Protein AF-A0AAV3XP53-F1 (afdb_monomer)

Secondary structure (DSSP, 8-state):
-HHHHHHHHHHHHHHHT------TTS----GGGGS-------TTPEES----HHHHHHHHHH-SSHHHHHHHHHHHHHHHGGGGHHHHHHHHHH-SSHHHHHHHHHHHHHHHGGGGHHHHHHGGG-SSHHHHHHHHHHHHHHH----SPPP---EEE-TTSSSSEEEEEEEEEEEEEEETTTEEEEEEE-HHHHHHHH-EEEEEE-GGGTTTEEEEEEEETT-STT---EEEEEEEEEEEEEEETTEEEEEEEEEEEEEE-TTSSTT-TTS--EEEEEEEEEEEEEEEEEEGGGS-EEEPSS-S-TT--GGGPPPPPSEEEEEEEEEEEEEEEE-HHHHHHTTT---TTSEEEE-TTSTTGGGT--EEEEEEEEEE---SSSSSSEESS-S--SB-TTS-BBTTSSSS-B--TTTT-

InterPro domains:
  IPR011989 Armadillo-like helical [G3DSA:1.25.10.10] (61-174)
  IPR016024 Armadillo-type fold [SSF48371] (69-141)

Sequence (417 aa):
MFLQTKNQEAAEKVFATAYTDLDPEVTSMDPAERLEFSRPSRAGIQRFDTRNDDDLREVIFDHVLSMERERAVWEYADRNKIEALSLLREVAKKDSDPSIRWSTLWAIQKFTGLHGKDTIAESLSDEHPEVRDWAKLLLREISGVLEGEADTREAKFDQTNPFDQTLPLLIAGYARVLVPGLGFVQATLSPQWFESIMGRVMACTVEKTFNTDLVIEKKIAKYYLSEKEHYEIYKFGGLTQELDKHIAHHQYQCMSRHTFFPSGKVGDISVEPIDDLDVILNRVAETEAISTSTIQVNLATKAAYPEASPSSQRTQPSKIVRSVRGKYMGFGYANLKQIISNEMKIGPGEVQLSSPHHPVVGALTNTFLFGTFKGKLSDLDDDGYLDINTEPCHGTVNGELDYGLTLKPNPNPFESL

pLDDT: mean 89.3, std 12.7, range [38.84, 98.75]

Nearest PDB structures (foldseek):
  3ltm-assembly1_B  TM=6.916E-01  e=4.027E-02  synthetic construct
  7q1e-assembly1_D  TM=7.435E-01  e=4.193E-01  synthetic construct
  6hcp-assembly1_C  TM=2.058E-01  e=4.616E+00  Acinetobacter baumannii

Foldseek 3Di:
DVLLCVLLVVVVVQVVQQDPPPVVPARQLFPQVVDDDRGGDPPQAAALDPDDLVSLLCQLPPPPDPQSNLQSLLVNLVVQQQNSLVVLLCSLQDPPDPVSNLLSLNSCSGRNQLSCLVSLVVQCPPPDPVSVVSSLVSNCSRVVDPPDDDPAFAAEDFQLFQFLFKWWKQWWFWKWFQDPPSGTYIRTGGRVNCCFAFNTKIWGHHLVCNFFKIKIKGKHALQDPVRDIDIAIWIWGDGWDDPDPFKIKDKIKTFDFAKDDPVLFPLPVPDPIDRGFTWIKTKIKMFGKDFCVSYNYDYDPDHPQPQRDPVSGDDNDRMATAKMKMKMKFWWAADPVVCVVVVNDRGYRSIGTGDLPDPPRVSRTGIIDIGMMMIGQDDPPSPRHTYGHPDHDQAASVRAGNVPSNNDHDDDPSNVD

Solvent-accessible surface area (backbone atoms only — not comparable to full-atom values): 22074 Å² total; per-residue (Å²): 108,80,64,41,55,52,45,46,50,49,53,52,43,43,62,76,53,28,48,86,78,70,62,81,89,66,60,50,39,37,73,31,77,72,57,92,67,83,37,60,63,73,81,91,56,40,63,60,72,78,71,52,74,68,58,33,51,49,33,47,76,70,46,88,51,64,47,58,16,39,29,29,46,44,43,47,29,69,74,38,29,59,79,26,46,71,58,47,50,49,44,45,72,62,51,88,50,59,66,50,17,38,53,36,46,50,48,33,31,43,42,32,13,78,79,31,49,66,56,30,56,57,32,56,70,46,92,49,67,68,35,19,52,47,19,47,54,52,42,27,58,62,66,72,46,92,71,75,80,74,88,78,56,40,29,32,39,26,37,40,34,92,36,60,28,39,39,55,43,47,39,35,35,36,40,38,32,62,41,91,97,75,43,44,32,34,38,61,34,22,44,59,44,35,29,54,25,65,20,44,38,30,43,36,32,38,72,94,39,54,59,43,41,38,32,34,43,32,38,29,75,54,60,43,99,84,53,42,69,43,77,47,49,37,35,28,39,49,49,52,47,78,78,48,103,39,31,35,40,35,48,34,40,28,73,32,74,39,74,40,34,78,63,24,30,66,90,40,68,92,31,80,63,42,72,79,42,57,33,50,38,44,36,41,35,42,34,38,39,44,52,43,89,80,43,60,72,42,74,47,93,62,64,61,19,81,78,52,51,83,89,60,51,50,75,84,55,68,56,47,68,46,32,37,34,16,29,41,38,36,37,16,29,56,41,62,68,59,29,56,75,49,74,69,51,78,52,64,34,36,52,38,78,29,28,66,83,41,93,67,57,12,59,60,36,37,27,43,37,38,38,38,36,40,33,51,65,39,51,84,82,76,79,73,38,30,39,38,17,62,64,75,67,53,42,36,99,84,26,38,43,9,71,79,44,67,86,48,77,37,75,67,85,72,80,83,114

Radius of gyration: 21.1 Å; Cα contacts (8 Å, |Δi|>4): 910; chains: 1; bounding box: 55×42×60 Å

Mean predicted aligned error: 5.64 Å

Structure (mmCIF, N/CA/C/O backbone):
data_AF-A0AAV3XP53-F1
#
_entry.id   AF-A0AAV3XP53-F1
#
loop_
_atom_site.group_PDB
_atom_site.id
_atom_site.type_symbol
_atom_site.label_atom_id
_atom_site.label_alt_id
_atom_site.label_comp_id
_atom_site.label_asym_id
_atom_site.label_entity_id
_atom_site.label_seq_id
_atom_site.pdbx_PDB_ins_code
_atom_site.Cartn_x
_atom_site.Cartn_y
_atom_site.Cartn_z
_atom_site.occupancy
_atom_site.B_iso_or_equiv
_atom_site.auth_seq_id
_atom_site.auth_comp_id
_atom_site.auth_asym_id
_atom_site.auth_atom_id
_atom_site.pdbx_PDB_model_num
ATOM 1 N N . MET A 1 1 ? 25.634 17.318 -18.428 1.00 45.00 1 MET A N 1
ATOM 2 C CA . MET A 1 1 ? 24.908 18.545 -18.816 1.00 45.00 1 MET A CA 1
ATOM 3 C C . MET A 1 1 ? 23.805 18.290 -19.854 1.00 45.00 1 MET A C 1
ATOM 5 O O . MET A 1 1 ? 22.659 18.412 -19.475 1.00 45.00 1 MET A O 1
ATOM 9 N N . PHE A 1 2 ? 24.059 17.829 -21.092 1.00 38.84 2 PHE A N 1
ATOM 10 C CA . PHE A 1 2 ? 22.974 17.612 -22.088 1.00 38.84 2 PHE A CA 1
ATOM 11 C C . PHE A 1 2 ? 21.920 16.532 -21.739 1.00 38.84 2 PHE A C 1
ATOM 13 O O . PHE A 1 2 ? 20.768 16.655 -22.140 1.00 38.84 2 PHE A O 1
ATOM 20 N N . LEU A 1 3 ? 22.290 15.469 -21.012 1.00 45.69 3 LEU A N 1
ATOM 21 C CA . LEU A 1 3 ? 21.339 14.447 -20.535 1.00 45.69 3 LEU A CA 1
ATOM 22 C C . LEU A 1 3 ? 20.552 14.901 -19.291 1.00 45.69 3 LEU A C 1
ATOM 24 O O . LEU A 1 3 ? 19.419 14.474 -19.108 1.00 45.69 3 LEU A O 1
ATOM 28 N N . GLN A 1 4 ? 21.131 15.802 -18.482 1.00 48.25 4 GLN A N 1
ATOM 29 C CA . GLN A 1 4 ? 20.489 16.373 -17.289 1.00 48.25 4 GLN A CA 1
ATOM 30 C C . GLN A 1 4 ? 19.266 17.204 -17.676 1.00 48.25 4 GLN A C 1
ATOM 32 O O . GLN A 1 4 ? 18.186 16.978 -17.144 1.00 48.25 4 GLN A O 1
ATOM 37 N N . THR A 1 5 ? 19.410 18.094 -18.662 1.00 55.59 5 THR A N 1
ATOM 38 C CA . THR A 1 5 ? 18.302 18.936 -19.125 1.00 55.59 5 THR A CA 1
ATOM 39 C C . THR A 1 5 ? 17.193 18.105 -19.762 1.00 55.59 5 THR A C 1
ATOM 41 O O . THR A 1 5 ? 16.029 18.358 -19.504 1.00 55.59 5 THR A O 1
ATOM 44 N N . LYS A 1 6 ? 17.528 17.046 -20.514 1.00 58.03 6 LYS A N 1
ATOM 45 C CA . LYS A 1 6 ? 16.524 16.215 -21.197 1.00 58.03 6 LYS A CA 1
ATOM 46 C C . LYS A 1 6 ? 15.663 15.372 -20.259 1.00 58.03 6 LYS A C 1
ATOM 48 O O . LYS A 1 6 ? 14.478 15.234 -20.533 1.00 58.03 6 LYS A O 1
ATOM 53 N N . ASN A 1 7 ? 16.226 14.798 -19.194 1.00 55.19 7 ASN A N 1
ATOM 54 C CA . ASN A 1 7 ? 15.437 14.006 -18.240 1.00 55.19 7 ASN A CA 1
ATOM 55 C C . ASN A 1 7 ? 14.530 14.906 -17.394 1.00 55.19 7 ASN A C 1
ATOM 57 O O . ASN A 1 7 ? 13.367 14.571 -17.187 1.00 55.19 7 ASN A O 1
ATOM 61 N N . GLN A 1 8 ? 15.034 16.074 -16.983 1.00 58.47 8 GLN A N 1
ATOM 62 C CA . GLN A 1 8 ? 14.243 17.068 -16.266 1.00 58.47 8 GLN A CA 1
ATOM 63 C C . GLN A 1 8 ? 13.135 17.654 -17.155 1.00 58.47 8 GLN A C 1
ATOM 65 O O . GLN A 1 8 ? 11.975 17.631 -16.763 1.00 58.47 8 GLN A O 1
ATOM 70 N N . GLU A 1 9 ? 13.448 18.064 -18.387 1.00 64.12 9 GLU A N 1
ATOM 71 C CA . GLU A 1 9 ? 12.455 18.523 -19.367 1.00 64.12 9 GLU A CA 1
ATOM 72 C C . GLU A 1 9 ? 11.450 17.420 -19.723 1.00 64.12 9 GLU A C 1
ATOM 74 O O . GLU A 1 9 ? 10.280 17.710 -19.944 1.00 64.12 9 GLU A O 1
ATOM 79 N N . ALA A 1 10 ? 11.865 16.150 -19.782 1.00 60.91 10 ALA A N 1
ATOM 80 C CA . ALA A 1 10 ? 10.954 15.033 -20.015 1.00 60.91 10 ALA A CA 1
ATOM 81 C C . ALA A 1 10 ? 10.009 14.819 -18.827 1.00 60.91 10 ALA A C 1
ATOM 83 O O . ALA A 1 10 ? 8.813 14.638 -19.047 1.00 60.91 10 ALA A O 1
ATOM 84 N N . ALA A 1 11 ? 10.511 14.885 -17.590 1.00 56.88 11 ALA A N 1
ATOM 85 C CA . ALA A 1 11 ? 9.684 14.831 -16.389 1.00 56.88 11 ALA A CA 1
ATOM 86 C C . ALA A 1 11 ? 8.712 16.023 -16.340 1.00 56.88 11 ALA A C 1
ATOM 88 O O . ALA A 1 11 ? 7.507 15.830 -16.222 1.00 56.88 11 ALA A O 1
ATOM 89 N N . GLU A 1 12 ? 9.194 17.246 -16.546 1.00 63.25 12 GLU A N 1
ATOM 90 C CA . GLU A 1 12 ? 8.361 18.454 -16.601 1.00 63.25 12 GLU A CA 1
ATOM 91 C C . GLU A 1 12 ? 7.334 18.392 -17.744 1.00 63.25 12 GLU A C 1
ATOM 93 O O . GLU A 1 12 ? 6.178 18.773 -17.564 1.00 63.25 12 GLU A O 1
ATOM 98 N N . LYS A 1 13 ? 7.693 17.826 -18.902 1.00 61.09 13 LYS A N 1
ATOM 99 C CA . LYS A 1 13 ? 6.776 17.621 -20.031 1.00 61.09 13 LYS A CA 1
ATOM 100 C C . LYS A 1 13 ? 5.706 16.576 -19.729 1.00 61.09 13 LYS A C 1
ATOM 102 O O . LYS A 1 13 ? 4.571 16.765 -20.157 1.00 61.09 13 LYS A O 1
ATOM 107 N N . VAL A 1 14 ? 6.020 15.514 -18.985 1.00 57.03 14 VAL A N 1
ATOM 108 C CA . VAL A 1 14 ? 5.031 14.538 -18.483 1.00 57.03 14 VAL A CA 1
ATOM 109 C C . VAL A 1 14 ? 3.996 15.229 -17.594 1.00 57.03 14 VAL A C 1
ATOM 111 O O . VAL A 1 14 ? 2.808 14.957 -17.742 1.00 57.03 14 VAL A O 1
ATOM 114 N N . PHE A 1 15 ? 4.419 16.169 -16.742 1.00 53.28 15 PHE A N 1
ATOM 115 C CA . PHE A 1 15 ? 3.502 16.993 -15.943 1.00 53.28 15 PHE A CA 1
ATOM 116 C C . PHE A 1 15 ? 2.707 17.984 -16.800 1.00 53.28 15 PHE A C 1
ATOM 118 O O . PHE A 1 15 ? 1.499 18.115 -16.621 1.00 53.28 15 PHE A O 1
ATOM 125 N N . ALA A 1 16 ? 3.350 18.642 -17.767 1.00 52.19 16 ALA A N 1
ATOM 126 C CA . ALA A 1 16 ? 2.702 19.624 -18.637 1.00 52.19 16 ALA A CA 1
ATOM 127 C C . ALA A 1 16 ? 1.714 19.002 -19.645 1.00 52.19 16 ALA A C 1
ATOM 129 O O . ALA A 1 16 ? 0.822 19.688 -20.134 1.00 52.19 16 ALA A O 1
ATOM 130 N N . THR A 1 17 ? 1.868 17.712 -19.962 1.00 48.03 17 THR A N 1
ATOM 131 C CA . THR A 1 17 ? 0.986 16.948 -20.870 1.00 48.03 17 THR A CA 1
ATOM 132 C C . THR A 1 17 ? 0.071 15.971 -20.132 1.00 48.03 17 THR A C 1
ATOM 134 O O . THR A 1 17 ? -0.547 15.103 -20.753 1.00 48.03 17 THR A O 1
ATOM 137 N N . ALA A 1 18 ? -0.033 16.101 -18.808 1.00 48.66 18 ALA A N 1
ATOM 138 C CA . ALA A 1 18 ? -0.959 15.330 -18.003 1.00 48.66 18 ALA A CA 1
ATOM 139 C C . ALA A 1 18 ? -2.400 15.801 -18.247 1.00 48.66 18 ALA A C 1
ATOM 141 O O . ALA A 1 18 ? -2.943 16.625 -17.515 1.00 48.66 18 ALA A O 1
ATOM 142 N N . TYR A 1 19 ? -3.007 15.295 -19.319 1.00 44.97 19 TYR A N 1
ATOM 143 C CA . TYR A 1 19 ? -4.426 15.466 -19.589 1.00 44.97 19 TYR A CA 1
ATOM 144 C C . TYR A 1 19 ? -5.245 14.596 -18.634 1.00 44.97 19 TYR A C 1
ATOM 146 O O . TYR A 1 19 ? -4.938 13.424 -18.402 1.00 44.97 19 TYR A O 1
ATOM 154 N N . THR A 1 20 ? -6.327 15.160 -18.104 1.00 46.28 20 THR A N 1
ATOM 155 C CA . THR A 1 20 ? -7.410 14.415 -17.454 1.00 46.28 20 THR A CA 1
ATOM 156 C C . THR A 1 20 ? -8.195 13.627 -18.504 1.00 46.28 20 THR A C 1
ATOM 158 O O . THR A 1 20 ? -9.360 13.915 -18.760 1.00 46.28 20 THR A O 1
ATOM 161 N N . ASP A 1 21 ? -7.559 12.642 -19.137 1.00 44.06 21 ASP A N 1
ATOM 162 C CA . ASP A 1 21 ? -8.257 11.619 -19.918 1.00 44.06 21 ASP A CA 1
ATOM 163 C C . ASP A 1 21 ? -8.892 10.638 -18.925 1.00 44.06 21 ASP A C 1
ATOM 165 O O . ASP A 1 21 ? -8.368 9.560 -18.627 1.00 44.06 21 ASP A O 1
ATOM 169 N N . LEU A 1 22 ? -10.009 11.055 -18.330 1.00 48.56 22 LEU A N 1
ATOM 170 C CA . LEU A 1 22 ? -10.974 10.102 -17.809 1.00 48.56 22 LEU A CA 1
ATOM 171 C C . LEU A 1 22 ? -11.632 9.481 -19.033 1.00 48.56 22 LEU A C 1
ATOM 173 O O . LEU A 1 22 ? -12.423 10.144 -19.693 1.00 48.56 22 LEU A O 1
ATOM 177 N N . ASP A 1 23 ? -11.263 8.243 -19.349 1.00 47.16 23 ASP A N 1
ATOM 178 C CA . ASP A 1 23 ? -11.998 7.435 -20.316 1.00 47.16 23 ASP A CA 1
ATOM 179 C C . ASP A 1 23 ? -13.456 7.324 -19.822 1.00 47.16 23 ASP A C 1
ATOM 181 O O . ASP A 1 23 ? -13.694 6.732 -18.762 1.00 47.16 23 ASP A O 1
ATOM 185 N N . PRO A 1 24 ? -14.423 7.981 -20.488 1.00 45.84 24 PRO A N 1
ATOM 186 C CA . PRO A 1 24 ? -15.772 8.135 -19.957 1.00 45.84 24 PRO A CA 1
ATOM 187 C C . PRO A 1 24 ? -16.589 6.837 -20.028 1.00 45.84 24 PRO A C 1
ATOM 189 O O . PRO A 1 24 ? -17.635 6.757 -19.383 1.00 45.84 24 PRO A O 1
ATOM 192 N N . GLU A 1 25 ? -16.133 5.824 -20.775 1.00 48.47 25 GLU A N 1
ATOM 193 C CA . GLU A 1 25 ? -16.913 4.604 -21.024 1.00 48.47 25 GLU A CA 1
ATOM 194 C C . GLU A 1 25 ? -16.831 3.572 -19.886 1.00 48.47 25 GLU A C 1
ATOM 196 O O . GLU A 1 25 ? -17.750 2.770 -19.728 1.00 48.47 25 GLU A O 1
ATOM 201 N N . VAL A 1 26 ? -15.813 3.639 -19.017 1.00 56.19 26 VAL A N 1
ATOM 202 C CA . VAL A 1 26 ? -15.702 2.790 -17.814 1.00 56.19 26 VAL A CA 1
ATOM 203 C C . VAL A 1 26 ? -15.230 3.639 -16.639 1.00 56.19 26 VAL A C 1
ATOM 205 O O . VAL A 1 26 ? -14.048 3.680 -16.290 1.00 56.19 26 VAL A O 1
ATOM 208 N N . THR A 1 27 ? -16.159 4.359 -16.011 1.00 70.38 27 THR A N 1
ATOM 209 C CA . THR A 1 27 ? -15.834 5.117 -14.800 1.00 70.38 27 THR A CA 1
ATOM 210 C C . THR A 1 27 ? -15.547 4.139 -13.665 1.00 70.38 27 THR A C 1
ATOM 212 O O . THR A 1 27 ? -16.428 3.447 -13.155 1.00 70.38 27 THR A O 1
ATOM 215 N N . SER A 1 28 ? -14.269 4.048 -13.295 1.00 80.69 28 SER A N 1
ATOM 216 C CA . SER A 1 28 ? -13.835 3.310 -12.115 1.00 80.69 28 SER A CA 1
ATOM 217 C C . SER A 1 28 ? -14.702 3.679 -10.910 1.00 80.69 28 SER A C 1
ATOM 219 O O . SER A 1 28 ? -14.938 4.862 -10.650 1.00 80.69 28 SER A O 1
ATOM 221 N N . MET A 1 29 ? -15.160 2.672 -10.164 1.00 87.62 29 MET A N 1
ATOM 222 C CA . MET A 1 29 ? -15.958 2.884 -8.953 1.00 87.62 29 MET A CA 1
ATOM 223 C C . MET A 1 29 ? -15.112 2.867 -7.681 1.00 87.62 29 MET A C 1
ATOM 225 O O . MET A 1 29 ? -15.660 2.888 -6.583 1.00 87.62 29 MET A O 1
ATOM 229 N N . ASP A 1 30 ? -13.786 2.853 -7.814 1.00 86.12 30 ASP A N 1
ATOM 230 C CA . ASP A 1 30 ? -12.884 3.073 -6.691 1.00 86.12 30 ASP A CA 1
ATOM 231 C C . ASP A 1 30 ? -12.965 4.551 -6.262 1.00 86.12 30 ASP A C 1
ATOM 233 O O . ASP A 1 30 ? -12.588 5.427 -7.047 1.00 86.12 30 ASP A O 1
ATOM 237 N N . PRO A 1 31 ? -13.429 4.876 -5.039 1.00 83.25 31 PRO A N 1
ATOM 238 C CA . PRO A 1 31 ? -13.546 6.264 -4.590 1.00 83.25 31 PRO A CA 1
ATOM 239 C C . PRO A 1 31 ? -12.218 7.013 -4.661 1.00 83.25 31 PRO A C 1
ATOM 241 O O . PRO A 1 31 ? -12.192 8.200 -4.990 1.00 83.25 31 PRO A O 1
ATOM 244 N N . ALA A 1 32 ? -11.109 6.298 -4.440 1.00 85.88 32 ALA A N 1
ATOM 245 C CA . ALA A 1 32 ? -9.785 6.876 -4.541 1.00 85.88 32 ALA A CA 1
ATOM 246 C C . ALA A 1 32 ? -9.551 7.474 -5.929 1.00 85.88 32 ALA A C 1
ATOM 248 O O . ALA A 1 32 ? -8.935 8.523 -6.008 1.00 85.88 32 ALA A O 1
ATOM 249 N N . GLU A 1 33 ? -10.088 6.891 -7.009 1.00 84.12 33 GLU A N 1
ATOM 250 C CA . GLU A 1 33 ? -9.902 7.354 -8.391 1.00 84.12 33 GLU A CA 1
ATOM 251 C C . GLU A 1 33 ? -10.516 8.734 -8.676 1.00 84.12 33 GLU A C 1
ATOM 253 O O . GLU A 1 33 ? -10.074 9.387 -9.629 1.00 84.12 33 GLU A O 1
ATOM 258 N N . ARG A 1 34 ? -11.448 9.201 -7.832 1.00 82.19 34 ARG A N 1
ATOM 259 C CA . ARG A 1 34 ? -12.127 10.506 -7.943 1.00 82.19 34 ARG A CA 1
ATOM 260 C C . ARG A 1 34 ? -11.321 11.670 -7.364 1.00 82.19 34 ARG A C 1
ATOM 262 O O . ARG A 1 34 ? -11.606 12.815 -7.686 1.00 82.19 34 ARG A O 1
ATOM 269 N N . LEU A 1 35 ? -10.312 11.385 -6.541 1.00 76.56 35 LEU A N 1
ATOM 270 C CA . LEU A 1 35 ? -9.445 12.411 -5.959 1.00 76.56 35 LEU A CA 1
ATOM 271 C C . LEU A 1 35 ? -8.580 13.050 -7.052 1.00 76.56 35 LEU A C 1
ATOM 273 O O . LEU A 1 35 ? -8.013 12.346 -7.888 1.00 76.56 35 LEU A O 1
ATOM 277 N N . GLU A 1 36 ? -8.466 14.371 -7.086 1.00 68.56 36 GLU A N 1
ATOM 278 C CA . GLU A 1 36 ? -7.776 15.045 -8.187 1.00 68.56 36 GLU A CA 1
ATOM 279 C C . GLU A 1 36 ? -6.253 14.880 -8.102 1.00 68.56 36 GLU A C 1
ATOM 281 O O . GLU A 1 36 ? -5.607 15.268 -7.135 1.00 68.56 36 GLU A O 1
ATOM 286 N N . PHE A 1 37 ? -5.679 14.305 -9.157 1.00 66.75 37 PHE A N 1
ATOM 287 C CA . PHE A 1 37 ? -4.253 14.340 -9.459 1.00 66.75 37 PHE A CA 1
ATOM 288 C C . PHE A 1 37 ? -4.100 14.287 -10.974 1.00 66.75 37 PHE A C 1
ATOM 290 O O . PHE A 1 37 ? -4.735 13.453 -11.630 1.00 66.75 37 PHE A O 1
ATOM 297 N N . SER A 1 38 ? -3.242 15.140 -11.528 1.00 66.38 38 SER A N 1
ATOM 298 C CA . SER A 1 38 ? -2.907 15.089 -12.948 1.00 66.38 38 SER A CA 1
ATOM 299 C C . SER A 1 38 ? -2.298 13.727 -13.285 1.00 66.38 38 SER A C 1
ATOM 301 O O . SER A 1 38 ? -1.386 13.253 -12.603 1.00 66.38 38 SER A O 1
ATOM 303 N N . ARG A 1 39 ? -2.816 13.077 -14.332 1.00 66.44 39 ARG A N 1
ATOM 304 C CA . ARG A 1 39 ? -2.293 11.801 -14.832 1.00 66.44 39 ARG A CA 1
ATOM 305 C C . ARG A 1 39 ? -1.608 12.033 -16.161 1.00 66.44 39 ARG A C 1
ATOM 307 O O . ARG A 1 39 ? -2.197 12.676 -17.023 1.00 66.44 39 ARG A O 1
ATOM 314 N N . PRO A 1 40 ? -0.415 11.477 -16.385 1.00 66.19 40 PRO A N 1
ATOM 315 C CA . PRO A 1 40 ? 0.149 11.530 -17.715 1.00 66.19 40 PRO A CA 1
ATOM 316 C C . PRO A 1 40 ? -0.684 10.671 -18.678 1.00 66.19 40 PRO A C 1
ATOM 318 O O . PRO A 1 40 ? -1.200 9.616 -18.288 1.00 66.19 40 PRO A O 1
ATOM 321 N N . SER A 1 41 ? -0.798 11.097 -19.940 1.00 69.81 41 SER A N 1
ATOM 322 C CA . SER A 1 41 ? -1.569 10.373 -20.964 1.00 69.81 41 SER A CA 1
ATOM 323 C C . SER A 1 41 ? -1.126 8.907 -21.087 1.00 69.81 41 SER A C 1
ATOM 325 O O . SER A 1 41 ? 0.029 8.574 -20.818 1.00 69.81 41 SER A O 1
ATOM 327 N N . ARG A 1 42 ? -2.053 8.015 -21.460 1.00 70.75 42 ARG A N 1
ATOM 328 C CA . ARG A 1 42 ? -1.773 6.591 -21.731 1.00 70.75 42 ARG A CA 1
ATOM 329 C C . ARG A 1 42 ? -1.242 6.338 -23.149 1.00 70.75 42 ARG A C 1
ATOM 331 O O . ARG A 1 42 ? -0.716 5.258 -23.407 1.00 70.75 42 ARG A O 1
ATOM 338 N N . ALA A 1 43 ? -1.389 7.292 -24.067 1.00 70.62 43 ALA A N 1
ATOM 339 C CA . ALA A 1 43 ? -1.069 7.081 -25.474 1.00 70.62 43 ALA A CA 1
ATOM 340 C C . ALA A 1 43 ? 0.434 6.820 -25.693 1.00 70.62 43 ALA A C 1
ATOM 342 O O . ALA A 1 43 ? 1.283 7.577 -25.226 1.00 70.62 43 ALA A O 1
ATOM 343 N N . GLY A 1 44 ? 0.757 5.753 -26.432 1.00 77.56 44 GLY A N 1
ATOM 344 C CA . GLY A 1 44 ? 2.133 5.429 -26.830 1.00 77.56 44 GLY A CA 1
ATOM 345 C C . GLY A 1 44 ? 3.031 4.876 -25.718 1.00 77.56 44 GLY A C 1
ATOM 346 O O . GLY A 1 44 ? 4.247 4.849 -25.890 1.00 77.56 44 GLY A O 1
ATOM 347 N N . ILE A 1 45 ? 2.461 4.444 -24.590 1.00 87.81 45 ILE A N 1
ATOM 348 C CA . ILE A 1 45 ? 3.210 3.826 -23.491 1.00 87.81 45 ILE A CA 1
ATOM 349 C C . ILE A 1 45 ? 3.321 2.320 -23.713 1.00 87.81 45 ILE A C 1
ATOM 351 O O . ILE A 1 45 ? 2.328 1.643 -23.978 1.00 87.81 45 ILE A O 1
ATOM 355 N N . GLN A 1 46 ? 4.533 1.793 -23.569 1.00 93.31 46 GLN A N 1
ATOM 356 C CA . GLN A 1 46 ? 4.787 0.358 -23.650 1.00 93.31 46 GLN A CA 1
ATOM 357 C C . GLN A 1 46 ? 4.519 -0.312 -22.303 1.00 93.31 46 GLN A C 1
ATOM 359 O O . GLN A 1 46 ? 4.696 0.305 -21.255 1.00 93.31 46 GLN A O 1
ATOM 364 N N . ARG A 1 47 ? 4.110 -1.581 -22.305 1.00 94.44 47 ARG A N 1
ATOM 365 C CA . ARG A 1 47 ? 3.904 -2.349 -21.070 1.00 94.44 47 ARG A CA 1
ATOM 366 C C . ARG A 1 47 ? 5.201 -3.029 -20.646 1.00 94.44 47 ARG A C 1
ATOM 368 O O . ARG A 1 47 ? 5.943 -3.531 -21.483 1.00 94.44 47 ARG A O 1
ATOM 375 N N . PHE A 1 48 ? 5.462 -3.022 -19.343 1.00 95.50 48 PHE A N 1
ATOM 376 C CA . PHE A 1 48 ? 6.571 -3.754 -18.735 1.00 95.50 48 PHE A CA 1
ATOM 377 C C . PHE A 1 48 ? 6.338 -5.262 -18.817 1.00 95.50 48 PHE A C 1
ATOM 379 O O . PHE A 1 48 ? 7.246 -6.020 -19.141 1.00 95.50 48 PHE A O 1
ATOM 386 N N . ASP A 1 49 ? 5.105 -5.687 -18.541 1.00 95.56 49 ASP A N 1
ATOM 387 C CA . ASP A 1 49 ? 4.698 -7.073 -18.692 1.00 95.56 49 ASP A CA 1
ATOM 388 C C . ASP A 1 49 ? 4.396 -7.363 -20.162 1.00 95.56 49 ASP A C 1
ATOM 390 O O . ASP A 1 49 ? 3.474 -6.785 -20.739 1.00 95.56 49 ASP A O 1
ATOM 394 N N . THR A 1 50 ? 5.194 -8.226 -20.783 1.00 95.50 50 THR A N 1
ATOM 395 C CA . THR A 1 50 ? 5.095 -8.549 -22.214 1.00 95.50 50 THR A CA 1
ATOM 396 C C . THR A 1 50 ? 4.387 -9.873 -22.486 1.00 95.50 50 THR A C 1
ATOM 398 O O . THR A 1 50 ? 4.179 -10.205 -23.653 1.00 95.50 50 THR A O 1
ATOM 401 N N . ARG A 1 51 ? 3.995 -10.610 -21.435 1.00 97.12 51 ARG A N 1
ATOM 402 C CA . ARG A 1 51 ? 3.189 -11.836 -21.544 1.00 97.12 51 ARG A CA 1
ATOM 403 C C . ARG A 1 51 ? 1.913 -11.548 -22.319 1.00 97.12 51 ARG A C 1
ATOM 405 O O . ARG A 1 51 ? 1.331 -10.474 -22.148 1.00 97.12 51 ARG A O 1
ATOM 412 N N . ASN A 1 52 ? 1.476 -12.479 -23.161 1.00 97.88 52 ASN A N 1
ATOM 413 C CA . ASN A 1 52 ? 0.170 -12.368 -23.811 1.00 97.88 52 ASN A CA 1
ATOM 414 C C . ASN A 1 52 ? -0.954 -12.772 -22.831 1.00 97.88 52 ASN A C 1
ATOM 416 O O . ASN A 1 52 ? -0.695 -13.171 -21.699 1.00 97.88 52 ASN A O 1
ATOM 420 N N . ASP A 1 53 ? -2.211 -12.636 -23.243 1.00 98.50 53 ASP A N 1
ATOM 421 C CA . ASP A 1 53 ? -3.352 -12.918 -22.368 1.00 98.50 53 ASP A CA 1
ATOM 422 C C . ASP A 1 53 ? -3.493 -14.398 -21.979 1.00 98.50 53 ASP A C 1
ATOM 424 O O . ASP A 1 53 ? -3.987 -14.686 -20.892 1.00 98.50 53 ASP A O 1
ATOM 428 N N . ASP A 1 54 ? -3.053 -15.332 -22.822 1.00 98.44 54 ASP A N 1
ATOM 429 C CA . ASP A 1 54 ? -3.062 -16.764 -22.507 1.00 98.44 54 ASP A CA 1
ATOM 430 C C . ASP A 1 54 ? -1.951 -17.109 -21.511 1.00 98.44 54 ASP A C 1
ATOM 432 O O . ASP A 1 54 ? -2.219 -17.782 -20.517 1.00 98.44 54 ASP A O 1
ATOM 436 N N . ASP A 1 55 ? -0.751 -16.547 -21.694 1.00 98.44 55 ASP A N 1
ATOM 437 C CA . ASP A 1 55 ? 0.349 -16.671 -20.728 1.00 98.44 55 ASP A CA 1
ATOM 438 C C . ASP A 1 55 ? -0.056 -16.098 -19.355 1.00 98.44 55 ASP A C 1
ATOM 440 O O . ASP A 1 55 ? 0.262 -16.662 -18.308 1.00 98.44 55 ASP A O 1
ATOM 444 N N . LEU A 1 56 ? -0.764 -14.958 -19.337 1.00 98.56 56 LEU A N 1
ATOM 445 C CA . LEU A 1 56 ? -1.275 -14.370 -18.097 1.00 98.56 56 LEU A CA 1
ATOM 446 C C . LEU A 1 56 ? -2.295 -15.293 -17.431 1.00 98.56 56 LEU A C 1
ATOM 448 O O . LEU A 1 56 ? -2.220 -15.480 -16.223 1.00 98.56 56 LEU A O 1
ATOM 452 N N . ARG A 1 57 ? -3.220 -15.891 -18.191 1.00 98.50 57 ARG A N 1
ATOM 453 C CA . ARG A 1 57 ? -4.205 -16.844 -17.653 1.00 98.50 57 ARG A CA 1
ATOM 454 C C . ARG A 1 57 ? -3.546 -18.065 -17.026 1.00 98.50 57 ARG A C 1
ATOM 456 O O . ARG A 1 57 ? -3.940 -18.438 -15.926 1.00 98.50 57 ARG A O 1
ATOM 463 N N . GLU A 1 58 ? -2.553 -18.647 -17.694 1.00 98.44 58 GLU A N 1
ATOM 464 C CA . GLU A 1 58 ? -1.776 -19.764 -17.145 1.00 98.44 58 GLU A CA 1
ATOM 465 C C . GLU A 1 58 ? -1.149 -19.365 -15.804 1.00 98.44 58 GLU A C 1
ATOM 467 O O . GLU A 1 58 ? -1.344 -20.033 -14.791 1.00 98.44 58 GLU A O 1
ATOM 472 N N . VAL A 1 59 ? -0.485 -18.206 -15.749 1.00 98.44 59 VAL A N 1
ATOM 473 C CA . VAL A 1 59 ? 0.117 -17.719 -14.500 1.00 98.44 59 VAL A CA 1
ATOM 474 C C . VAL A 1 59 ? -0.935 -17.499 -13.415 1.00 98.44 59 VAL A C 1
ATOM 476 O O . VAL A 1 59 ? -0.703 -17.895 -12.278 1.00 98.44 59 VAL A O 1
ATOM 479 N N . ILE A 1 60 ? -2.082 -16.901 -13.744 1.00 98.69 60 ILE A N 1
ATOM 480 C CA . ILE A 1 60 ? -3.157 -16.597 -12.787 1.00 98.69 60 ILE A CA 1
ATOM 481 C C . ILE A 1 60 ? -3.655 -17.846 -12.059 1.00 98.69 60 ILE A C 1
ATOM 483 O O . ILE A 1 60 ? -4.000 -17.737 -10.887 1.00 98.69 60 ILE A O 1
ATOM 487 N N . PHE A 1 61 ? -3.706 -19.006 -12.715 1.00 98.06 61 PHE A N 1
ATOM 488 C CA . PHE A 1 61 ? -4.279 -20.216 -12.116 1.00 98.06 61 PHE A CA 1
ATOM 489 C C . PHE A 1 61 ? -3.238 -21.239 -11.659 1.00 98.06 61 PHE A C 1
ATOM 491 O O . PHE A 1 61 ? -3.486 -21.949 -10.685 1.00 98.06 61 PHE A O 1
ATOM 498 N N . ASP A 1 62 ? -2.069 -21.279 -12.300 1.00 97.69 62 ASP A N 1
ATOM 499 C CA . ASP A 1 62 ? -1.122 -22.383 -12.128 1.00 97.69 62 ASP A CA 1
ATOM 500 C C . ASP A 1 62 ? 0.205 -21.961 -11.475 1.00 97.69 62 ASP A C 1
ATOM 502 O O . ASP A 1 62 ? 1.009 -22.812 -11.082 1.00 97.69 62 ASP A O 1
ATOM 506 N N . HIS A 1 63 ? 0.466 -20.657 -11.311 1.00 98.19 63 HIS A N 1
ATOM 507 C CA . HIS A 1 63 ? 1.735 -20.212 -10.742 1.00 98.19 63 HIS A CA 1
ATOM 508 C C . HIS A 1 63 ? 1.822 -20.455 -9.227 1.00 98.19 63 HIS A C 1
ATOM 510 O O . HIS A 1 63 ? 0.927 -20.118 -8.449 1.00 98.19 63 HIS A O 1
ATOM 516 N N . VAL A 1 64 ? 2.963 -20.987 -8.780 1.00 97.56 64 VAL A N 1
ATOM 517 C CA . VAL A 1 64 ? 3.175 -21.394 -7.378 1.00 97.56 64 VAL A CA 1
ATOM 518 C C . VAL A 1 64 ? 3.235 -20.217 -6.401 1.00 97.56 64 VAL A C 1
ATOM 520 O O . VAL A 1 64 ? 2.786 -20.334 -5.264 1.00 97.56 64 VAL A O 1
ATOM 523 N N . LEU A 1 65 ? 3.773 -19.073 -6.834 1.00 96.81 65 LEU A N 1
ATOM 524 C CA . LEU A 1 65 ? 3.870 -17.863 -6.011 1.00 96.81 65 LEU A CA 1
ATOM 525 C C . LEU A 1 65 ? 2.597 -17.025 -6.135 1.00 96.81 65 LEU A C 1
ATOM 527 O O . LEU A 1 65 ? 2.247 -16.634 -7.250 1.00 96.81 65 LEU A O 1
ATOM 531 N N . SER A 1 66 ? 1.973 -16.693 -5.001 1.00 97.69 66 SER A N 1
ATOM 532 C CA . SER A 1 66 ? 0.770 -15.852 -4.939 1.00 97.69 66 SER A CA 1
ATOM 533 C C . SER A 1 66 ? 0.984 -14.465 -5.544 1.00 97.69 66 SER A C 1
ATOM 535 O O . SER A 1 66 ? 0.169 -14.018 -6.344 1.00 97.69 66 SER A O 1
ATOM 537 N N . MET A 1 67 ? 2.130 -13.840 -5.271 1.00 96.69 67 MET A N 1
ATOM 538 C CA . MET A 1 67 ? 2.467 -12.520 -5.814 1.00 96.69 67 MET A CA 1
ATOM 539 C C . MET A 1 67 ? 2.434 -12.485 -7.347 1.00 96.69 67 MET A C 1
ATOM 541 O O . MET A 1 67 ? 1.886 -11.553 -7.929 1.00 96.69 67 MET A O 1
ATOM 545 N N . GLU A 1 68 ? 2.957 -13.514 -8.020 1.00 97.50 68 GLU A N 1
ATOM 546 C CA . GLU A 1 68 ? 2.940 -13.573 -9.488 1.00 97.50 68 GLU A CA 1
ATOM 547 C C . GLU A 1 68 ? 1.538 -13.843 -10.044 1.00 97.50 68 GLU A C 1
ATOM 549 O O . GLU A 1 68 ? 1.186 -13.274 -11.082 1.00 97.50 68 GLU A O 1
ATOM 554 N N . ARG A 1 69 ? 0.714 -14.640 -9.340 1.00 98.56 69 ARG A N 1
ATOM 555 C CA . ARG A 1 69 ? -0.710 -14.792 -9.679 1.00 98.56 69 ARG A CA 1
ATOM 556 C C . ARG A 1 69 ? -1.420 -13.444 -9.583 1.00 98.56 69 ARG A C 1
ATOM 558 O O . ARG A 1 69 ? -2.032 -13.008 -10.553 1.00 98.56 69 ARG A O 1
ATOM 565 N N . GLU A 1 70 ? -1.272 -12.735 -8.465 1.00 98.69 70 GLU A N 1
ATOM 566 C CA . GLU A 1 70 ? -1.902 -11.429 -8.248 1.00 98.69 70 GLU A CA 1
ATOM 567 C C . GLU A 1 70 ? -1.437 -10.379 -9.270 1.00 98.69 70 GLU A C 1
ATOM 569 O O . GLU A 1 70 ? -2.253 -9.661 -9.855 1.00 98.69 70 GLU A O 1
ATOM 574 N N . ARG A 1 71 ? -0.131 -10.317 -9.548 1.00 97.88 71 ARG A N 1
ATOM 575 C CA . ARG A 1 71 ? 0.431 -9.443 -10.582 1.00 97.88 71 ARG A CA 1
ATOM 576 C C . ARG A 1 71 ? -0.220 -9.712 -11.939 1.00 97.88 71 ARG A C 1
ATOM 578 O O . ARG A 1 71 ? -0.607 -8.768 -12.629 1.00 97.88 71 ARG A O 1
ATOM 585 N N . ALA A 1 72 ? -0.353 -10.983 -12.320 1.00 98.56 72 ALA A N 1
ATOM 586 C CA . ALA A 1 72 ? -0.976 -11.362 -13.582 1.00 98.56 72 ALA A CA 1
ATOM 587 C C . ALA A 1 72 ? -2.477 -11.017 -13.615 1.00 98.56 72 ALA A C 1
ATOM 589 O O . ALA A 1 72 ? -2.947 -10.503 -14.631 1.00 98.56 72 ALA A O 1
ATOM 590 N N . VAL A 1 73 ? -3.205 -11.189 -12.501 1.00 98.75 73 VAL A N 1
ATOM 591 C CA . VAL A 1 73 ? -4.613 -10.767 -12.354 1.00 98.75 73 VAL A CA 1
ATOM 592 C C . VAL A 1 73 ? -4.772 -9.273 -12.640 1.00 98.75 73 VAL A C 1
ATOM 594 O O . VAL A 1 73 ? -5.624 -8.878 -13.437 1.00 98.75 73 VAL A O 1
ATOM 597 N N . TRP A 1 74 ? -3.947 -8.433 -12.012 1.00 98.62 74 TRP A N 1
ATOM 598 C CA . TRP A 1 74 ? -4.033 -6.978 -12.155 1.00 98.62 74 TRP A CA 1
ATOM 599 C C . TRP A 1 74 ? -3.619 -6.494 -13.543 1.00 98.62 74 TRP A C 1
ATOM 601 O O . TRP A 1 74 ? -4.265 -5.604 -14.097 1.00 98.62 74 TRP A O 1
ATOM 611 N N . GLU A 1 75 ? -2.580 -7.089 -14.128 1.00 98.31 75 GLU A N 1
ATOM 612 C CA . GLU A 1 75 ? -2.170 -6.782 -15.499 1.00 98.31 75 GLU A CA 1
ATOM 613 C C . GLU A 1 75 ? -3.260 -7.180 -16.507 1.00 98.31 75 GLU A C 1
ATOM 615 O O . GLU A 1 75 ? -3.602 -6.391 -17.392 1.00 98.31 75 GLU A O 1
ATOM 620 N N . TYR A 1 76 ? -3.863 -8.362 -16.339 1.00 98.62 76 TYR A N 1
ATOM 621 C CA . TYR A 1 76 ? -4.969 -8.829 -17.171 1.00 98.62 76 TYR A CA 1
ATOM 622 C C . TYR A 1 76 ? -6.198 -7.913 -17.046 1.00 98.62 76 TYR A C 1
ATOM 624 O O . TYR A 1 76 ? -6.774 -7.514 -18.061 1.00 98.62 76 TYR A O 1
ATOM 632 N N . ALA A 1 77 ? -6.559 -7.509 -15.822 1.00 98.00 77 ALA A N 1
ATOM 633 C CA . ALA A 1 77 ? -7.659 -6.580 -15.557 1.00 98.00 77 ALA A CA 1
ATOM 634 C C . ALA A 1 77 ? -7.412 -5.182 -16.146 1.00 98.00 77 ALA A C 1
ATOM 636 O O . ALA A 1 77 ? -8.320 -4.570 -16.713 1.00 98.00 77 ALA A O 1
ATOM 637 N N . ASP A 1 78 ? -6.184 -4.660 -16.055 1.00 95.69 78 ASP A N 1
ATOM 638 C CA . ASP A 1 78 ? -5.863 -3.360 -16.641 1.00 95.69 78 ASP A CA 1
ATOM 639 C C . ASP A 1 78 ? -5.946 -3.384 -18.174 1.00 95.69 78 ASP A C 1
ATOM 641 O O . ASP A 1 78 ? -6.384 -2.396 -18.765 1.00 95.69 78 ASP A O 1
ATOM 645 N N . ARG A 1 79 ? -5.575 -4.490 -18.825 1.00 94.94 79 ARG A N 1
ATOM 646 C CA . ARG A 1 79 ? -5.678 -4.634 -20.287 1.00 94.94 79 ARG A CA 1
ATOM 647 C C . ARG A 1 79 ? -7.110 -4.791 -20.767 1.00 94.94 79 ARG A C 1
ATOM 649 O O . ARG A 1 79 ? -7.502 -4.126 -21.718 1.00 94.94 79 ARG A O 1
ATOM 656 N N . ASN A 1 80 ? -7.855 -5.665 -20.097 1.00 96.25 80 ASN A N 1
ATOM 657 C CA . ASN A 1 80 ? -9.131 -6.178 -20.581 1.00 96.25 80 ASN A CA 1
ATOM 658 C C . ASN A 1 80 ? -10.345 -5.568 -19.882 1.00 96.25 80 ASN A C 1
ATOM 660 O O . ASN A 1 80 ? -11.449 -5.979 -20.177 1.00 96.25 80 ASN A O 1
ATOM 664 N N . LYS A 1 81 ? -10.181 -4.639 -18.932 1.00 94.19 81 LYS A N 1
ATOM 665 C CA . LYS A 1 81 ? -11.278 -3.863 -18.322 1.00 94.19 81 LYS A CA 1
ATOM 666 C C . LYS A 1 81 ? -12.512 -4.716 -17.986 1.00 94.19 81 LYS A C 1
ATOM 668 O O . LYS A 1 81 ? -12.412 -5.621 -17.160 1.00 94.19 81 LYS A O 1
ATOM 673 N N . ILE A 1 82 ? -13.665 -4.429 -18.592 1.00 95.50 82 ILE A N 1
ATOM 674 C CA . ILE A 1 82 ? -14.933 -5.118 -18.323 1.00 95.50 82 ILE A CA 1
ATOM 675 C C . ILE A 1 82 ? -14.879 -6.567 -18.821 1.00 95.50 82 ILE A C 1
ATOM 677 O O . ILE A 1 82 ? -15.402 -7.462 -18.156 1.00 95.50 82 ILE A O 1
ATOM 681 N N . GLU A 1 83 ? -14.202 -6.823 -19.938 1.00 96.56 83 GLU A N 1
ATOM 682 C CA . GLU A 1 83 ? -14.004 -8.152 -20.518 1.00 96.56 83 GLU A CA 1
ATOM 683 C C . GLU A 1 83 ? -13.249 -9.091 -19.563 1.00 96.56 83 GLU A C 1
ATOM 685 O O . GLU A 1 83 ? -13.422 -10.310 -19.625 1.00 96.56 83 GLU A O 1
ATOM 690 N N . ALA A 1 84 ? -12.481 -8.542 -18.615 1.00 97.81 84 ALA A N 1
ATOM 691 C CA . ALA A 1 84 ? -11.807 -9.329 -17.589 1.00 97.81 84 ALA A CA 1
ATOM 692 C C . ALA A 1 84 ? -12.753 -9.922 -16.530 1.00 97.81 84 ALA A C 1
ATOM 694 O O . ALA A 1 84 ? -12.370 -10.868 -15.840 1.00 97.81 84 ALA A O 1
ATOM 695 N N . LEU A 1 85 ? -13.976 -9.397 -16.379 1.00 98.12 85 LEU A N 1
ATOM 696 C CA . LEU A 1 85 ? -14.846 -9.678 -15.230 1.00 98.12 85 LEU A CA 1
ATOM 697 C C . LEU A 1 85 ? -15.098 -11.174 -14.999 1.00 98.12 85 LEU A C 1
ATOM 699 O O . LEU A 1 85 ? -15.070 -11.624 -13.855 1.00 98.12 85 LEU A O 1
ATOM 703 N N . SER A 1 86 ? -15.316 -11.957 -16.061 1.00 98.38 86 SER A N 1
ATOM 704 C CA . SER A 1 86 ? -15.560 -13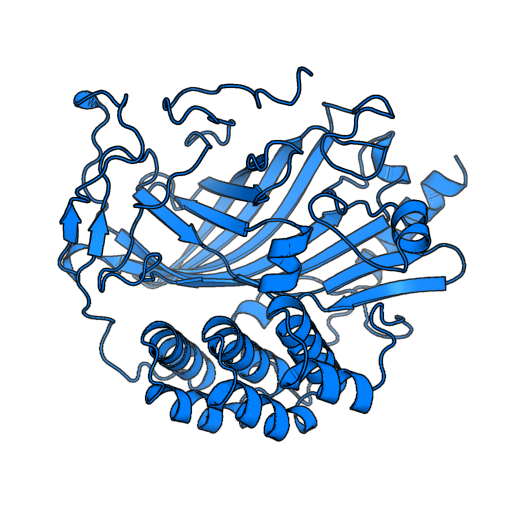.400 -15.921 1.00 98.38 86 SER A CA 1
ATOM 705 C C . SER A 1 86 ? -14.371 -14.123 -15.285 1.00 98.38 86 SER A C 1
ATOM 707 O O . SER A 1 86 ? -14.570 -14.988 -14.435 1.00 98.38 86 SER A O 1
ATOM 709 N N . LEU A 1 87 ? -13.148 -13.757 -15.677 1.00 98.69 87 LEU A N 1
ATOM 710 C CA . LEU A 1 87 ? -11.927 -14.324 -15.114 1.00 98.69 87 LEU A CA 1
ATOM 711 C C . LEU A 1 87 ? -11.729 -13.850 -13.672 1.00 98.69 87 LEU A C 1
ATOM 713 O O . LEU A 1 87 ? -11.462 -14.662 -12.791 1.00 98.69 87 LEU A O 1
ATOM 717 N N . LEU A 1 88 ? -11.910 -12.552 -13.409 1.00 98.75 88 LEU A N 1
ATOM 718 C CA . LEU A 1 88 ? -11.748 -11.995 -12.062 1.00 98.75 88 LEU A CA 1
ATOM 719 C C . LEU A 1 88 ? -12.732 -12.617 -11.065 1.00 98.75 88 LEU A C 1
ATOM 721 O O . LEU A 1 88 ? -12.361 -12.900 -9.929 1.00 98.75 88 LEU A O 1
ATOM 725 N N . ARG A 1 89 ? -13.969 -12.893 -11.494 1.00 98.69 89 ARG A N 1
ATOM 726 C CA . ARG A 1 89 ? -14.959 -13.614 -10.684 1.00 98.69 89 ARG A CA 1
ATOM 727 C C . ARG A 1 89 ? -14.509 -15.028 -10.337 1.00 98.69 89 ARG A C 1
ATOM 729 O O . ARG A 1 89 ? -14.767 -15.493 -9.230 1.00 98.69 89 ARG A O 1
ATOM 736 N N . GLU A 1 90 ? -13.860 -15.723 -11.266 1.00 98.69 90 GLU A N 1
ATOM 737 C CA . GLU A 1 90 ? -13.330 -17.057 -11.001 1.00 98.69 90 GLU A CA 1
ATOM 738 C C . GLU A 1 90 ? -12.208 -17.019 -9.959 1.00 98.69 90 GLU A C 1
ATOM 740 O O . GLU A 1 90 ? -12.264 -17.772 -8.986 1.00 98.69 90 GLU A O 1
ATOM 745 N N . VAL A 1 91 ? -11.254 -16.098 -10.113 1.00 98.75 91 VAL A N 1
ATOM 746 C CA . VAL A 1 91 ? -10.146 -15.899 -9.164 1.00 98.75 91 VAL A CA 1
ATOM 747 C C . VAL A 1 91 ? -10.672 -15.531 -7.776 1.00 98.75 91 VAL A C 1
ATOM 749 O O . VAL A 1 91 ? -10.342 -16.200 -6.799 1.00 98.75 91 VAL A O 1
ATOM 752 N N . ALA A 1 92 ? -11.567 -14.540 -7.689 1.00 98.62 92 ALA A N 1
ATOM 753 C CA . ALA A 1 92 ? -12.168 -14.089 -6.432 1.00 98.62 92 ALA A CA 1
ATOM 754 C C . ALA A 1 92 ? -12.950 -15.187 -5.691 1.00 98.62 92 ALA A C 1
ATOM 756 O O . ALA A 1 92 ? -13.208 -15.045 -4.501 1.00 98.62 92 ALA A O 1
ATOM 757 N N . LYS A 1 93 ? -13.333 -16.270 -6.379 1.00 98.31 93 LYS A N 1
ATOM 758 C CA . LYS A 1 93 ? -14.048 -17.412 -5.799 1.00 98.31 93 LYS A CA 1
ATOM 759 C C . LYS A 1 93 ? -13.140 -18.594 -5.459 1.00 98.31 93 LYS A C 1
ATOM 761 O O . LYS A 1 93 ? -13.490 -19.374 -4.579 1.00 98.31 93 LYS A O 1
ATOM 766 N N . LYS A 1 94 ? -12.055 -18.796 -6.212 1.00 97.94 94 LYS A N 1
ATOM 767 C CA . LYS A 1 94 ? -11.317 -20.068 -6.218 1.00 97.94 94 LYS A CA 1
ATOM 768 C C . LYS A 1 94 ? -9.850 -19.971 -5.823 1.00 97.94 94 LYS A C 1
ATOM 770 O O . LYS A 1 94 ? -9.290 -21.024 -5.524 1.00 97.94 94 LYS A O 1
ATOM 775 N N . ASP A 1 95 ? -9.215 -18.794 -5.848 1.00 98.62 95 ASP A N 1
ATOM 776 C CA . ASP A 1 95 ? -7.800 -18.728 -5.459 1.00 98.62 95 ASP A CA 1
ATOM 777 C C . ASP A 1 95 ? -7.650 -19.176 -4.003 1.00 98.62 95 ASP A C 1
ATOM 779 O O . ASP A 1 95 ? -8.414 -18.766 -3.126 1.00 98.62 95 ASP A O 1
ATOM 783 N N . SER A 1 96 ? -6.681 -20.051 -3.754 1.00 97.62 96 SER A N 1
ATOM 784 C CA . SER A 1 96 ? -6.407 -20.588 -2.423 1.00 97.62 96 SER A CA 1
ATOM 785 C C . SER A 1 96 ? -5.909 -19.523 -1.447 1.00 97.62 96 SER A C 1
ATOM 787 O O . SER A 1 96 ? -6.102 -19.669 -0.244 1.00 97.62 96 SER A O 1
ATOM 789 N N . ASP A 1 97 ? -5.256 -18.473 -1.952 1.00 98.19 97 ASP A N 1
ATOM 790 C CA . ASP A 1 97 ? -4.766 -17.369 -1.137 1.00 98.19 97 ASP A CA 1
ATOM 791 C C . ASP A 1 97 ? -5.892 -16.332 -0.964 1.00 98.19 97 ASP A C 1
ATOM 793 O O . ASP A 1 97 ? -6.286 -15.678 -1.940 1.00 98.19 97 ASP A O 1
ATOM 797 N N . PRO A 1 98 ? -6.430 -16.151 0.256 1.00 97.88 98 PRO A N 1
ATOM 798 C CA . PRO A 1 98 ? -7.512 -15.201 0.490 1.00 97.88 98 PRO A CA 1
ATOM 799 C C . PRO A 1 98 ? -7.097 -13.767 0.144 1.00 97.88 98 PRO A C 1
ATOM 801 O O . PRO A 1 98 ? -7.946 -12.969 -0.263 1.00 97.88 98 PRO A O 1
ATOM 804 N N . SER A 1 99 ? -5.797 -13.456 0.196 1.00 97.44 99 SER A N 1
ATOM 805 C CA . SER A 1 99 ? -5.306 -12.124 -0.128 1.00 97.44 99 SER A CA 1
ATOM 806 C C . SER A 1 99 ? -5.394 -11.764 -1.600 1.00 97.44 99 SER A C 1
ATOM 808 O O . SER A 1 99 ? -5.736 -10.627 -1.936 1.00 97.44 99 SER A O 1
ATOM 810 N N . ILE A 1 100 ? -5.231 -12.755 -2.478 1.00 98.56 100 ILE A N 1
ATOM 811 C CA . ILE A 1 100 ? -5.540 -12.604 -3.901 1.00 98.56 100 ILE A CA 1
ATOM 812 C C . ILE A 1 100 ? -7.040 -12.411 -4.088 1.00 98.56 100 ILE A C 1
ATOM 814 O O . ILE A 1 100 ? -7.451 -11.583 -4.902 1.00 98.56 100 ILE A O 1
ATOM 818 N N . ARG A 1 101 ? -7.883 -13.133 -3.335 1.00 98.69 101 ARG A N 1
ATOM 819 C CA . ARG A 1 101 ? -9.340 -12.992 -3.464 1.00 98.69 101 ARG A CA 1
ATOM 820 C C . ARG A 1 101 ? -9.787 -11.567 -3.143 1.00 98.69 101 ARG A C 1
ATOM 822 O O . ARG A 1 101 ? -10.431 -10.946 -3.989 1.00 98.69 101 ARG A O 1
ATOM 829 N N . TRP A 1 102 ? -9.403 -10.993 -1.996 1.00 98.00 102 TRP A N 1
ATOM 830 C CA . TRP A 1 102 ? -9.823 -9.623 -1.659 1.00 98.00 102 TRP A CA 1
ATOM 831 C C . TRP A 1 102 ? -9.151 -8.543 -2.517 1.00 98.00 102 TRP A C 1
ATOM 833 O O . TRP A 1 102 ? -9.794 -7.538 -2.835 1.00 98.00 102 TRP A O 1
ATOM 843 N N . SER A 1 103 ? -7.903 -8.731 -2.963 1.00 98.25 103 SER A N 1
ATOM 844 C CA . SER A 1 103 ? -7.279 -7.780 -3.892 1.00 98.25 103 SER A CA 1
ATOM 845 C C . SER A 1 103 ? -7.907 -7.846 -5.288 1.00 98.25 103 SER A C 1
ATOM 847 O O . SER A 1 103 ? -8.048 -6.817 -5.953 1.00 98.25 103 SER A O 1
ATOM 849 N N . THR A 1 104 ? -8.393 -9.020 -5.699 1.00 98.75 104 THR A N 1
ATOM 850 C CA . THR A 1 104 ? -9.188 -9.197 -6.919 1.00 98.75 104 THR A CA 1
ATOM 851 C C . THR A 1 104 ? -10.530 -8.476 -6.815 1.00 98.75 104 THR A C 1
ATOM 853 O O . THR A 1 104 ? -10.947 -7.850 -7.787 1.00 98.75 104 THR A O 1
ATOM 856 N N . LEU A 1 105 ? -11.188 -8.458 -5.646 1.00 98.62 105 LEU A N 1
ATOM 857 C CA . LEU A 1 105 ? -12.395 -7.637 -5.443 1.00 98.62 105 LE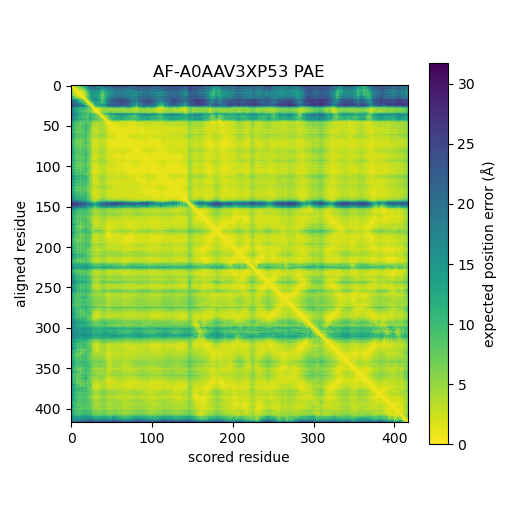U A CA 1
ATOM 858 C C . LEU A 1 105 ? -12.118 -6.146 -5.659 1.00 98.62 105 LEU A C 1
ATOM 860 O O . LEU A 1 105 ? -12.938 -5.435 -6.250 1.00 98.62 105 LEU A O 1
ATOM 864 N N . TRP A 1 106 ? -10.949 -5.665 -5.230 1.00 98.25 106 TRP A N 1
ATOM 865 C CA . TRP A 1 106 ? -10.528 -4.300 -5.531 1.00 98.25 106 TRP A CA 1
ATOM 866 C C . TRP A 1 106 ? -10.273 -4.109 -7.032 1.00 98.25 106 TRP A C 1
ATOM 868 O O . TRP A 1 106 ? -10.789 -3.150 -7.609 1.00 98.25 106 TRP A O 1
ATOM 878 N N . ALA A 1 107 ? -9.567 -5.026 -7.699 1.00 98.19 107 ALA A N 1
ATOM 879 C CA . ALA A 1 107 ? -9.376 -4.969 -9.151 1.00 98.19 107 ALA A CA 1
ATOM 880 C C . ALA A 1 107 ? -10.723 -4.929 -9.903 1.00 98.19 107 ALA A C 1
ATOM 882 O O . ALA A 1 107 ? -10.902 -4.110 -10.805 1.00 98.19 107 ALA A O 1
ATOM 883 N N . ILE A 1 108 ? -11.707 -5.727 -9.477 1.00 98.00 108 ILE A N 1
ATOM 884 C CA . ILE A 1 108 ? -13.079 -5.719 -9.999 1.00 98.00 108 ILE A CA 1
ATOM 885 C C . ILE A 1 108 ? -13.706 -4.326 -9.852 1.00 98.00 108 ILE A C 1
ATOM 887 O O . ILE A 1 108 ? -14.127 -3.742 -10.855 1.00 98.00 108 ILE A O 1
ATOM 891 N N . GLN A 1 109 ? -13.716 -3.749 -8.645 1.00 96.12 109 GLN A N 1
ATOM 892 C CA . GLN A 1 109 ? -14.244 -2.396 -8.410 1.00 96.12 109 GLN A CA 1
ATOM 893 C C . GLN A 1 109 ? -13.535 -1.348 -9.289 1.00 96.12 109 GLN A C 1
ATOM 895 O O . GLN A 1 109 ? -14.174 -0.448 -9.847 1.00 96.12 109 GLN A O 1
ATOM 900 N N . LYS A 1 110 ? -12.211 -1.475 -9.423 1.00 94.88 110 LYS A N 1
ATOM 901 C CA . LYS A 1 110 ? -11.352 -0.515 -10.115 1.00 94.88 110 LYS A CA 1
ATOM 902 C C . LYS A 1 110 ? -11.522 -0.555 -11.632 1.00 94.88 110 LYS A C 1
ATOM 904 O O . LYS A 1 110 ? -11.613 0.509 -12.241 1.00 94.88 110 LYS A O 1
ATOM 909 N N . PHE A 1 111 ? -11.536 -1.742 -12.234 1.00 94.81 111 PHE A N 1
ATOM 910 C CA . PHE A 1 111 ? -11.444 -1.919 -13.688 1.00 94.81 111 PHE A CA 1
ATOM 911 C C . PHE A 1 111 ? -12.766 -2.274 -14.366 1.00 94.81 111 PHE A C 1
ATOM 913 O O . PHE A 1 111 ? -12.900 -2.025 -15.561 1.00 94.81 111 PHE A O 1
ATOM 920 N N . THR A 1 112 ? -13.735 -2.820 -13.626 1.00 94.81 112 THR A N 1
ATOM 921 C CA . THR A 1 112 ? -15.045 -3.222 -14.177 1.00 94.81 112 THR A CA 1
ATOM 922 C C . THR A 1 112 ? -16.187 -2.310 -13.718 1.00 94.81 112 THR A C 1
ATOM 924 O O . THR A 1 112 ? -17.280 -2.346 -14.282 1.00 94.81 112 THR A O 1
ATOM 927 N N . GLY A 1 113 ? -15.942 -1.466 -12.707 1.00 90.69 113 GLY A N 1
ATOM 928 C CA . GLY A 1 113 ? -16.937 -0.540 -12.173 1.00 90.69 113 GLY A CA 1
ATOM 929 C C . GLY A 1 113 ? -18.200 -1.269 -11.711 1.00 90.69 113 GLY A C 1
ATOM 930 O O . GLY A 1 113 ? -18.120 -2.357 -11.141 1.00 90.69 113 GLY A O 1
ATOM 931 N N . LEU A 1 114 ? -19.372 -0.682 -11.981 1.00 93.06 114 LEU A N 1
ATOM 932 C CA . LEU A 1 114 ? -20.682 -1.211 -11.567 1.00 93.06 114 LEU A CA 1
ATOM 933 C C . LEU A 1 114 ? -20.963 -2.647 -12.042 1.00 93.06 114 LEU A C 1
ATOM 935 O O . LEU A 1 114 ? -21.694 -3.362 -11.359 1.00 93.06 114 LEU A O 1
ATOM 939 N N . HIS A 1 115 ? -20.370 -3.094 -13.154 1.00 95.12 115 HIS A N 1
ATOM 940 C CA . HIS A 1 115 ? -20.549 -4.460 -13.663 1.00 95.12 115 HIS A CA 1
ATOM 941 C C . HIS A 1 115 ? -20.041 -5.526 -12.685 1.00 95.12 115 HIS A C 1
ATOM 943 O O . HIS A 1 115 ? -20.566 -6.635 -12.643 1.00 95.12 115 HIS A O 1
ATOM 949 N N . GLY A 1 116 ? -19.051 -5.177 -11.864 1.00 95.69 116 GLY A N 1
ATOM 950 C CA . GLY A 1 116 ? -18.473 -6.059 -10.861 1.00 95.69 116 GLY A CA 1
ATOM 951 C C . GLY A 1 116 ? -19.275 -6.199 -9.568 1.00 95.69 116 GLY A C 1
ATOM 952 O O . GLY A 1 116 ? -18.922 -7.030 -8.730 1.00 95.69 116 GLY A O 1
ATOM 953 N N . LYS A 1 117 ? -20.339 -5.404 -9.381 1.00 95.81 117 LYS A N 1
ATOM 954 C CA . LYS A 1 117 ? -21.076 -5.312 -8.110 1.00 95.81 117 LYS A CA 1
ATOM 955 C C . LYS A 1 117 ? -21.561 -6.673 -7.609 1.00 95.81 117 LYS A C 1
ATOM 957 O O . LYS A 1 117 ? -21.345 -6.992 -6.443 1.00 95.81 117 LYS A O 1
ATOM 962 N N . ASP A 1 118 ? -22.177 -7.471 -8.476 1.00 96.50 118 ASP A N 1
ATOM 963 C CA . ASP A 1 118 ? -22.748 -8.766 -8.085 1.00 96.50 118 ASP A CA 1
ATOM 964 C C . ASP A 1 118 ? -21.657 -9.760 -7.671 1.00 96.50 118 ASP A C 1
ATOM 966 O O . ASP A 1 118 ? -21.826 -10.503 -6.711 1.00 96.50 118 ASP A O 1
ATOM 970 N N . THR A 1 119 ? -20.492 -9.711 -8.325 1.00 97.56 119 THR A N 1
ATOM 971 C CA . THR A 1 119 ? -19.338 -10.533 -7.931 1.00 97.56 119 THR A CA 1
ATOM 972 C C . THR A 1 119 ? -18.822 -10.139 -6.548 1.00 97.56 119 THR A C 1
ATOM 974 O O . THR A 1 119 ? -18.562 -11.009 -5.724 1.00 97.56 119 THR A O 1
ATOM 977 N N . ILE A 1 120 ? -18.731 -8.836 -6.255 1.00 97.56 120 ILE A N 1
ATOM 978 C CA . ILE A 1 120 ? -18.352 -8.355 -4.917 1.00 97.56 120 ILE A CA 1
ATOM 979 C C . ILE A 1 120 ? -19.390 -8.796 -3.872 1.00 97.56 120 ILE A C 1
ATOM 981 O O . ILE A 1 120 ? -19.018 -9.219 -2.780 1.00 97.56 120 ILE A O 1
ATOM 985 N N . ALA A 1 121 ? -20.684 -8.741 -4.201 1.00 96.31 121 ALA A N 1
ATOM 986 C CA . ALA A 1 121 ? -21.751 -9.179 -3.303 1.00 96.31 121 ALA A CA 1
ATOM 987 C C . ALA A 1 121 ? -21.708 -10.692 -3.014 1.00 96.31 121 ALA A C 1
ATOM 989 O O . ALA A 1 121 ? -21.962 -11.102 -1.884 1.00 96.31 121 ALA A O 1
ATOM 990 N N . GLU A 1 122 ? -21.346 -11.528 -3.989 1.00 97.31 122 GLU A N 1
ATOM 991 C CA . GLU A 1 122 ? -21.178 -12.977 -3.788 1.00 97.31 122 GLU A CA 1
ATOM 992 C C . GLU A 1 122 ? -20.104 -13.296 -2.735 1.00 97.31 122 GLU A C 1
ATOM 994 O O . GLU A 1 122 ? -20.299 -14.179 -1.890 1.00 97.31 122 GLU A O 1
ATOM 999 N N . SER A 1 123 ? -19.013 -12.525 -2.710 1.00 97.75 123 SER A N 1
ATOM 1000 C CA . SER A 1 123 ? -17.924 -12.673 -1.736 1.00 97.75 123 SER A CA 1
ATOM 1001 C C . SER A 1 123 ? -18.289 -12.273 -0.301 1.00 97.75 123 SER A C 1
ATOM 1003 O O . SER A 1 123 ? -17.509 -12.526 0.615 1.00 97.75 123 SER A O 1
ATOM 1005 N N . LEU A 1 124 ? -19.496 -11.749 -0.044 1.00 95.75 124 LEU A N 1
ATOM 1006 C CA . LEU A 1 124 ? -20.028 -11.626 1.324 1.00 95.75 124 LEU A CA 1
ATOM 1007 C C . LEU A 1 124 ? -20.188 -12.987 2.021 1.00 95.75 124 LEU A C 1
ATOM 1009 O O . LEU A 1 124 ? -20.267 -13.043 3.247 1.00 95.75 124 LEU A O 1
ATOM 1013 N N . SER A 1 125 ? -20.244 -14.068 1.240 1.00 96.44 125 SER A N 1
ATOM 1014 C CA . SER A 1 125 ? -20.334 -15.453 1.711 1.00 96.44 125 SER A CA 1
ATOM 1015 C C . SER A 1 125 ? -19.009 -16.224 1.645 1.00 96.44 125 SER A C 1
ATOM 1017 O O . SER A 1 125 ? -19.017 -17.439 1.835 1.00 96.44 125 SER A O 1
ATOM 1019 N N . ASP A 1 126 ? -17.883 -15.545 1.384 1.00 97.94 126 ASP A N 1
ATOM 1020 C CA . ASP A 1 126 ? -16.556 -16.175 1.368 1.00 97.94 126 ASP A CA 1
ATOM 1021 C C . ASP A 1 126 ? -16.247 -16.843 2.717 1.00 97.94 126 ASP A C 1
ATOM 1023 O O . ASP A 1 126 ? -16.684 -16.380 3.772 1.00 97.94 126 ASP A O 1
ATOM 1027 N N . GLU A 1 127 ? -15.490 -17.936 2.699 1.00 96.62 127 GLU A N 1
ATOM 1028 C CA . GLU A 1 127 ? -15.092 -18.657 3.911 1.00 96.62 127 GLU A CA 1
ATOM 1029 C C . GLU A 1 127 ? -14.167 -17.823 4.810 1.00 96.62 127 GLU A C 1
ATOM 1031 O O . GLU A 1 127 ? -14.265 -17.893 6.040 1.00 96.62 127 GLU A O 1
ATOM 1036 N N . HIS A 1 128 ? -13.333 -16.968 4.214 1.00 96.31 128 HIS A N 1
ATOM 1037 C CA . HIS A 1 128 ? -12.357 -16.167 4.935 1.00 96.31 128 HIS A CA 1
ATOM 1038 C C . HIS A 1 128 ? -12.987 -14.859 5.441 1.00 96.31 128 HIS A C 1
ATOM 1040 O O . HIS A 1 128 ? -13.541 -14.097 4.640 1.00 96.31 128 HIS A O 1
ATOM 1046 N N . PRO A 1 129 ? -12.900 -14.547 6.7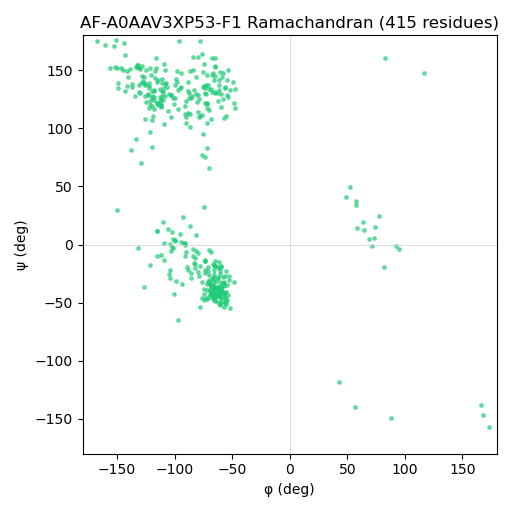50 1.00 93.62 129 PRO A N 1
ATOM 1047 C CA . PRO A 1 129 ? -13.492 -13.334 7.322 1.00 93.62 129 PRO A CA 1
ATOM 1048 C C . PRO A 1 129 ? -13.007 -12.056 6.641 1.00 93.62 129 PRO A C 1
ATOM 1050 O O . PRO A 1 129 ? -13.828 -11.234 6.239 1.00 93.62 129 PRO A O 1
ATOM 1053 N N . GLU A 1 130 ? -11.701 -11.943 6.409 1.00 94.19 130 GLU A N 1
ATOM 1054 C CA . GLU A 1 130 ? -11.121 -10.754 5.782 1.00 94.19 130 GLU A CA 1
ATOM 1055 C C . GLU A 1 130 ? -11.639 -10.512 4.350 1.00 94.19 130 GLU A C 1
ATOM 1057 O O . GLU A 1 130 ? -11.924 -9.370 3.982 1.00 94.19 130 GLU A O 1
ATOM 1062 N N . VAL A 1 131 ? -11.880 -11.572 3.560 1.00 97.12 131 VAL A N 1
ATOM 1063 C CA . VAL A 1 131 ? -12.493 -11.436 2.225 1.00 97.12 131 VAL A CA 1
ATOM 1064 C C . VAL A 1 131 ? -13.919 -10.902 2.339 1.00 97.12 131 VAL A C 1
ATOM 1066 O O . VAL A 1 131 ? -14.282 -9.975 1.611 1.00 97.12 131 VAL A O 1
ATOM 1069 N N . ARG A 1 132 ? -14.717 -11.425 3.283 1.00 95.12 132 ARG A N 1
ATOM 1070 C CA . ARG A 1 132 ? -16.082 -10.929 3.526 1.00 95.12 132 ARG A CA 1
ATOM 1071 C C . ARG A 1 132 ? -16.084 -9.457 3.925 1.00 95.12 132 ARG A C 1
ATOM 1073 O O . ARG A 1 132 ? -16.962 -8.709 3.498 1.00 95.12 132 ARG A O 1
ATOM 1080 N N . ASP A 1 133 ? -15.124 -9.024 4.733 1.00 93.75 133 ASP A N 1
ATOM 1081 C CA . ASP A 1 133 ? -15.079 -7.645 5.218 1.00 93.75 133 ASP A CA 1
ATOM 1082 C C . ASP A 1 133 ? -14.629 -6.658 4.142 1.00 93.75 133 ASP A C 1
ATOM 1084 O O . ASP A 1 133 ? -15.223 -5.582 4.013 1.00 93.75 133 ASP A O 1
ATOM 1088 N N . TRP A 1 134 ? -13.668 -7.039 3.296 1.00 95.88 134 TRP A N 1
ATOM 1089 C CA . TRP A 1 134 ? -13.376 -6.283 2.077 1.00 95.88 134 TRP A CA 1
ATOM 1090 C C . TRP A 1 134 ? -14.573 -6.254 1.125 1.00 95.88 134 TRP A C 1
ATOM 1092 O O . TRP A 1 134 ? -14.888 -5.188 0.599 1.00 95.88 134 TRP A O 1
ATOM 1102 N N . ALA A 1 135 ? -15.288 -7.367 0.947 1.00 95.94 135 ALA A N 1
ATOM 1103 C CA . ALA A 1 135 ? -16.489 -7.419 0.117 1.00 95.94 135 ALA A CA 1
ATOM 1104 C C . ALA A 1 135 ? -17.571 -6.442 0.605 1.00 95.94 135 ALA A C 1
ATOM 1106 O O . ALA A 1 135 ? -18.057 -5.635 -0.187 1.00 95.94 135 ALA A O 1
ATOM 1107 N N . LYS A 1 136 ? -17.892 -6.430 1.909 1.00 93.88 136 LYS A N 1
ATOM 1108 C CA . LYS A 1 136 ? -18.832 -5.460 2.516 1.00 93.88 136 LYS A CA 1
ATOM 1109 C C . LYS A 1 136 ? -18.411 -4.022 2.230 1.00 93.88 136 LYS A C 1
ATOM 1111 O O . LYS A 1 136 ? -19.213 -3.198 1.791 1.00 93.88 136 LYS A O 1
ATOM 1116 N N . LEU A 1 137 ? -17.136 -3.724 2.467 1.00 93.12 137 LEU A N 1
ATOM 1117 C CA . LEU A 1 137 ? -16.580 -2.387 2.324 1.00 93.12 137 LEU A CA 1
ATOM 1118 C C . LEU A 1 137 ? -16.606 -1.901 0.867 1.00 93.12 137 LEU A C 1
ATOM 1120 O O . LEU A 1 137 ? -17.067 -0.792 0.591 1.00 93.12 137 LEU A O 1
ATOM 1124 N N . LEU A 1 138 ? -16.171 -2.740 -0.072 1.00 94.94 138 LEU A N 1
ATOM 1125 C CA . LEU A 1 138 ? -16.172 -2.428 -1.501 1.00 94.94 138 LEU A CA 1
ATOM 1126 C C . LEU A 1 138 ? -17.598 -2.359 -2.068 1.00 94.94 138 LEU A C 1
ATOM 1128 O O . LEU A 1 138 ? -17.863 -1.512 -2.924 1.00 94.94 138 LEU A O 1
ATOM 1132 N N . LEU A 1 139 ? -18.527 -3.185 -1.567 1.00 93.75 139 LEU A N 1
ATOM 1133 C CA . LEU A 1 139 ? -19.941 -3.153 -1.951 1.00 93.75 139 LEU A CA 1
ATOM 1134 C C . LEU A 1 139 ? -20.624 -1.853 -1.506 1.00 93.75 139 LEU A C 1
ATOM 1136 O O . LEU A 1 139 ? -21.397 -1.258 -2.261 1.00 93.75 139 LEU A O 1
ATOM 1140 N N . ARG A 1 140 ? -20.310 -1.372 -0.302 1.00 91.06 140 ARG A N 1
ATOM 1141 C CA . ARG A 1 140 ? -20.759 -0.059 0.177 1.00 91.06 140 ARG A CA 1
ATOM 1142 C C . ARG A 1 140 ? -20.258 1.065 -0.729 1.00 91.06 140 ARG A C 1
ATOM 1144 O O . ARG A 1 140 ? -21.026 1.936 -1.123 1.00 91.06 140 ARG A O 1
ATOM 1151 N N . GLU A 1 141 ? -18.981 1.032 -1.096 1.00 91.31 141 GLU A N 1
ATOM 1152 C CA . GLU A 1 141 ? -18.365 2.051 -1.957 1.00 91.31 141 GLU A CA 1
ATOM 1153 C C . GLU A 1 141 ? -18.961 2.086 -3.366 1.00 91.31 141 GLU A C 1
ATOM 1155 O O . GLU A 1 141 ? -19.234 3.161 -3.898 1.00 91.31 141 GLU A O 1
ATOM 1160 N N . ILE A 1 142 ? -19.178 0.914 -3.968 1.00 90.94 142 ILE A N 1
ATOM 1161 C CA . ILE A 1 142 ? -19.702 0.809 -5.333 1.00 90.94 142 ILE A CA 1
ATOM 1162 C C . ILE A 1 142 ? -21.207 1.092 -5.406 1.00 90.94 142 ILE A C 1
ATOM 1164 O O . ILE A 1 142 ? -21.681 1.613 -6.412 1.00 90.94 142 ILE A O 1
ATOM 1168 N N . SER A 1 143 ? -21.969 0.756 -4.361 1.00 87.69 143 SER A N 1
ATOM 1169 C CA . SER A 1 143 ? -23.417 0.991 -4.323 1.00 87.69 143 SER A CA 1
ATOM 1170 C C . SER A 1 143 ? -23.789 2.390 -3.836 1.00 87.69 143 SER A C 1
ATOM 1172 O O . SER A 1 143 ? -24.880 2.864 -4.144 1.00 87.69 143 SER A O 1
ATOM 1174 N N . GLY A 1 144 ? -22.912 3.038 -3.062 1.00 82.75 144 GLY A N 1
ATOM 1175 C CA . GLY A 1 144 ? -23.230 4.267 -2.336 1.00 82.75 144 GLY A CA 1
ATOM 1176 C C . GLY A 1 144 ? -24.230 4.062 -1.192 1.00 82.75 144 GLY A C 1
ATOM 1177 O O . GLY A 1 144 ? -24.634 5.042 -0.568 1.00 82.75 144 GLY A O 1
ATOM 1178 N N . VAL A 1 145 ? -24.636 2.819 -0.907 1.00 77.25 145 VAL A N 1
ATOM 1179 C CA . VAL A 1 145 ? -25.581 2.498 0.162 1.00 77.25 145 VAL A CA 1
ATOM 1180 C C . VAL A 1 145 ? -24.816 1.921 1.346 1.00 77.25 145 VAL A C 1
ATOM 1182 O O . VAL A 1 145 ? -24.025 0.987 1.217 1.00 77.25 145 VAL A O 1
ATOM 1185 N N . LEU A 1 146 ? -25.070 2.484 2.524 1.00 61.72 146 LEU A N 1
ATOM 1186 C CA . LEU A 1 146 ? -24.662 1.918 3.805 1.00 61.72 146 LEU A CA 1
ATOM 1187 C C . LEU A 1 146 ? -25.558 0.707 4.115 1.00 61.72 146 LEU A C 1
ATOM 1189 O O . LEU A 1 146 ? -26.484 0.813 4.914 1.00 61.72 146 LEU A O 1
ATOM 1193 N N . GLU A 1 147 ? -25.330 -0.423 3.447 1.00 52.50 147 GLU A N 1
ATOM 1194 C CA . GLU A 1 147 ? -25.983 -1.692 3.792 1.00 52.50 147 GLU A CA 1
ATOM 1195 C C . GLU A 1 147 ? -25.033 -2.554 4.626 1.00 52.50 147 GLU A C 1
ATOM 1197 O O . GLU A 1 147 ? -23.901 -2.822 4.223 1.00 52.50 147 GLU A O 1
ATOM 1202 N N . GLY A 1 148 ? -25.506 -2.988 5.794 1.00 57.50 148 GLY A N 1
ATOM 1203 C CA . GLY A 1 148 ? -24.773 -3.865 6.705 1.00 57.50 148 GLY A CA 1
ATOM 1204 C C . GLY A 1 148 ? -24.468 -3.219 8.053 1.00 57.50 148 GLY A C 1
ATOM 1205 O O . GLY A 1 148 ? -24.271 -2.008 8.166 1.00 57.50 148 GLY A O 1
ATOM 1206 N N . GLU A 1 149 ? -24.445 -4.048 9.094 1.00 61.41 149 GLU A N 1
ATOM 1207 C CA . GLU A 1 149 ? -23.991 -3.616 10.409 1.00 61.41 149 GLU A CA 1
ATOM 1208 C C . GLU A 1 149 ? -22.497 -3.290 10.365 1.00 61.41 149 GLU A C 1
ATOM 1210 O O . GLU A 1 149 ? -21.714 -3.876 9.610 1.00 61.41 149 GLU A O 1
ATOM 1215 N N . ALA A 1 150 ? -22.112 -2.311 11.180 1.00 66.62 150 ALA A N 1
ATOM 1216 C CA . ALA A 1 150 ? -20.722 -2.061 11.492 1.00 66.62 150 ALA A CA 1
ATOM 1217 C C . ALA A 1 150 ? -20.041 -3.376 11.904 1.00 66.62 150 ALA A C 1
ATOM 1219 O O . ALA A 1 150 ? -20.647 -4.148 12.631 1.00 66.62 150 ALA A O 1
ATOM 1220 N N . ASP A 1 151 ? -18.797 -3.610 11.475 1.00 76.31 151 ASP A N 1
ATOM 1221 C CA . ASP A 1 151 ? -17.984 -4.693 12.036 1.00 76.31 151 ASP A CA 1
ATOM 1222 C C . ASP A 1 151 ? -18.040 -4.643 13.571 1.00 76.31 151 ASP A C 1
ATOM 1224 O O . ASP A 1 151 ? -17.691 -3.621 14.167 1.00 76.31 151 ASP A O 1
ATOM 1228 N N . THR A 1 152 ? -18.580 -5.706 14.168 1.00 78.38 152 THR A N 1
ATOM 1229 C CA . THR A 1 152 ? -18.883 -5.810 15.599 1.00 78.38 152 THR A CA 1
ATOM 1230 C C . THR A 1 152 ? -17.817 -6.584 16.361 1.00 78.38 152 THR A C 1
ATOM 1232 O O . THR A 1 152 ? -18.014 -6.864 17.544 1.00 78.38 152 THR A O 1
ATOM 1235 N N . ARG A 1 153 ? -16.734 -7.002 15.694 1.00 89.94 153 ARG A N 1
ATOM 1236 C CA . ARG A 1 153 ? -15.629 -7.687 16.364 1.00 89.94 153 ARG A CA 1
ATOM 1237 C C . ARG A 1 153 ? -15.046 -6.801 17.459 1.00 89.94 153 ARG A C 1
ATOM 1239 O O . ARG A 1 153 ? -14.971 -5.580 17.324 1.00 89.94 153 ARG A O 1
ATOM 1246 N N . GLU A 1 154 ? -14.639 -7.438 18.549 1.00 93.94 154 GLU A N 1
ATOM 1247 C CA . GLU A 1 154 ? -13.861 -6.773 19.588 1.00 93.94 154 GLU A CA 1
ATOM 1248 C C . GLU A 1 154 ? -12.502 -6.350 19.014 1.00 93.94 154 GLU A C 1
ATOM 1250 O O . GLU A 1 154 ? -12.000 -6.962 18.072 1.00 93.94 154 GLU A O 1
ATOM 1255 N N . ALA A 1 155 ? -11.895 -5.310 19.576 1.00 94.62 155 ALA A N 1
ATOM 1256 C CA . ALA A 1 155 ? -10.612 -4.791 19.117 1.00 94.62 155 ALA A CA 1
ATOM 1257 C C . ALA A 1 155 ? -9.520 -4.921 20.179 1.00 94.62 155 ALA A C 1
ATOM 1259 O O . ALA A 1 155 ? -9.808 -5.036 21.370 1.00 94.62 155 ALA A O 1
ATOM 1260 N N . LYS A 1 156 ? -8.261 -4.852 19.753 1.00 95.56 156 LYS A N 1
ATOM 1261 C CA . LYS A 1 156 ? -7.069 -4.847 20.594 1.00 95.56 156 LYS A CA 1
ATOM 1262 C C . LYS A 1 156 ? -6.322 -3.532 20.492 1.00 95.56 156 LYS A C 1
ATOM 1264 O O . LYS A 1 156 ? -6.165 -2.965 19.411 1.00 95.56 156 LYS A O 1
ATOM 1269 N N . PHE A 1 157 ? -5.833 -3.078 21.640 1.00 95.50 157 PHE A N 1
ATOM 1270 C CA . PHE A 1 157 ? -5.037 -1.866 21.770 1.00 95.50 157 PHE A CA 1
ATOM 1271 C C . PHE A 1 157 ? -3.809 -2.109 22.648 1.00 95.50 157 PHE A C 1
ATOM 1273 O O . PHE A 1 157 ? -3.923 -2.580 23.781 1.00 95.50 157 PHE A O 1
ATOM 1280 N N . ASP A 1 158 ? -2.637 -1.755 22.140 1.00 94.56 158 ASP A N 1
ATOM 1281 C CA . ASP A 1 158 ? -1.382 -1.753 22.874 1.00 94.56 158 ASP A CA 1
ATOM 1282 C C . ASP A 1 158 ? -1.063 -0.345 23.391 1.00 94.56 158 ASP A C 1
ATOM 1284 O O . ASP A 1 158 ? -0.821 0.595 22.635 1.00 94.56 158 ASP A O 1
ATOM 1288 N N . GLN A 1 159 ? -1.012 -0.205 24.715 1.00 93.50 159 GLN A N 1
ATOM 1289 C CA . GLN A 1 159 ? -0.731 1.070 25.376 1.00 93.50 159 GLN A CA 1
ATOM 1290 C C . GLN A 1 159 ? 0.735 1.501 25.272 1.00 93.50 159 GLN A C 1
ATOM 1292 O O . GLN A 1 159 ? 1.051 2.642 25.608 1.00 93.50 159 GLN A O 1
ATOM 1297 N N . THR A 1 160 ? 1.631 0.596 24.879 1.00 91.69 160 THR A N 1
ATOM 1298 C CA . THR A 1 160 ? 3.070 0.864 24.774 1.00 91.69 160 THR A CA 1
ATOM 1299 C C . THR A 1 160 ? 3.473 1.402 23.403 1.00 91.69 160 THR A C 1
ATOM 1301 O O . THR A 1 160 ? 4.514 2.047 23.288 1.00 91.69 160 THR A O 1
ATOM 1304 N N . ASN A 1 161 ? 2.637 1.204 22.379 1.00 93.00 161 ASN A N 1
ATOM 1305 C CA . ASN A 1 161 ? 2.870 1.738 21.043 1.00 93.00 161 ASN A CA 1
ATOM 1306 C C . ASN A 1 161 ? 2.762 3.281 21.053 1.00 93.00 161 ASN A C 1
ATOM 1308 O O . ASN A 1 161 ? 1.793 3.821 21.594 1.00 93.00 161 ASN A O 1
ATOM 1312 N N . PRO A 1 162 ? 3.727 4.029 20.475 1.00 93.81 162 PRO A N 1
ATOM 1313 C CA . PRO A 1 162 ? 3.674 5.489 20.431 1.00 93.81 162 PRO A CA 1
ATOM 1314 C C . PRO A 1 162 ? 2.521 6.040 19.592 1.00 93.81 162 PRO A C 1
ATOM 1316 O O . PRO A 1 162 ? 2.176 7.214 19.762 1.00 9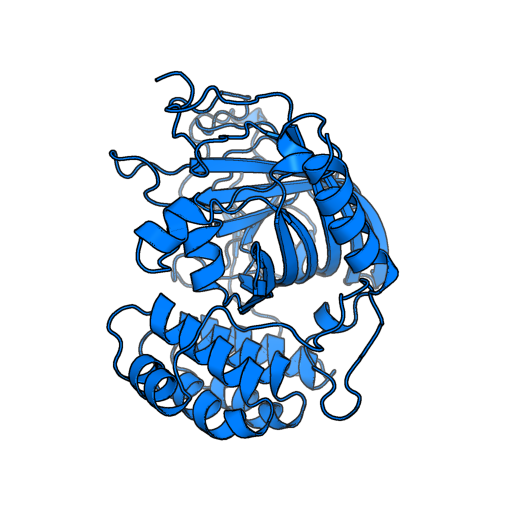3.81 162 PRO A O 1
ATOM 1319 N N . PHE A 1 163 ? 1.937 5.233 18.709 1.00 96.62 163 PHE A N 1
ATOM 1320 C CA . PHE A 1 163 ? 0.825 5.618 17.850 1.00 96.62 163 PHE A CA 1
ATOM 1321 C C . PHE A 1 163 ? -0.505 5.136 18.419 1.00 96.62 163 PHE A C 1
ATOM 1323 O O . PHE A 1 163 ? -0.615 4.038 18.961 1.00 96.62 163 PHE A O 1
ATOM 1330 N N . ASP A 1 164 ? -1.536 5.963 18.259 1.00 96.81 164 ASP A N 1
ATOM 1331 C CA . ASP A 1 164 ? -2.902 5.612 18.653 1.00 96.81 164 ASP A CA 1
ATOM 1332 C C . ASP A 1 164 ? -3.524 4.600 17.688 1.00 96.81 164 ASP A C 1
ATOM 1334 O O . ASP A 1 164 ? -4.432 3.869 18.067 1.00 96.81 164 ASP A O 1
ATOM 1338 N N . GLN A 1 165 ? -3.034 4.559 16.447 1.00 97.19 165 GLN A N 1
ATOM 1339 C CA . GLN A 1 165 ? -3.421 3.572 15.451 1.00 97.19 165 GLN A CA 1
ATOM 1340 C C . GLN A 1 165 ? -2.262 3.287 14.493 1.00 97.19 165 GLN A C 1
ATOM 1342 O O . GLN A 1 165 ? -1.594 4.226 14.045 1.00 97.19 165 GLN A O 1
ATOM 1347 N N . THR A 1 166 ? -2.072 2.015 14.145 1.00 97.50 166 THR A N 1
ATOM 1348 C CA . THR A 1 166 ? -1.216 1.571 13.041 1.00 97.50 166 THR A CA 1
ATOM 1349 C C . THR A 1 166 ? -2.074 0.814 12.026 1.00 97.50 166 THR A C 1
ATOM 1351 O O . THR A 1 166 ? -2.762 -0.146 12.350 1.00 97.50 166 THR A O 1
ATOM 1354 N N . LEU A 1 167 ? -2.126 1.319 10.793 1.00 97.56 167 LEU A N 1
ATOM 1355 C CA . LEU A 1 167 ? -3.079 0.889 9.772 1.00 97.56 167 LEU A CA 1
ATOM 1356 C C . LEU A 1 167 ? -2.339 0.481 8.491 1.00 97.56 167 LEU A C 1
ATOM 1358 O O . LEU A 1 167 ? -1.848 1.363 7.777 1.00 97.56 167 LEU A O 1
ATOM 1362 N N . PRO A 1 168 ? -2.270 -0.817 8.157 1.00 97.38 168 PRO A N 1
ATOM 1363 C CA . PRO A 1 168 ? -1.654 -1.267 6.915 1.00 97.38 168 PRO A CA 1
ATOM 1364 C C . PRO A 1 168 ? -2.385 -0.705 5.690 1.00 97.38 168 PRO A C 1
ATOM 1366 O O . PRO A 1 168 ? -3.616 -0.589 5.664 1.00 97.38 168 PRO A O 1
ATOM 1369 N N . LEU A 1 169 ? -1.616 -0.346 4.664 1.00 98.19 169 LEU A N 1
ATOM 1370 C CA . LEU A 1 169 ? -2.120 0.194 3.408 1.00 98.19 169 LEU A CA 1
ATOM 1371 C C . LEU A 1 169 ? -1.814 -0.773 2.265 1.00 98.19 169 LEU A C 1
ATOM 1373 O O . LEU A 1 169 ? -0.655 -1.036 1.952 1.00 98.19 169 LEU A O 1
ATOM 1377 N N . LEU A 1 170 ? -2.862 -1.224 1.581 1.00 97.94 170 LEU A N 1
ATOM 1378 C CA . LEU A 1 170 ? -2.749 -1.881 0.285 1.00 97.94 170 LEU A CA 1
ATOM 1379 C C . LEU A 1 170 ? -2.549 -0.807 -0.780 1.00 97.94 170 LEU A C 1
ATOM 1381 O O . LEU A 1 170 ? -3.359 0.120 -0.882 1.00 97.94 170 LEU A O 1
ATOM 1385 N N . ILE A 1 171 ? -1.491 -0.923 -1.579 1.00 97.88 171 ILE A N 1
ATOM 1386 C CA . ILE A 1 171 ? -1.123 0.072 -2.589 1.00 97.88 171 ILE A CA 1
ATOM 1387 C C . ILE A 1 171 ? -1.139 -0.570 -3.969 1.00 97.88 171 ILE A C 1
ATOM 1389 O O . ILE A 1 171 ? -0.479 -1.572 -4.200 1.00 97.88 171 ILE A O 1
ATOM 1393 N N . ALA A 1 172 ? -1.857 0.041 -4.904 1.00 97.50 172 ALA A N 1
ATOM 1394 C CA . ALA A 1 172 ? -1.885 -0.398 -6.289 1.00 97.50 172 ALA A CA 1
ATOM 1395 C C . ALA A 1 172 ? -1.833 0.797 -7.234 1.00 97.50 172 ALA A C 1
ATOM 1397 O O . ALA A 1 172 ? -2.313 1.890 -6.921 1.00 97.50 172 ALA A O 1
ATOM 1398 N N . GLY A 1 173 ? -1.285 0.610 -8.425 1.00 95.56 173 GLY A N 1
ATOM 1399 C CA . GLY A 1 173 ? -1.091 1.732 -9.330 1.00 95.56 173 GLY A CA 1
ATOM 1400 C C . GLY A 1 173 ? -0.170 1.411 -10.479 1.00 95.56 173 GLY A C 1
ATOM 1401 O O . GLY A 1 173 ? -0.253 0.344 -11.079 1.00 95.56 173 GLY A O 1
ATOM 1402 N N . TYR A 1 174 ? 0.695 2.363 -10.795 1.00 95.56 174 TYR A N 1
ATOM 1403 C CA . TYR A 1 174 ? 1.586 2.279 -11.932 1.00 95.56 174 TYR A CA 1
ATOM 1404 C C . TYR A 1 174 ? 2.966 2.828 -11.586 1.00 95.56 174 TYR A C 1
ATOM 1406 O O . TYR A 1 174 ? 3.096 3.839 -10.889 1.00 95.56 174 TYR A O 1
ATOM 1414 N N . ALA A 1 175 ? 3.988 2.194 -12.151 1.00 95.50 175 ALA A N 1
ATOM 1415 C CA . ALA A 1 175 ? 5.320 2.768 -12.281 1.00 95.50 175 ALA A CA 1
ATOM 1416 C C . ALA A 1 175 ? 5.586 3.023 -13.761 1.00 95.50 175 ALA A C 1
ATOM 1418 O O . ALA A 1 175 ? 5.548 2.092 -14.565 1.00 95.50 175 ALA A O 1
ATOM 1419 N N . ARG A 1 176 ? 5.841 4.278 -14.135 1.00 94.69 176 ARG A N 1
ATOM 1420 C CA . ARG A 1 176 ? 6.252 4.647 -15.493 1.00 94.69 176 ARG A CA 1
ATOM 1421 C C . ARG A 1 176 ? 7.723 4.981 -15.502 1.00 94.69 176 ARG A C 1
ATOM 1423 O O . ARG A 1 176 ? 8.126 5.971 -14.901 1.00 94.69 176 ARG A O 1
ATOM 1430 N N . VAL A 1 177 ? 8.498 4.172 -16.205 1.00 93.44 177 VAL A N 1
ATOM 1431 C CA . VAL A 1 177 ? 9.946 4.300 -16.290 1.00 93.44 177 VAL A CA 1
ATOM 1432 C C . VAL A 1 177 ? 10.327 4.803 -17.674 1.00 93.44 177 VAL A C 1
ATOM 1434 O O . VAL A 1 177 ? 9.904 4.245 -18.686 1.00 93.44 177 VAL A O 1
ATOM 1437 N N . LEU A 1 178 ? 11.125 5.864 -17.731 1.00 91.62 178 LEU A N 1
ATOM 1438 C CA . LEU A 1 178 ? 11.716 6.347 -18.971 1.00 91.62 178 LEU A CA 1
ATOM 1439 C C . LEU A 1 178 ? 12.916 5.466 -19.337 1.00 91.62 178 LEU A C 1
ATOM 1441 O O . LEU A 1 178 ? 13.969 5.530 -18.700 1.00 91.62 178 LEU A O 1
ATOM 1445 N N . VAL A 1 179 ? 12.766 4.666 -20.390 1.00 91.31 179 VAL A N 1
ATOM 1446 C CA . VAL A 1 179 ? 13.806 3.774 -20.907 1.00 91.31 179 VAL A CA 1
ATOM 1447 C C . VAL A 1 179 ? 14.470 4.413 -22.134 1.00 91.31 179 VAL A C 1
ATOM 1449 O O . VAL A 1 179 ? 13.789 4.691 -23.130 1.00 91.31 179 VAL A O 1
ATOM 1452 N N . PRO A 1 180 ? 15.798 4.655 -22.115 1.00 87.88 180 PRO A N 1
ATOM 1453 C CA . PRO A 1 180 ? 16.509 5.239 -23.249 1.00 87.88 180 PRO A CA 1
ATOM 1454 C C . PRO A 1 180 ? 16.277 4.464 -24.553 1.00 87.88 180 PRO A C 1
ATOM 1456 O O . PRO A 1 180 ? 16.478 3.256 -24.614 1.00 87.88 180 PRO A O 1
ATOM 1459 N N . GLY A 1 181 ? 15.851 5.173 -25.602 1.00 89.12 181 GLY A N 1
ATOM 1460 C CA . GLY A 1 181 ? 15.562 4.601 -26.924 1.00 89.12 181 GLY A CA 1
ATOM 1461 C C . GLY A 1 181 ? 14.181 3.951 -27.067 1.00 89.12 181 GLY A C 1
ATOM 1462 O O . GLY A 1 181 ? 13.703 3.829 -28.190 1.00 89.12 181 GLY A O 1
ATOM 1463 N N . LEU A 1 182 ? 13.521 3.599 -25.960 1.00 88.50 182 LEU A N 1
ATOM 1464 C CA . LEU A 1 182 ? 12.217 2.927 -25.962 1.00 88.50 182 LEU A CA 1
ATOM 1465 C C . LEU A 1 182 ? 11.056 3.861 -25.579 1.00 88.50 182 LEU A C 1
ATOM 1467 O O . LEU A 1 182 ? 9.921 3.649 -26.000 1.00 88.50 182 LEU A O 1
ATOM 1471 N N . GLY A 1 183 ? 11.345 4.920 -24.819 1.00 89.38 183 GLY A N 1
ATOM 1472 C CA . GLY A 1 183 ? 10.332 5.827 -24.282 1.00 89.38 183 GLY A CA 1
ATOM 1473 C C . GLY A 1 183 ? 9.806 5.345 -22.932 1.00 89.38 183 GLY A C 1
ATOM 1474 O O . GLY A 1 183 ? 10.546 4.746 -22.154 1.00 89.38 183 GLY A O 1
ATOM 1475 N N . PHE A 1 184 ? 8.545 5.644 -22.624 1.00 90.50 184 PHE A N 1
ATOM 1476 C CA . PHE A 1 184 ? 7.940 5.232 -21.359 1.00 90.50 184 PHE A CA 1
ATOM 1477 C C . PHE A 1 184 ? 7.490 3.773 -21.400 1.00 90.50 184 PHE A C 1
ATOM 1479 O O . PHE A 1 184 ? 6.721 3.370 -22.275 1.00 90.50 184 PHE A O 1
ATOM 1486 N N . VAL A 1 185 ? 7.925 3.023 -20.392 1.00 93.69 185 VAL A N 1
ATOM 1487 C CA . VAL A 1 185 ? 7.464 1.671 -20.080 1.00 93.69 185 VAL A CA 1
ATOM 1488 C C . VAL A 1 185 ? 6.670 1.725 -18.778 1.00 93.69 185 VAL A C 1
ATOM 1490 O O . VAL A 1 185 ? 7.122 2.329 -17.808 1.00 93.69 185 VAL A O 1
ATOM 1493 N N . GLN A 1 186 ? 5.486 1.121 -18.743 1.00 95.12 186 GLN A N 1
ATOM 1494 C CA . GLN A 1 186 ? 4.600 1.104 -17.584 1.00 95.12 186 GLN A CA 1
ATOM 1495 C C . GLN A 1 186 ? 4.463 -0.299 -17.005 1.00 95.12 186 GLN A C 1
ATOM 1497 O O . GLN A 1 186 ? 4.064 -1.229 -17.703 1.00 95.12 186 GLN A O 1
ATOM 1502 N N . ALA A 1 187 ? 4.710 -0.415 -15.707 1.00 96.31 187 ALA A N 1
ATOM 1503 C CA . ALA A 1 187 ? 4.320 -1.558 -14.898 1.00 96.31 187 ALA A CA 1
ATOM 1504 C C . ALA A 1 187 ? 2.977 -1.281 -14.207 1.00 96.31 187 ALA A C 1
ATOM 1506 O O . ALA A 1 187 ? 2.792 -0.193 -13.655 1.00 96.31 187 ALA A O 1
ATOM 1507 N N . THR A 1 188 ? 2.063 -2.253 -14.228 1.00 97.12 188 THR A N 1
ATOM 1508 C CA . THR A 1 188 ? 0.833 -2.252 -13.418 1.00 97.12 188 THR A CA 1
ATOM 1509 C C . THR A 1 188 ? 1.142 -2.897 -12.075 1.00 97.12 188 THR A C 1
ATOM 1511 O O . THR A 1 188 ? 1.452 -4.082 -12.013 1.00 97.12 188 THR A O 1
ATOM 1514 N N . LEU A 1 189 ? 1.093 -2.118 -11.001 1.00 97.69 189 LEU A N 1
ATOM 1515 C CA . LEU A 1 189 ? 1.457 -2.563 -9.660 1.00 97.69 189 LEU A CA 1
ATOM 1516 C C . LEU A 1 189 ? 0.215 -3.109 -8.948 1.00 97.69 189 LEU A C 1
ATOM 1518 O O . LEU A 1 189 ? -0.698 -2.334 -8.645 1.00 97.69 189 LEU A O 1
ATOM 1522 N N . SER A 1 190 ? 0.189 -4.418 -8.688 1.00 98.25 190 SER A N 1
ATOM 1523 C CA . SER A 1 190 ? -0.759 -5.041 -7.757 1.00 98.25 190 SER A CA 1
ATOM 1524 C C . SER A 1 190 ? -0.300 -4.842 -6.301 1.00 98.25 190 SER A C 1
ATOM 1526 O O . SER A 1 190 ? 0.883 -4.561 -6.091 1.00 98.25 190 SER A O 1
ATOM 1528 N N . PRO A 1 191 ? -1.182 -4.989 -5.295 1.00 98.25 191 PRO A N 1
ATOM 1529 C CA . PRO A 1 191 ? -0.827 -4.842 -3.881 1.00 98.25 191 PRO A CA 1
ATOM 1530 C C . PRO A 1 191 ? 0.376 -5.664 -3.409 1.00 98.25 191 PRO A C 1
ATOM 1532 O O . PRO A 1 191 ? 1.335 -5.084 -2.898 1.00 98.25 191 PRO A O 1
ATOM 1535 N N . GLN A 1 192 ? 0.380 -6.982 -3.616 1.00 97.62 192 GLN A N 1
ATOM 1536 C CA . GLN A 1 192 ? 1.501 -7.834 -3.209 1.00 97.62 192 GLN A CA 1
ATOM 1537 C C . GLN A 1 192 ? 2.756 -7.551 -4.033 1.00 97.62 192 GLN A C 1
ATOM 1539 O O . GLN A 1 192 ? 3.863 -7.602 -3.497 1.00 97.62 192 GLN A O 1
ATOM 1544 N N . TRP A 1 193 ? 2.623 -7.241 -5.330 1.00 96.75 193 TRP A N 1
ATOM 1545 C CA . TRP A 1 193 ? 3.800 -6.923 -6.136 1.00 96.75 193 TRP A CA 1
ATOM 1546 C C . TRP A 1 193 ? 4.426 -5.596 -5.698 1.00 96.75 193 TRP A C 1
ATOM 1548 O O . TRP A 1 193 ? 5.644 -5.535 -5.525 1.00 96.75 193 TRP A O 1
ATOM 1558 N N . PHE A 1 194 ? 3.609 -4.571 -5.425 1.00 96.81 194 PHE A N 1
ATOM 1559 C CA . PHE A 1 194 ? 4.061 -3.317 -4.824 1.00 96.81 194 PHE A CA 1
ATOM 1560 C C . PHE A 1 194 ? 4.798 -3.586 -3.512 1.00 96.81 194 PHE A C 1
ATOM 1562 O O . PHE A 1 194 ? 5.927 -3.132 -3.350 1.00 96.81 194 PHE A O 1
ATOM 1569 N N . GLU A 1 195 ? 4.203 -4.355 -2.602 1.00 95.88 195 GLU A N 1
ATOM 1570 C CA . GLU A 1 195 ? 4.824 -4.699 -1.322 1.00 95.88 195 GLU A CA 1
ATOM 1571 C C . GLU A 1 195 ? 6.148 -5.457 -1.502 1.00 95.88 195 GLU A C 1
ATOM 1573 O O . GLU A 1 195 ? 7.122 -5.182 -0.805 1.00 95.88 195 GLU A O 1
ATOM 1578 N N . SER A 1 196 ? 6.236 -6.353 -2.486 1.00 93.56 196 SER A N 1
ATOM 1579 C CA . SER A 1 196 ? 7.459 -7.123 -2.742 1.00 93.56 196 SER A CA 1
ATOM 1580 C C . SER A 1 196 ? 8.635 -6.276 -3.248 1.00 93.56 196 SER A C 1
ATOM 1582 O O . SER A 1 196 ? 9.786 -6.618 -2.983 1.00 93.56 196 SER A O 1
ATOM 1584 N N . ILE A 1 197 ? 8.372 -5.170 -3.956 1.00 93.06 197 ILE A N 1
ATOM 1585 C CA . ILE A 1 197 ? 9.422 -4.316 -4.541 1.00 93.06 197 ILE A CA 1
ATOM 1586 C C . ILE A 1 197 ? 9.688 -3.068 -3.685 1.00 93.06 197 ILE A C 1
ATOM 1588 O O . ILE A 1 197 ? 10.843 -2.703 -3.452 1.00 93.06 197 ILE A O 1
ATOM 1592 N N . MET A 1 198 ? 8.619 -2.432 -3.194 1.00 92.69 198 MET A N 1
ATOM 1593 C CA . MET A 1 198 ? 8.634 -1.178 -2.440 1.00 92.69 198 MET A CA 1
ATOM 1594 C C . MET A 1 198 ? 8.446 -1.385 -0.938 1.00 92.69 198 MET A C 1
ATOM 1596 O O . MET A 1 198 ? 8.537 -0.408 -0.214 1.00 92.69 198 MET A O 1
ATOM 1600 N N . GLY A 1 199 ? 8.186 -2.592 -0.443 1.00 94.75 199 GLY A N 1
ATOM 1601 C CA . GLY A 1 199 ? 7.894 -2.830 0.970 1.00 94.75 199 GLY A CA 1
ATOM 1602 C C . GLY A 1 199 ? 6.437 -2.564 1.360 1.00 94.75 199 GLY A C 1
ATOM 1603 O O . GLY A 1 199 ? 5.689 -1.858 0.678 1.00 94.75 199 GLY A O 1
ATOM 1604 N N . ARG A 1 200 ? 6.043 -3.139 2.496 1.00 96.06 200 ARG A N 1
ATOM 1605 C CA . ARG A 1 200 ? 4.732 -2.958 3.114 1.00 96.06 200 ARG A CA 1
ATOM 1606 C C . ARG A 1 200 ? 4.632 -1.553 3.675 1.00 96.06 200 ARG A C 1
ATOM 1608 O O . ARG A 1 200 ? 5.570 -1.083 4.314 1.00 96.06 200 ARG A O 1
ATOM 1615 N N . VAL A 1 201 ? 3.496 -0.896 3.479 1.00 97.75 201 VAL A N 1
ATOM 1616 C CA . VAL A 1 201 ? 3.288 0.480 3.933 1.00 97.75 201 VAL A CA 1
ATOM 1617 C C . VAL A 1 201 ? 2.242 0.516 5.035 1.00 97.75 201 VAL A C 1
ATOM 1619 O O . VAL A 1 201 ? 1.182 -0.093 4.914 1.00 97.75 201 VAL A O 1
ATOM 1622 N N . MET A 1 202 ? 2.527 1.252 6.103 1.00 97.88 202 MET A N 1
ATOM 1623 C CA . MET A 1 202 ? 1.653 1.384 7.263 1.00 97.88 202 MET A CA 1
ATOM 1624 C C . MET A 1 202 ? 1.475 2.853 7.631 1.00 97.88 202 MET A C 1
ATOM 1626 O O . MET A 1 202 ? 2.443 3.605 7.712 1.00 97.88 202 MET A O 1
ATOM 1630 N N . ALA A 1 203 ? 0.226 3.266 7.836 1.00 98.31 203 ALA A N 1
ATOM 1631 C CA . ALA A 1 203 ? -0.119 4.586 8.335 1.00 98.31 203 ALA A CA 1
ATOM 1632 C C . ALA A 1 203 ? -0.200 4.585 9.859 1.00 98.31 203 ALA A C 1
ATOM 1634 O O . ALA A 1 203 ? -0.985 3.845 10.442 1.00 98.31 203 ALA A O 1
ATOM 1635 N N . CYS A 1 204 ? 0.580 5.452 10.487 1.00 98.25 204 CYS A N 1
ATOM 1636 C CA . CYS A 1 204 ? 0.751 5.523 11.927 1.00 98.25 204 CYS A CA 1
ATOM 1637 C C . CYS A 1 204 ? 0.273 6.898 12.402 1.00 98.25 204 CYS A C 1
ATOM 1639 O O . CYS A 1 204 ? 0.868 7.934 12.080 1.00 98.25 204 CYS A O 1
ATOM 1641 N N . THR A 1 205 ? -0.844 6.924 13.127 1.00 97.62 205 THR A N 1
ATOM 1642 C CA . THR A 1 205 ? -1.525 8.171 13.505 1.00 97.62 205 THR A CA 1
ATOM 1643 C C . THR A 1 205 ? -1.555 8.385 15.007 1.00 97.62 205 THR A C 1
ATOM 1645 O O . THR A 1 205 ? -1.644 7.442 15.791 1.00 97.62 205 THR A O 1
ATOM 1648 N N . VAL A 1 206 ? -1.544 9.657 15.394 1.00 96.81 206 VAL A N 1
ATOM 1649 C CA . VAL A 1 206 ? -1.788 10.119 16.760 1.00 96.81 206 VAL A CA 1
ATOM 1650 C C . VAL A 1 206 ? -3.030 11.004 16.733 1.00 96.81 206 VAL A C 1
ATOM 1652 O O . VAL A 1 206 ? -3.075 11.963 15.968 1.00 96.81 206 VAL A O 1
ATOM 1655 N N . GLU A 1 207 ? -4.024 10.717 17.571 1.00 94.94 207 GLU A N 1
ATOM 1656 C CA . GLU A 1 207 ? -5.323 11.404 17.623 1.00 94.94 207 GLU A CA 1
ATOM 1657 C C . GLU A 1 207 ? -5.148 12.921 17.761 1.00 94.94 207 GLU A C 1
ATOM 1659 O O . GLU A 1 207 ? -5.762 13.703 17.036 1.00 94.94 207 GLU A O 1
ATOM 1664 N N . LYS A 1 208 ? -4.224 13.346 18.630 1.00 96.00 208 LYS A N 1
ATOM 1665 C CA . LYS A 1 208 ? -3.935 14.766 18.879 1.00 96.00 208 LYS A CA 1
ATOM 1666 C C . LYS A 1 208 ? -3.416 15.514 17.644 1.00 96.00 208 LYS A C 1
ATOM 1668 O O . LYS A 1 208 ? -3.613 16.723 17.550 1.00 96.00 208 LYS A O 1
ATOM 1673 N N . THR A 1 209 ? -2.734 14.827 16.732 1.00 95.94 209 THR A N 1
ATOM 1674 C CA . THR A 1 209 ? -2.137 15.418 15.522 1.00 95.94 209 THR A CA 1
ATOM 1675 C C . THR A 1 209 ? -2.779 14.886 14.246 1.00 95.94 209 THR A C 1
ATOM 1677 O O . THR A 1 209 ? -2.266 15.134 13.161 1.00 95.94 209 THR A O 1
ATOM 1680 N N . PHE A 1 210 ? -3.912 14.184 14.353 1.00 94.56 210 PHE A N 1
ATOM 1681 C CA . PHE A 1 210 ? -4.555 13.478 13.243 1.00 94.56 210 PHE A CA 1
ATOM 1682 C C . PHE A 1 210 ? -4.826 14.380 12.033 1.00 94.56 210 PHE A C 1
ATOM 1684 O O . PHE A 1 210 ? -4.707 13.944 10.890 1.00 94.56 210 PHE A O 1
ATOM 1691 N N . ASN A 1 211 ? -5.146 15.651 12.295 1.00 95.44 211 ASN A N 1
ATOM 1692 C CA . ASN A 1 211 ? -5.508 16.632 11.277 1.00 95.44 211 ASN A CA 1
ATOM 1693 C C . ASN A 1 211 ? -4.311 17.328 10.607 1.00 95.44 211 ASN A C 1
ATOM 1695 O O . ASN A 1 211 ? -4.523 18.055 9.633 1.00 95.44 211 ASN A O 1
ATOM 1699 N N . THR A 1 212 ? -3.090 17.148 11.118 1.00 96.25 212 THR A N 1
ATOM 1700 C CA . THR A 1 212 ? -1.898 17.872 10.642 1.00 96.25 212 THR A CA 1
ATOM 1701 C C . THR A 1 212 ? -0.750 16.958 10.249 1.00 96.25 212 THR A C 1
ATOM 1703 O O . THR A 1 212 ? -0.054 17.261 9.282 1.00 96.25 212 THR A O 1
ATOM 1706 N N . ASP A 1 213 ? -0.557 15.856 10.975 1.00 97.00 213 ASP A N 1
ATOM 1707 C CA . ASP A 1 213 ? 0.630 15.013 10.886 1.00 97.00 213 ASP A CA 1
ATOM 1708 C C . ASP A 1 213 ? 0.228 13.562 10.625 1.00 97.00 213 ASP A C 1
ATOM 1710 O O . ASP A 1 213 ? -0.746 13.040 11.174 1.00 97.00 213 ASP A O 1
ATOM 1714 N N . LEU A 1 214 ? 1.046 12.882 9.833 1.00 97.88 214 LEU A N 1
ATOM 1715 C CA . LEU A 1 214 ? 0.963 11.446 9.628 1.00 97.88 214 LEU A CA 1
ATOM 1716 C C . LEU A 1 214 ? 2.370 10.876 9.509 1.00 97.88 214 LEU A C 1
ATOM 1718 O O . LEU A 1 214 ? 3.181 11.384 8.738 1.00 97.88 214 LEU A O 1
ATOM 1722 N N . VAL A 1 215 ? 2.644 9.793 10.227 1.00 98.06 215 VAL A N 1
ATOM 1723 C CA . VAL A 1 215 ? 3.848 8.996 9.994 1.00 98.06 215 VAL A CA 1
ATOM 1724 C C . VAL A 1 215 ? 3.464 7.822 9.107 1.00 98.06 215 VAL A C 1
ATOM 1726 O O . VAL A 1 215 ? 2.449 7.168 9.332 1.00 98.06 215 VAL A O 1
ATOM 1729 N N . ILE A 1 216 ? 4.252 7.580 8.068 1.00 98.06 216 ILE A N 1
ATOM 1730 C CA . ILE A 1 216 ? 4.176 6.370 7.264 1.00 98.06 216 ILE A CA 1
ATOM 1731 C C . ILE A 1 216 ? 5.450 5.570 7.511 1.00 98.06 216 ILE A C 1
ATOM 1733 O O . ILE A 1 216 ? 6.548 6.087 7.310 1.00 98.06 216 ILE A O 1
ATOM 1737 N N . GLU A 1 217 ? 5.299 4.314 7.909 1.00 97.69 217 GLU A N 1
ATOM 1738 C CA . GLU A 1 217 ? 6.387 3.341 7.874 1.00 97.69 217 GLU A CA 1
ATOM 1739 C C . GLU A 1 217 ? 6.319 2.556 6.565 1.00 97.69 217 GLU A C 1
ATOM 1741 O O . GLU A 1 217 ? 5.251 2.092 6.157 1.00 97.69 217 GLU A O 1
ATOM 1746 N N . LYS A 1 218 ? 7.475 2.382 5.929 1.00 96.31 218 LYS A N 1
ATOM 1747 C CA . LYS A 1 218 ? 7.699 1.398 4.877 1.00 96.31 218 LYS A CA 1
ATOM 1748 C C . LYS A 1 218 ? 8.629 0.315 5.415 1.00 96.31 218 LYS A C 1
ATOM 1750 O O . LYS A 1 218 ? 9.750 0.608 5.824 1.00 96.31 218 LYS A O 1
ATOM 1755 N N . LYS A 1 219 ? 8.181 -0.934 5.352 1.00 95.25 219 LYS A N 1
ATOM 1756 C CA . LYS A 1 219 ? 8.899 -2.120 5.817 1.00 95.25 219 LYS A CA 1
ATOM 1757 C C . LYS A 1 219 ? 9.229 -3.039 4.648 1.00 95.25 219 LYS A C 1
ATOM 1759 O O . LYS A 1 219 ? 8.332 -3.538 3.976 1.00 95.25 219 LYS A O 1
ATOM 1764 N N . ILE A 1 220 ? 10.506 -3.330 4.433 1.00 91.62 220 ILE A N 1
ATOM 1765 C CA . ILE A 1 220 ? 10.952 -4.321 3.451 1.00 91.62 220 ILE A CA 1
ATOM 1766 C C . ILE A 1 220 ? 11.355 -5.595 4.196 1.00 91.62 220 ILE A C 1
ATOM 1768 O O . ILE A 1 220 ? 12.349 -5.622 4.927 1.00 91.62 220 ILE A O 1
ATOM 1772 N N . ALA A 1 221 ? 10.559 -6.652 4.040 1.00 89.25 221 ALA A N 1
ATOM 1773 C CA . ALA A 1 221 ? 10.796 -7.924 4.709 1.00 89.25 221 ALA A CA 1
ATOM 1774 C C . ALA A 1 221 ? 12.005 -8.662 4.117 1.00 89.25 221 ALA A C 1
ATOM 1776 O O . ALA A 1 221 ? 12.233 -8.617 2.908 1.00 89.25 221 ALA A O 1
ATOM 1777 N N . LYS A 1 222 ? 12.750 -9.381 4.972 1.00 84.38 222 LYS A N 1
ATOM 1778 C CA . LYS A 1 222 ? 13.886 -10.241 4.581 1.00 84.38 222 LYS A CA 1
ATOM 1779 C C . LYS A 1 222 ? 14.881 -9.544 3.646 1.00 84.38 222 LYS A C 1
ATOM 1781 O O . LYS A 1 222 ? 15.356 -10.126 2.674 1.00 84.38 222 LYS A O 1
ATOM 1786 N N . TYR A 1 223 ? 15.160 -8.277 3.933 1.00 83.38 223 TYR A N 1
ATOM 1787 C CA . TYR A 1 223 ? 15.916 -7.408 3.048 1.00 83.38 223 TYR A CA 1
ATOM 1788 C C . TYR A 1 223 ? 17.411 -7.732 3.042 1.00 83.38 223 TYR A C 1
ATOM 1790 O O . TYR A 1 223 ? 18.044 -7.848 1.992 1.00 83.38 223 TYR A O 1
ATOM 1798 N N . TYR A 1 224 ? 17.984 -7.887 4.233 1.00 77.94 224 TYR A N 1
ATOM 1799 C CA . TYR A 1 224 ? 19.408 -8.150 4.392 1.00 77.94 224 TYR A CA 1
ATOM 1800 C C . TYR A 1 224 ? 19.718 -9.643 4.252 1.00 77.94 224 TYR A C 1
ATOM 1802 O O . TYR A 1 224 ? 18.862 -10.491 4.486 1.00 77.94 224 TYR A O 1
ATOM 1810 N N . LEU A 1 225 ? 20.986 -9.987 3.988 1.00 71.44 225 LEU A N 1
ATOM 1811 C CA . LEU A 1 225 ? 21.463 -11.384 3.971 1.00 71.44 225 LEU A CA 1
ATOM 1812 C C . LEU A 1 225 ? 21.179 -12.144 5.278 1.00 71.44 225 LEU A C 1
ATOM 1814 O O . LEU A 1 225 ? 21.135 -13.367 5.290 1.00 71.44 225 LEU A O 1
ATOM 1818 N N . SER A 1 226 ? 20.995 -11.414 6.379 1.00 72.62 226 SER A N 1
ATOM 1819 C CA . SER A 1 226 ? 20.606 -11.956 7.684 1.00 72.62 226 SER A CA 1
ATOM 1820 C C . SER A 1 226 ? 19.098 -12.206 7.828 1.00 72.62 226 SER A C 1
ATOM 1822 O O . SER A 1 226 ? 18.639 -12.463 8.936 1.00 72.62 226 SER A O 1
ATOM 1824 N N . GLU A 1 227 ? 18.333 -12.069 6.741 1.00 79.50 227 GLU A N 1
ATOM 1825 C CA . GLU A 1 227 ? 16.863 -12.075 6.698 1.00 79.50 227 GLU A CA 1
ATOM 1826 C C . GLU A 1 227 ? 16.203 -10.988 7.561 1.00 79.50 227 GLU A C 1
ATOM 1828 O O . GLU A 1 227 ? 14.995 -11.008 7.795 1.00 79.50 227 GLU A O 1
ATOM 1833 N N . LYS A 1 228 ? 16.985 -10.002 8.011 1.00 85.69 228 LYS A N 1
ATOM 1834 C CA . LYS A 1 228 ? 16.478 -8.860 8.767 1.00 85.69 228 LYS A CA 1
ATOM 1835 C C . LYS A 1 228 ? 15.730 -7.882 7.871 1.00 85.69 228 LYS A C 1
ATOM 1837 O O . LYS A 1 228 ? 15.960 -7.799 6.664 1.00 85.69 228 LYS A O 1
ATOM 1842 N N . GLU A 1 229 ? 14.835 -7.143 8.499 1.00 91.19 229 GLU A N 1
ATOM 1843 C CA . GLU A 1 229 ? 13.915 -6.211 7.859 1.00 91.19 229 GLU A CA 1
ATOM 1844 C C . GLU A 1 229 ? 14.575 -4.836 7.696 1.00 91.19 229 GLU A C 1
ATOM 1846 O O . GLU A 1 229 ? 15.433 -4.451 8.489 1.00 91.19 229 GLU A O 1
ATOM 1851 N N . HIS A 1 230 ? 14.198 -4.106 6.651 1.00 91.44 230 HIS A N 1
ATOM 1852 C CA . HIS A 1 230 ? 14.622 -2.724 6.430 1.00 91.44 230 HIS A CA 1
ATOM 1853 C C . HIS A 1 230 ? 13.427 -1.786 6.603 1.00 91.44 230 HIS A C 1
ATOM 1855 O O . HIS A 1 230 ? 12.316 -2.128 6.196 1.00 91.44 230 HIS A O 1
ATOM 1861 N N . TYR A 1 231 ? 13.664 -0.612 7.184 1.00 93.81 231 TYR A N 1
ATOM 1862 C CA . TYR A 1 231 ? 12.625 0.339 7.557 1.00 93.81 231 TYR A CA 1
ATOM 1863 C C . TYR A 1 231 ? 12.954 1.732 7.036 1.00 93.81 231 TYR A C 1
ATOM 1865 O O . TYR A 1 231 ? 14.046 2.243 7.270 1.00 93.81 231 TYR A O 1
ATOM 1873 N N . GLU A 1 232 ? 11.983 2.360 6.384 1.00 93.94 232 GLU A N 1
ATOM 1874 C CA . GLU A 1 232 ? 12.044 3.757 5.961 1.00 93.94 232 GLU A CA 1
ATOM 1875 C C . GLU A 1 232 ? 10.845 4.498 6.563 1.00 93.94 232 GLU A C 1
ATOM 1877 O O . GLU A 1 232 ? 9.701 4.052 6.442 1.00 93.94 232 GLU A O 1
ATOM 1882 N N . ILE A 1 233 ? 11.102 5.630 7.222 1.00 95.81 233 ILE A N 1
ATOM 1883 C CA . ILE A 1 233 ? 10.072 6.418 7.905 1.00 95.81 233 ILE A CA 1
ATOM 1884 C C . ILE A 1 233 ? 9.845 7.726 7.157 1.00 95.81 233 ILE A C 1
ATOM 1886 O O . ILE A 1 233 ? 10.784 8.458 6.851 1.00 95.81 233 ILE A O 1
ATOM 1890 N N . TYR A 1 234 ? 8.579 8.031 6.894 1.00 96.56 234 TYR A N 1
ATOM 1891 C CA . TYR A 1 234 ? 8.155 9.221 6.171 1.00 96.56 234 TYR A CA 1
ATOM 1892 C C . TYR A 1 234 ? 7.215 10.041 7.039 1.00 96.56 234 TYR A C 1
ATOM 1894 O O . TYR A 1 234 ? 6.128 9.584 7.401 1.00 96.56 234 TYR A O 1
ATOM 1902 N N . LYS A 1 235 ? 7.596 11.286 7.335 1.00 96.50 235 LYS A N 1
ATOM 1903 C CA . LYS A 1 235 ? 6.686 12.241 7.967 1.00 96.50 235 LYS A CA 1
ATOM 1904 C C . LYS A 1 235 ? 5.945 13.042 6.911 1.00 96.50 235 LYS A C 1
ATOM 1906 O O . LYS A 1 235 ? 6.540 13.776 6.125 1.00 96.50 235 LYS A O 1
ATOM 1911 N N . PHE A 1 236 ? 4.633 12.915 6.932 1.00 97.50 236 PHE A N 1
ATOM 1912 C CA . PHE A 1 236 ? 3.708 13.712 6.155 1.00 97.50 236 PHE A CA 1
ATOM 1913 C C . PHE A 1 236 ? 3.150 14.839 7.021 1.00 97.50 236 PHE A C 1
ATOM 1915 O O . PHE A 1 236 ? 2.829 14.636 8.194 1.00 97.50 236 PHE A O 1
ATOM 1922 N N . GLY A 1 237 ? 3.016 16.015 6.416 1.00 97.00 237 GLY A N 1
ATOM 1923 C CA . GLY A 1 237 ? 2.315 17.157 6.985 1.00 97.00 237 GLY A CA 1
ATOM 1924 C C . GLY A 1 237 ? 1.336 17.742 5.975 1.00 97.00 237 GLY A C 1
ATOM 1925 O O . GLY A 1 237 ? 1.543 17.638 4.763 1.00 97.00 237 GLY A O 1
ATOM 1926 N N . GLY A 1 238 ? 0.265 18.367 6.451 1.00 96.38 238 GLY A N 1
ATOM 1927 C CA . GLY A 1 238 ? -0.624 19.115 5.570 1.00 96.38 238 GLY A CA 1
ATOM 1928 C C . GLY A 1 238 ? -1.935 19.517 6.219 1.00 96.38 238 GLY A C 1
ATOM 1929 O O . GLY A 1 238 ? -1.983 19.840 7.405 1.00 96.38 238 GLY A O 1
ATOM 1930 N N . LEU A 1 239 ? -2.989 19.550 5.406 1.00 96.19 239 LEU A N 1
ATOM 1931 C CA . LEU A 1 239 ? -4.299 20.046 5.807 1.00 96.19 239 LEU A CA 1
ATOM 1932 C C . LEU A 1 239 ? -5.332 18.927 5.805 1.00 96.19 239 LEU A C 1
ATOM 1934 O O . LEU A 1 239 ? -5.359 18.085 4.905 1.00 96.19 239 LEU A O 1
ATOM 1938 N N . THR A 1 240 ? -6.211 18.978 6.800 1.00 97.25 240 THR A N 1
ATOM 1939 C CA . THR A 1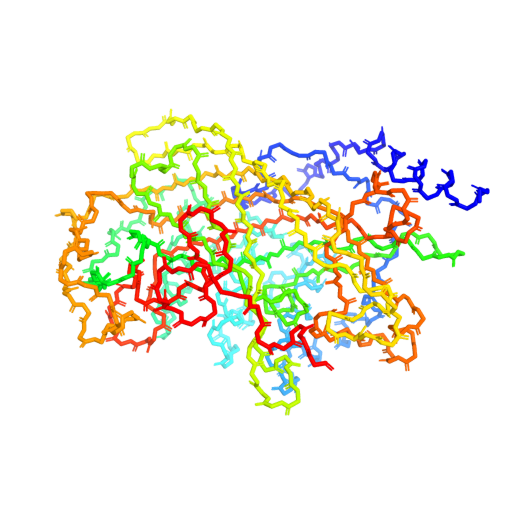 240 ? -7.402 18.140 6.886 1.00 97.25 240 THR A CA 1
ATOM 1940 C C . THR A 1 240 ? -8.647 19.009 6.867 1.00 97.25 240 THR A C 1
ATOM 1942 O O . THR A 1 240 ? -8.747 19.982 7.613 1.00 97.25 240 THR A O 1
ATOM 1945 N N . GLN A 1 241 ? -9.604 18.633 6.030 1.00 97.00 241 GLN A N 1
ATOM 1946 C CA . GLN A 1 241 ? -10.941 19.197 5.982 1.00 97.00 241 GLN A CA 1
ATOM 1947 C C . GLN A 1 241 ? -11.939 18.137 6.444 1.00 97.00 241 GLN A C 1
ATOM 1949 O O . GLN A 1 241 ? -12.061 17.078 5.834 1.00 97.00 241 GLN A O 1
ATOM 1954 N N . GLU A 1 242 ? -12.683 18.422 7.505 1.00 96.00 242 GLU A N 1
ATOM 1955 C CA . GLU A 1 242 ? -13.801 17.573 7.912 1.00 96.00 242 GLU A CA 1
ATOM 1956 C C . GLU A 1 242 ? -14.956 17.748 6.916 1.00 96.00 242 GLU A C 1
ATOM 1958 O O . GLU A 1 242 ? -15.428 18.863 6.688 1.00 96.00 242 GLU A O 1
ATOM 1963 N N . LEU A 1 243 ? -15.379 16.648 6.290 1.00 93.00 243 LEU A N 1
ATOM 1964 C CA . LEU A 1 243 ? -16.517 16.614 5.367 1.00 93.00 243 LEU A CA 1
ATOM 1965 C C . LEU A 1 243 ? -17.813 16.234 6.099 1.00 93.00 243 LEU A C 1
ATOM 1967 O O . LEU A 1 243 ? -18.887 16.719 5.753 1.00 93.00 243 LEU A O 1
ATOM 1971 N N . ASP A 1 244 ? -17.698 15.377 7.116 1.00 92.69 244 ASP A N 1
ATOM 1972 C CA . ASP A 1 244 ? -18.767 14.943 8.023 1.00 92.69 244 ASP A CA 1
ATOM 1973 C C . ASP A 1 244 ? -18.139 14.556 9.384 1.00 92.69 244 ASP A C 1
ATOM 1975 O O . ASP A 1 244 ? -16.922 14.406 9.493 1.00 92.69 244 ASP A O 1
ATOM 1979 N N . LYS A 1 245 ? -18.945 14.310 10.426 1.00 89.44 245 LYS A N 1
ATOM 1980 C CA . LYS A 1 245 ? -18.516 13.858 11.768 1.00 89.44 245 LYS A CA 1
ATOM 1981 C C . LYS A 1 245 ? -17.546 12.668 11.731 1.00 89.44 245 LYS A C 1
ATOM 1983 O O . LYS A 1 245 ? -16.668 12.536 12.589 1.00 89.44 245 LYS A O 1
ATOM 1988 N N . HIS A 1 246 ? -17.712 11.813 10.723 1.00 91.44 246 HIS A N 1
ATOM 1989 C CA . HIS A 1 246 ? -16.951 10.583 10.535 1.00 91.44 246 HIS A CA 1
ATOM 1990 C C . HIS A 1 246 ? -16.033 10.631 9.322 1.00 91.44 246 HIS A C 1
ATOM 1992 O O . HIS A 1 246 ? -15.229 9.723 9.185 1.00 91.44 246 HIS A O 1
ATOM 1998 N N . ILE A 1 247 ? -16.125 11.646 8.458 1.00 93.94 247 ILE A N 1
ATOM 1999 C CA . ILE A 1 247 ? -15.387 11.683 7.190 1.00 93.94 247 ILE A CA 1
ATOM 2000 C C . ILE A 1 247 ? -14.464 12.894 7.160 1.00 93.94 247 ILE A C 1
ATOM 2002 O O . ILE A 1 247 ? -14.916 14.028 7.314 1.00 93.94 247 ILE A O 1
ATOM 2006 N N . ALA A 1 248 ? -13.180 12.659 6.908 1.00 95.94 248 ALA A N 1
ATOM 2007 C CA . ALA A 1 248 ? -12.187 13.711 6.745 1.00 95.94 248 ALA A CA 1
ATOM 2008 C C . ALA A 1 248 ? -11.426 13.549 5.427 1.00 95.94 248 ALA A C 1
ATOM 2010 O O . ALA A 1 248 ? -11.072 12.440 5.034 1.00 95.94 248 ALA A O 1
ATOM 2011 N N . HIS A 1 249 ? -11.172 14.665 4.753 1.00 96.81 249 HIS A N 1
ATOM 2012 C CA . HIS A 1 249 ? -10.353 14.762 3.554 1.00 96.81 249 H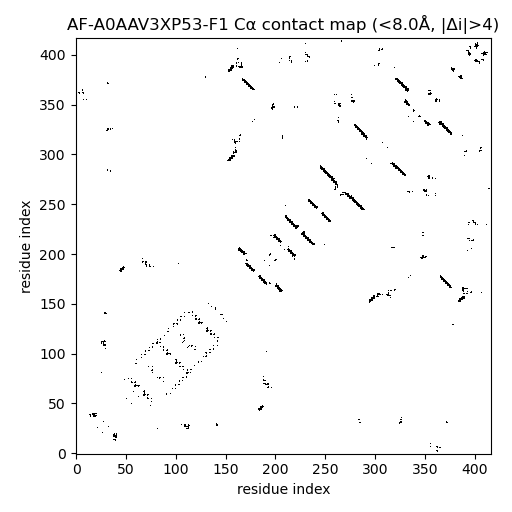IS A CA 1
ATOM 2013 C C . HIS A 1 249 ? -8.984 15.338 3.916 1.00 96.81 249 HIS A C 1
ATOM 2015 O O . HIS A 1 249 ? -8.897 16.390 4.540 1.00 96.81 249 HIS A O 1
ATOM 2021 N N . HIS A 1 250 ? -7.915 14.674 3.501 1.00 97.00 250 HIS A N 1
ATOM 2022 C CA . HIS A 1 250 ? -6.534 14.995 3.832 1.00 97.00 250 HIS A CA 1
ATOM 2023 C C . HIS A 1 250 ? -5.749 15.296 2.561 1.00 97.00 250 HIS A C 1
ATOM 2025 O O . HIS A 1 250 ? -5.765 14.496 1.624 1.00 97.00 250 HIS A O 1
ATOM 2031 N N . GLN A 1 251 ? -4.999 16.393 2.563 1.00 96.75 251 GLN A N 1
ATOM 2032 C CA . GLN A 1 251 ? -4.030 16.734 1.523 1.00 96.75 251 GLN A CA 1
ATOM 2033 C C . GLN A 1 251 ? -2.667 16.886 2.177 1.00 96.75 251 GLN A C 1
ATOM 2035 O O . GLN A 1 251 ? -2.367 17.926 2.769 1.00 96.75 251 GLN A O 1
ATOM 2040 N N . TYR A 1 252 ? -1.874 15.818 2.125 1.00 96.81 252 TYR A N 1
ATOM 2041 C CA . TYR A 1 252 ? -0.604 15.732 2.835 1.00 96.81 252 TYR A CA 1
ATOM 2042 C C . TYR A 1 252 ? 0.563 15.592 1.867 1.00 96.81 252 TYR A C 1
ATOM 2044 O O . TYR A 1 252 ? 0.497 14.873 0.865 1.00 96.81 252 TYR A O 1
ATOM 2052 N N . GLN A 1 253 ? 1.665 16.231 2.233 1.00 96.00 253 GLN A N 1
ATOM 2053 C CA . GLN A 1 253 ? 2.935 16.150 1.540 1.00 96.00 253 GLN A CA 1
ATOM 2054 C C . GLN A 1 253 ? 4.002 15.649 2.508 1.00 96.00 253 GLN A C 1
ATOM 2056 O O . GLN A 1 253 ? 4.039 16.035 3.677 1.00 96.00 253 GLN A O 1
ATOM 2061 N N . CYS A 1 254 ? 4.866 14.773 2.018 1.00 94.88 254 CYS A N 1
ATOM 2062 C CA . CYS A 1 254 ? 6.077 14.382 2.715 1.00 94.88 254 CYS A CA 1
ATOM 2063 C C . CYS A 1 254 ? 7.263 15.151 2.143 1.00 94.88 254 CYS A C 1
ATOM 2065 O O . CYS A 1 254 ? 7.384 15.289 0.924 1.00 94.88 254 CYS A O 1
ATOM 2067 N N . MET A 1 255 ? 8.118 15.622 3.044 1.00 89.62 255 MET A N 1
ATOM 2068 C CA . MET A 1 255 ? 9.466 16.095 2.756 1.00 89.62 255 MET A CA 1
ATOM 2069 C C . MET A 1 255 ? 10.384 15.473 3.804 1.00 89.62 255 MET A C 1
ATOM 2071 O O . MET A 1 255 ? 10.531 16.005 4.905 1.00 89.62 255 MET A O 1
ATOM 2075 N N . SER A 1 256 ? 10.935 14.307 3.489 1.00 89.50 256 SER A N 1
ATOM 2076 C CA . SER A 1 256 ? 11.825 13.563 4.380 1.00 89.50 256 SER A CA 1
ATOM 2077 C C . SER A 1 256 ? 13.176 13.357 3.719 1.00 89.50 256 SER A C 1
ATOM 2079 O O . SER A 1 256 ? 13.277 13.195 2.503 1.00 89.50 256 SER A O 1
ATOM 2081 N N . ARG A 1 257 ? 14.229 13.372 4.534 1.00 91.12 257 ARG A N 1
ATOM 2082 C CA . ARG A 1 257 ? 15.587 13.103 4.073 1.00 91.12 257 ARG A CA 1
ATOM 2083 C C . ARG A 1 257 ? 15.853 11.607 4.127 1.00 91.12 257 ARG A C 1
ATOM 2085 O O . ARG A 1 257 ? 15.606 10.989 5.159 1.00 91.12 257 ARG A O 1
ATOM 2092 N N . HIS A 1 258 ? 16.365 11.053 3.036 1.00 91.12 258 HIS A N 1
ATOM 2093 C CA . HIS A 1 258 ? 16.722 9.642 2.932 1.00 91.12 258 HIS A CA 1
ATOM 2094 C C . HIS A 1 258 ? 18.095 9.475 2.297 1.00 91.12 258 HIS A C 1
ATOM 2096 O O . HIS A 1 258 ? 18.511 10.285 1.471 1.00 91.12 258 HIS A O 1
ATOM 2102 N N . THR A 1 259 ? 18.758 8.376 2.637 1.00 92.00 259 THR A N 1
ATOM 2103 C CA . THR A 1 259 ? 19.929 7.919 1.901 1.00 92.00 259 THR A CA 1
ATOM 2104 C C . THR A 1 259 ? 19.504 7.356 0.553 1.00 92.00 259 THR A C 1
ATOM 2106 O O . THR A 1 259 ? 18.610 6.514 0.455 1.00 92.00 259 THR A O 1
ATOM 2109 N N . PHE A 1 260 ? 20.162 7.820 -0.501 1.00 94.12 260 PHE A N 1
ATOM 2110 C CA . PHE A 1 260 ? 20.015 7.315 -1.855 1.00 94.12 260 PHE A CA 1
ATOM 2111 C C . PHE A 1 260 ? 21.237 6.492 -2.246 1.00 94.12 260 PHE A C 1
ATOM 2113 O O . PHE A 1 260 ? 22.370 6.930 -2.060 1.00 94.12 260 PHE A O 1
ATOM 2120 N N . PHE A 1 261 ? 21.008 5.335 -2.860 1.00 94.62 261 PHE A N 1
ATOM 2121 C CA . PHE A 1 261 ? 22.050 4.402 -3.278 1.00 94.62 261 PHE A CA 1
ATOM 2122 C C . PHE A 1 261 ? 22.170 4.408 -4.808 1.00 94.62 261 PHE A C 1
ATOM 2124 O O . PHE A 1 261 ? 21.340 3.796 -5.495 1.00 94.62 261 PHE A O 1
ATOM 2131 N N . PRO A 1 262 ? 23.196 5.064 -5.391 1.00 94.88 262 PRO A N 1
ATOM 2132 C CA . PRO A 1 262 ? 23.339 5.163 -6.846 1.00 94.88 262 PRO A CA 1
ATOM 2133 C C . PRO A 1 262 ? 23.531 3.817 -7.557 1.00 94.88 262 PRO A C 1
ATOM 2135 O O . PRO A 1 262 ? 23.259 3.717 -8.757 1.00 94.88 262 PRO A O 1
ATOM 2138 N N . SER A 1 263 ? 23.948 2.782 -6.818 1.00 93.94 263 SER A N 1
ATOM 2139 C CA . SER A 1 263 ? 23.966 1.379 -7.258 1.00 93.94 263 SER A CA 1
ATOM 2140 C C . SER A 1 263 ? 22.608 0.921 -7.804 1.00 93.94 263 SER A C 1
ATOM 2142 O O . SER A 1 263 ? 22.554 0.073 -8.691 1.00 93.94 263 SER A O 1
ATOM 21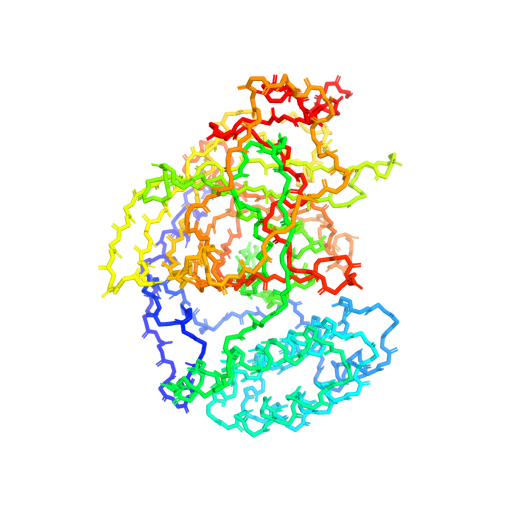44 N N . GLY A 1 264 ? 21.510 1.530 -7.348 1.00 91.75 264 GLY A N 1
ATOM 2145 C CA . GLY A 1 264 ? 20.148 1.140 -7.700 1.00 91.75 264 GLY A CA 1
ATOM 2146 C C . GLY A 1 264 ? 19.508 0.190 -6.704 1.00 91.75 264 GLY A C 1
ATOM 2147 O O . GLY A 1 264 ? 18.317 -0.066 -6.840 1.00 91.75 264 GLY A O 1
ATOM 2148 N N . LYS A 1 265 ? 20.241 -0.259 -5.681 1.00 91.88 265 LYS A N 1
ATOM 2149 C CA . LYS A 1 265 ? 19.736 -1.146 -4.635 1.00 91.88 265 LYS A CA 1
ATOM 2150 C C . LYS A 1 265 ? 19.976 -0.544 -3.253 1.00 91.88 265 LYS A C 1
ATOM 2152 O O . LYS A 1 265 ? 21.102 -0.176 -2.932 1.00 91.88 265 LYS A O 1
ATOM 2157 N N . VAL A 1 266 ? 18.930 -0.454 -2.431 1.00 88.81 266 VAL A N 1
ATOM 2158 C CA . VAL A 1 266 ? 19.036 0.087 -1.062 1.00 88.81 266 VAL A CA 1
ATOM 2159 C C . VAL A 1 266 ? 20.091 -0.689 -0.251 1.00 88.81 266 VAL A C 1
ATOM 2161 O O . VAL A 1 266 ? 20.165 -1.914 -0.317 1.00 88.81 266 VAL A O 1
ATOM 2164 N N . GLY A 1 267 ? 20.953 -0.003 0.493 1.00 86.31 267 GLY A N 1
ATOM 2165 C CA . GLY A 1 267 ? 22.012 -0.646 1.282 1.00 86.31 267 GLY A CA 1
ATOM 2166 C C . GLY A 1 267 ? 23.175 -1.244 0.475 1.00 86.31 267 GLY A C 1
ATOM 2167 O O . GLY A 1 267 ? 24.107 -1.769 1.076 1.00 86.31 267 GLY A O 1
ATOM 2168 N N . ASP A 1 268 ? 23.168 -1.177 -0.862 1.00 88.88 268 ASP A N 1
ATOM 2169 C CA . ASP A 1 268 ? 24.334 -1.540 -1.673 1.00 88.88 268 ASP A CA 1
ATOM 2170 C C . ASP A 1 268 ? 25.265 -0.330 -1.819 1.00 88.88 268 ASP A C 1
ATOM 2172 O O . ASP A 1 268 ? 25.033 0.561 -2.645 1.00 88.88 268 ASP A O 1
ATOM 2176 N N . ILE A 1 269 ? 26.330 -0.344 -1.017 1.00 90.62 269 ILE A N 1
ATOM 2177 C CA . ILE A 1 269 ? 27.374 0.686 -0.931 1.00 90.62 269 ILE A CA 1
ATOM 2178 C C . ILE A 1 269 ? 28.513 0.501 -1.949 1.00 90.62 269 ILE A C 1
ATOM 2180 O O . ILE A 1 269 ? 29.575 1.106 -1.817 1.00 90.62 269 ILE A O 1
ATOM 2184 N N . SER A 1 270 ? 28.328 -0.326 -2.988 1.00 91.75 270 SER A N 1
ATOM 2185 C CA . SER A 1 270 ? 29.304 -0.445 -4.090 1.00 91.75 270 SER A CA 1
ATOM 2186 C C . SER A 1 270 ? 29.554 0.877 -4.828 1.00 91.75 270 SER A C 1
ATOM 2188 O O . SER A 1 270 ? 30.576 1.035 -5.501 1.00 91.75 270 SER A O 1
ATOM 2190 N N . VAL A 1 271 ? 28.631 1.831 -4.685 1.00 92.94 271 VAL A N 1
ATOM 2191 C CA . VAL A 1 271 ? 28.790 3.238 -5.049 1.00 92.94 271 VAL A CA 1
ATOM 2192 C C . VAL A 1 271 ? 28.463 4.077 -3.817 1.00 92.94 271 VAL A C 1
ATOM 2194 O O . VAL A 1 271 ? 27.481 3.783 -3.140 1.00 92.94 271 VAL A O 1
ATOM 2197 N N . GLU A 1 272 ? 29.263 5.118 -3.562 1.00 94.00 272 GLU A N 1
ATOM 2198 C CA . GLU A 1 272 ? 29.090 6.026 -2.420 1.00 94.00 272 GLU A CA 1
ATOM 2199 C C . GLU A 1 272 ? 27.626 6.504 -2.301 1.00 94.00 272 GLU A C 1
ATOM 2201 O O . GLU A 1 272 ? 27.104 7.084 -3.269 1.00 94.00 272 GLU A O 1
ATOM 2206 N N . PRO A 1 273 ? 26.956 6.254 -1.160 1.00 94.31 273 PRO A N 1
ATOM 2207 C CA . PRO A 1 273 ? 25.602 6.735 -0.912 1.00 94.31 273 PRO A CA 1
ATOM 2208 C C . PRO A 1 273 ? 25.507 8.265 -0.843 1.00 94.31 273 PRO A C 1
ATOM 2210 O O . PRO A 1 273 ? 26.491 8.974 -0.639 1.00 94.31 273 PRO A O 1
ATOM 2213 N N . ILE A 1 274 ? 24.295 8.784 -1.032 1.00 94.12 274 ILE A N 1
ATOM 2214 C CA . ILE A 1 274 ? 23.979 10.216 -0.974 1.00 94.12 274 ILE A CA 1
ATOM 2215 C C . ILE A 1 274 ? 22.950 10.431 0.142 1.00 94.12 274 ILE A C 1
ATOM 2217 O O . ILE A 1 274 ? 21.787 10.072 -0.026 1.00 94.12 274 ILE A O 1
ATOM 2221 N N . ASP A 1 275 ? 23.371 11.012 1.266 1.00 91.38 275 ASP A N 1
ATOM 2222 C CA . ASP A 1 275 ? 22.568 11.113 2.502 1.00 91.38 275 ASP A CA 1
ATOM 2223 C C . ASP A 1 275 ? 21.721 12.393 2.622 1.00 91.38 275 ASP A C 1
ATOM 2225 O O . ASP A 1 275 ? 21.048 12.617 3.631 1.00 91.38 275 ASP A O 1
ATOM 2229 N N . ASP A 1 276 ? 21.753 13.270 1.619 1.00 89.81 276 ASP A N 1
ATOM 2230 C CA . ASP A 1 276 ? 21.062 14.564 1.610 1.00 89.81 276 ASP A CA 1
ATOM 2231 C C . ASP A 1 276 ? 19.884 14.629 0.626 1.00 89.81 276 ASP A C 1
ATOM 2233 O O . ASP A 1 276 ? 19.413 15.714 0.277 1.00 89.81 276 ASP A O 1
ATOM 2237 N N . LEU A 1 277 ? 19.354 13.476 0.204 1.00 92.31 277 LEU A N 1
ATOM 2238 C CA . LEU A 1 277 ? 18.207 13.434 -0.694 1.00 92.31 277 LEU A CA 1
ATOM 2239 C C . LEU A 1 277 ? 16.903 13.745 0.054 1.00 92.31 277 LEU A C 1
ATOM 2241 O O . LEU A 1 277 ? 16.384 12.919 0.804 1.00 92.31 277 LEU A O 1
ATOM 2245 N N . ASP A 1 278 ? 16.312 14.900 -0.244 1.00 92.00 278 ASP A N 1
ATOM 2246 C CA . ASP A 1 278 ? 14.938 15.210 0.150 1.00 92.00 278 ASP A CA 1
ATOM 2247 C C . ASP A 1 278 ? 13.949 14.502 -0.794 1.00 92.00 278 ASP A C 1
ATOM 2249 O O . ASP A 1 278 ? 13.816 14.852 -1.972 1.00 92.00 278 ASP A O 1
ATOM 2253 N N . VAL A 1 279 ? 13.242 13.498 -0.280 1.00 91.94 279 VAL A N 1
ATOM 2254 C CA . VAL A 1 279 ? 12.179 12.776 -0.983 1.00 91.94 279 VAL A CA 1
ATOM 2255 C C . VAL A 1 279 ? 10.867 13.533 -0.825 1.00 91.94 279 VAL A C 1
ATOM 2257 O O . VAL A 1 279 ? 10.443 13.850 0.287 1.00 91.94 279 VAL A O 1
ATOM 2260 N N . ILE A 1 280 ? 10.204 13.796 -1.954 1.00 91.88 280 ILE A N 1
ATOM 2261 C CA . ILE A 1 280 ? 8.906 14.471 -1.992 1.00 91.88 280 ILE A CA 1
ATOM 2262 C C . ILE A 1 280 ? 7.839 13.483 -2.452 1.00 91.88 280 ILE A C 1
ATOM 2264 O O . ILE A 1 280 ? 7.876 12.991 -3.582 1.00 91.88 280 ILE A O 1
ATOM 2268 N N . LEU A 1 281 ? 6.857 13.237 -1.588 1.00 93.69 281 LEU A N 1
ATOM 2269 C CA . LEU A 1 281 ? 5.675 12.434 -1.900 1.00 93.69 281 LEU A CA 1
ATOM 2270 C C . LEU A 1 281 ? 4.420 13.258 -1.669 1.00 93.69 281 LEU A C 1
ATOM 2272 O O . LEU A 1 281 ? 4.286 13.918 -0.640 1.00 93.69 281 LEU A O 1
ATOM 2276 N N . ASN A 1 282 ? 3.474 13.165 -2.596 1.00 94.06 282 ASN A N 1
ATOM 2277 C CA . ASN A 1 282 ? 2.171 13.801 -2.451 1.00 94.06 282 ASN A CA 1
ATOM 2278 C C . ASN A 1 282 ? 1.103 12.734 -2.273 1.00 94.06 282 ASN A C 1
ATOM 2280 O O . ASN A 1 282 ? 1.104 11.717 -2.975 1.00 94.06 282 ASN A O 1
ATOM 2284 N N . ARG A 1 283 ? 0.160 12.991 -1.369 1.00 95.44 283 ARG A N 1
ATOM 2285 C CA . ARG A 1 283 ? -1.026 12.158 -1.209 1.00 95.44 283 ARG A CA 1
ATOM 2286 C C . ARG A 1 283 ? -2.266 12.986 -0.929 1.00 95.44 283 ARG A C 1
ATOM 2288 O O . ARG A 1 283 ? -2.224 14.009 -0.250 1.00 95.44 283 ARG A O 1
ATOM 2295 N N . VAL A 1 284 ? -3.386 12.457 -1.392 1.00 96.19 284 VAL A N 1
ATOM 2296 C CA . VAL A 1 284 ? -4.721 12.911 -1.007 1.00 96.19 284 VAL A CA 1
ATOM 2297 C C . VAL A 1 284 ? -5.481 11.699 -0.503 1.00 96.19 284 VAL A C 1
ATOM 2299 O O . VAL A 1 284 ? -5.352 10.620 -1.083 1.00 96.19 284 VAL A O 1
ATOM 2302 N N . ALA A 1 285 ? -6.224 11.840 0.588 1.00 97.06 285 ALA A N 1
ATOM 2303 C CA . ALA A 1 285 ? -6.971 10.734 1.168 1.00 97.06 285 ALA A CA 1
ATOM 2304 C C . ALA A 1 285 ? -8.293 11.177 1.778 1.00 97.06 285 ALA A C 1
ATOM 2306 O O . ALA A 1 285 ? -8.381 12.259 2.336 1.00 97.06 285 ALA A O 1
ATOM 2307 N N . GLU A 1 286 ? -9.276 10.294 1.764 1.00 96.44 286 GLU A N 1
ATOM 2308 C CA . GLU A 1 286 ? -10.480 10.385 2.574 1.00 96.44 286 GLU A CA 1
ATOM 2309 C C . GLU A 1 286 ? -10.443 9.277 3.621 1.00 96.44 286 GLU A C 1
ATOM 2311 O O . GLU A 1 286 ? -10.212 8.109 3.293 1.00 96.44 286 GLU A O 1
ATOM 2316 N N . THR A 1 287 ? -10.630 9.640 4.886 1.00 96.38 287 THR A N 1
ATOM 2317 C CA . THR A 1 287 ? -10.767 8.691 5.989 1.00 96.38 287 THR A CA 1
ATOM 2318 C C . THR A 1 287 ? -12.207 8.659 6.465 1.00 96.38 287 THR A C 1
ATOM 2320 O O . THR A 1 287 ? -12.853 9.694 6.593 1.00 96.38 287 THR A O 1
ATOM 2323 N N . GLU A 1 288 ? -12.699 7.460 6.751 1.00 94.75 288 GLU A N 1
ATOM 2324 C CA . GLU A 1 288 ? -13.856 7.249 7.605 1.00 94.75 288 GLU A CA 1
ATOM 2325 C C . GLU A 1 288 ? -13.337 6.828 8.975 1.00 94.75 288 GLU A C 1
ATOM 2327 O O . GLU A 1 288 ? -12.588 5.856 9.088 1.00 94.75 288 GLU A O 1
ATOM 2332 N N . ALA A 1 289 ? -13.749 7.528 10.018 1.00 93.94 289 ALA A N 1
ATOM 2333 C CA . ALA A 1 289 ? -13.353 7.275 11.385 1.00 93.94 289 ALA A CA 1
ATOM 2334 C C . ALA A 1 289 ? -14.572 7.001 12.269 1.00 93.94 289 ALA A C 1
ATOM 2336 O O . ALA A 1 289 ? -15.675 7.478 12.012 1.00 93.94 289 ALA A O 1
ATOM 2337 N N . ILE A 1 290 ? -14.359 6.222 13.321 1.00 92.31 290 ILE A N 1
ATOM 2338 C CA . ILE A 1 290 ? -15.389 5.791 14.267 1.00 92.31 290 ILE A CA 1
ATOM 2339 C C . ILE A 1 290 ? -14.945 6.093 15.690 1.00 92.31 290 ILE A C 1
ATOM 2341 O O . ILE A 1 290 ? -13.749 6.156 15.982 1.00 92.31 290 ILE A O 1
ATOM 2345 N N . SER A 1 291 ? -15.914 6.279 16.587 1.00 91.25 291 SER A N 1
ATOM 2346 C CA . SER A 1 291 ? -15.599 6.392 18.007 1.00 91.25 291 SER A CA 1
ATOM 2347 C C . SER A 1 291 ? -15.267 5.021 18.568 1.00 91.25 291 SER A C 1
ATOM 2349 O O . SER A 1 291 ? -16.003 4.057 18.354 1.00 91.25 291 SER A O 1
ATOM 2351 N N . THR A 1 292 ? -14.208 4.949 19.359 1.00 87.81 292 THR A N 1
ATOM 2352 C CA . THR A 1 292 ? -13.838 3.718 20.055 1.00 87.81 292 THR A CA 1
ATOM 2353 C C . THR A 1 292 ? -14.862 3.292 21.104 1.00 87.81 292 THR A C 1
ATOM 2355 O O . THR A 1 292 ? -14.919 2.121 21.439 1.00 87.81 292 THR A O 1
ATOM 2358 N N . SER A 1 293 ? -15.751 4.188 21.549 1.00 87.75 293 SER A N 1
ATOM 2359 C CA . SER A 1 293 ? -16.899 3.830 22.399 1.00 87.75 293 SER A CA 1
ATOM 2360 C C . SER A 1 293 ? -17.927 2.916 21.713 1.00 87.75 293 SER A C 1
ATOM 2362 O O . SER A 1 293 ? -18.784 2.350 22.386 1.00 87.75 293 SER A O 1
ATOM 2364 N N . THR A 1 294 ? -17.859 2.778 20.384 1.00 85.81 294 THR A N 1
ATOM 2365 C CA . THR A 1 294 ? -18.766 1.922 19.598 1.00 85.81 294 THR A CA 1
ATOM 2366 C C . THR A 1 294 ? -18.259 0.492 19.419 1.00 85.81 294 THR A C 1
ATOM 2368 O O . THR A 1 294 ? -18.992 -0.337 18.888 1.00 85.81 294 THR A O 1
ATOM 2371 N N . ILE A 1 295 ? -17.031 0.200 19.860 1.00 85.50 295 ILE A N 1
ATOM 2372 C CA . ILE A 1 295 ? -16.401 -1.119 19.769 1.00 85.50 295 ILE A CA 1
ATOM 2373 C C . ILE A 1 295 ? -15.874 -1.494 21.153 1.00 85.50 295 ILE A C 1
ATOM 2375 O O . ILE A 1 295 ? -15.312 -0.664 21.864 1.00 85.50 295 ILE A O 1
ATOM 2379 N N . GLN A 1 296 ? -16.040 -2.751 21.553 1.00 86.50 296 GLN A N 1
ATOM 2380 C CA . GLN A 1 296 ? -15.398 -3.245 22.764 1.00 86.50 296 GLN A CA 1
ATOM 2381 C C . GLN A 1 296 ? -13.896 -3.398 22.511 1.00 86.50 296 GLN A C 1
ATOM 2383 O O . GLN A 1 296 ? -13.490 -4.138 21.619 1.00 86.50 296 GLN A O 1
ATOM 2388 N N . VAL A 1 297 ? -13.077 -2.693 23.291 1.00 86.44 297 VAL A N 1
ATOM 2389 C CA . VAL A 1 297 ? -11.619 -2.698 23.135 1.00 86.44 297 VAL A CA 1
ATOM 2390 C C . VAL A 1 297 ? -10.964 -3.375 24.328 1.00 86.44 297 VAL A C 1
ATOM 2392 O O . VAL A 1 297 ? -11.140 -2.962 25.474 1.00 86.44 297 VAL A O 1
ATOM 2395 N N . ASN A 1 298 ? -10.183 -4.405 24.030 1.00 88.44 298 ASN A N 1
ATOM 2396 C CA . ASN A 1 298 ? -9.353 -5.138 24.964 1.00 88.44 298 ASN A CA 1
ATOM 2397 C C . ASN A 1 298 ? -7.912 -4.633 24.891 1.00 88.44 298 ASN A C 1
ATOM 2399 O O . ASN A 1 298 ? -7.422 -4.217 23.840 1.00 88.44 298 ASN A O 1
ATOM 2403 N N . LEU A 1 299 ? -7.202 -4.706 26.013 1.00 84.06 299 LEU A N 1
ATOM 2404 C CA . LEU A 1 299 ? -5.769 -4.437 26.017 1.00 84.06 299 LEU A CA 1
ATOM 2405 C C . LEU A 1 299 ? -5.017 -5.615 25.395 1.00 84.06 299 LEU A C 1
ATOM 2407 O O . LEU A 1 299 ? -5.303 -6.775 25.699 1.00 84.06 299 LEU A O 1
ATOM 2411 N N . ALA A 1 300 ? -4.041 -5.312 24.544 1.00 78.69 300 ALA A N 1
ATOM 2412 C CA . ALA A 1 300 ? -3.145 -6.311 23.990 1.00 78.69 300 ALA A CA 1
ATOM 2413 C C . ALA A 1 300 ? -2.348 -6.987 25.118 1.00 78.69 300 ALA A C 1
ATOM 2415 O O . ALA A 1 300 ? -1.857 -6.341 26.044 1.00 78.69 300 ALA A O 1
ATOM 2416 N N . THR A 1 301 ? -2.200 -8.309 25.039 1.00 76.00 301 THR A N 1
ATOM 2417 C CA . THR A 1 301 ? -1.474 -9.097 26.050 1.00 76.00 301 THR A CA 1
ATOM 2418 C C . THR A 1 301 ? 0.042 -8.994 25.909 1.00 76.00 301 THR A C 1
ATOM 2420 O O . THR A 1 301 ? 0.774 -9.326 26.840 1.00 76.00 301 THR A O 1
ATOM 2423 N N . LYS A 1 302 ? 0.520 -8.568 24.737 1.00 79.50 302 LYS A N 1
ATOM 2424 C CA . LYS A 1 302 ? 1.934 -8.417 24.406 1.00 79.50 302 LYS A CA 1
ATOM 2425 C C . LYS A 1 302 ? 2.208 -6.951 24.094 1.00 79.50 302 LYS A C 1
ATOM 2427 O O . LYS A 1 302 ? 1.579 -6.393 23.206 1.00 79.50 302 LYS A O 1
ATOM 2432 N N . ALA A 1 303 ? 3.161 -6.366 24.812 1.00 78.12 303 ALA A N 1
ATOM 2433 C CA . ALA A 1 303 ? 3.660 -5.029 24.526 1.00 78.12 303 ALA A CA 1
ATOM 2434 C C . ALA A 1 303 ? 4.554 -5.048 23.277 1.00 78.12 303 ALA A C 1
ATOM 2436 O O . ALA A 1 303 ? 5.486 -5.856 23.198 1.00 78.12 303 ALA A O 1
ATOM 2437 N N . ALA A 1 304 ? 4.300 -4.142 22.340 1.00 78.88 304 ALA A N 1
ATOM 2438 C CA . ALA A 1 304 ? 5.171 -3.832 21.215 1.00 78.88 304 ALA A CA 1
ATOM 2439 C C . ALA A 1 304 ? 6.444 -3.110 21.681 1.00 78.88 304 ALA A C 1
ATOM 2441 O O . ALA A 1 304 ? 7.508 -3.338 21.112 1.00 78.88 304 ALA A O 1
ATOM 2442 N N . TYR A 1 305 ? 6.357 -2.305 22.751 1.00 83.56 305 TYR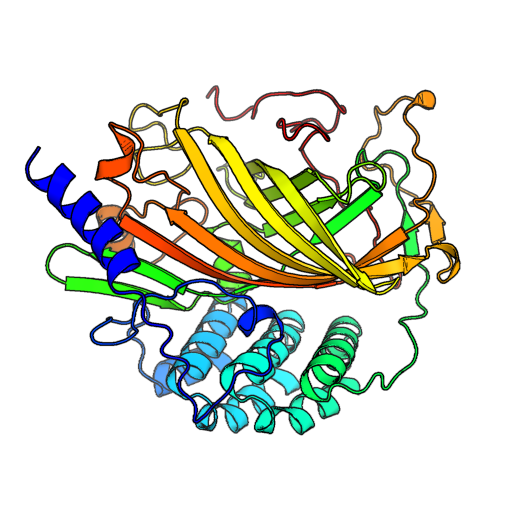 A N 1
ATOM 2443 C CA . TYR A 1 305 ? 7.482 -1.565 23.336 1.00 83.56 305 TYR A CA 1
ATOM 2444 C C . TYR A 1 305 ? 7.701 -2.008 24.786 1.00 83.56 305 TYR A C 1
ATOM 2446 O O . TYR A 1 305 ? 7.215 -1.364 25.721 1.00 83.56 305 TYR A O 1
ATOM 2454 N N . PRO A 1 306 ? 8.433 -3.111 25.016 1.00 78.19 306 PRO A N 1
ATOM 2455 C CA . PRO A 1 306 ? 8.619 -3.662 26.357 1.00 78.19 306 PRO A CA 1
ATOM 2456 C C . PRO A 1 306 ? 9.424 -2.738 27.285 1.00 78.19 306 PRO A C 1
ATOM 2458 O O . PRO A 1 306 ? 9.307 -2.846 28.503 1.00 78.19 306 PRO A O 1
ATOM 2461 N N . GLU A 1 307 ? 10.223 -1.824 26.725 1.00 80.06 307 GLU A N 1
ATOM 2462 C CA . GLU A 1 307 ? 11.024 -0.850 27.480 1.00 80.06 307 GLU A CA 1
ATOM 2463 C C . GLU A 1 307 ? 10.291 0.478 27.740 1.00 80.06 307 GLU A C 1
ATOM 2465 O O . GLU A 1 307 ? 10.842 1.376 28.385 1.00 80.06 307 GLU A O 1
ATOM 2470 N N . ALA A 1 308 ? 9.049 0.627 27.263 1.00 76.81 308 ALA A N 1
ATOM 2471 C CA . ALA A 1 308 ? 8.263 1.826 27.516 1.00 76.81 308 ALA A CA 1
ATOM 2472 C C . ALA A 1 308 ? 8.012 1.997 29.025 1.00 76.81 308 ALA A C 1
ATOM 2474 O O . ALA A 1 308 ? 7.559 1.088 29.724 1.00 76.81 308 ALA A O 1
ATOM 2475 N N . SER A 1 309 ? 8.278 3.198 29.539 1.00 71.69 309 SER A N 1
ATOM 2476 C CA . SER A 1 309 ? 7.975 3.551 30.928 1.00 71.69 309 SER A CA 1
ATOM 2477 C C . SER A 1 309 ? 6.465 3.425 31.203 1.00 71.69 309 SER A C 1
ATOM 2479 O O . SER A 1 309 ? 5.655 3.759 30.334 1.00 71.69 309 SER A O 1
ATOM 2481 N N . PRO A 1 310 ? 6.034 3.073 32.429 1.00 72.44 310 PRO A N 1
ATOM 2482 C CA . PRO A 1 310 ? 4.626 3.170 32.822 1.00 72.44 310 PRO A CA 1
ATOM 2483 C C . PRO A 1 310 ? 4.020 4.560 32.564 1.00 72.44 310 PRO A C 1
ATOM 2485 O O . PRO A 1 310 ? 2.845 4.679 32.241 1.00 72.44 310 PRO A O 1
ATOM 2488 N N . SER A 1 311 ? 4.827 5.625 32.643 1.00 67.00 311 SER A N 1
ATOM 2489 C CA . SER A 1 311 ? 4.391 6.999 32.353 1.00 67.00 311 SER A CA 1
ATOM 2490 C C . SER A 1 311 ? 4.182 7.300 30.864 1.00 67.00 311 SER A C 1
ATOM 2492 O O . SER A 1 311 ? 3.623 8.342 30.539 1.00 67.00 311 SER A O 1
ATOM 2494 N N . SER A 1 312 ? 4.674 6.441 29.966 1.00 70.50 312 SER A N 1
ATOM 2495 C CA . SER A 1 312 ? 4.444 6.530 28.516 1.00 70.50 312 SER A CA 1
ATOM 2496 C C . SER A 1 312 ? 3.269 5.672 28.047 1.00 70.50 312 SER A C 1
ATOM 2498 O O . SER A 1 312 ? 2.989 5.657 26.852 1.00 70.50 312 SER A O 1
ATOM 2500 N N . GLN A 1 313 ? 2.570 4.988 28.962 1.00 79.00 313 GLN A N 1
ATOM 2501 C CA . GLN A 1 313 ? 1.363 4.248 28.613 1.00 79.00 313 GLN A CA 1
ATOM 2502 C C . GLN A 1 313 ? 0.294 5.201 28.089 1.00 79.00 313 GLN A C 1
ATOM 2504 O O . GLN A 1 313 ? -0.105 6.157 28.762 1.00 79.00 313 GLN A O 1
ATOM 2509 N N . ARG A 1 314 ? -0.175 4.926 26.876 1.00 84.44 314 ARG A N 1
ATOM 2510 C CA . ARG A 1 314 ? -1.232 5.699 26.239 1.00 84.44 314 ARG A CA 1
ATOM 2511 C C . ARG A 1 314 ? -2.601 5.254 26.738 1.00 84.44 314 ARG A C 1
ATOM 2513 O O . ARG A 1 314 ? -2.862 4.075 26.997 1.00 84.44 314 ARG A O 1
ATOM 2520 N N . THR A 1 315 ? -3.501 6.221 26.857 1.00 87.81 315 THR A N 1
ATOM 2521 C CA . THR A 1 315 ? -4.932 5.944 26.958 1.00 87.81 315 THR A CA 1
ATOM 2522 C C . THR A 1 315 ? -5.456 5.552 25.585 1.00 87.81 315 THR A C 1
ATOM 2524 O O . THR A 1 315 ? -4.978 6.068 24.577 1.00 87.81 315 THR A O 1
ATOM 2527 N N . GLN A 1 316 ? -6.460 4.682 25.555 1.00 89.06 316 GLN A N 1
ATOM 2528 C CA . GLN A 1 316 ? -7.180 4.359 24.329 1.00 89.06 316 GLN A CA 1
ATOM 2529 C C . GLN A 1 316 ? -7.669 5.650 23.637 1.00 89.06 316 GLN A C 1
ATOM 2531 O O . GLN A 1 316 ? -8.231 6.512 24.324 1.00 89.06 316 GLN A O 1
ATOM 2536 N N . PRO A 1 317 ? -7.473 5.802 22.313 1.00 92.00 317 PRO A N 1
ATOM 2537 C CA . PRO A 1 317 ? -7.942 6.979 21.586 1.00 92.00 317 PRO A CA 1
ATOM 2538 C C . PRO A 1 317 ? -9.468 7.052 21.599 1.00 92.00 317 PRO A C 1
ATOM 2540 O O . PRO A 1 317 ? -10.141 6.023 21.664 1.00 92.00 317 PRO A O 1
ATOM 2543 N N . SER A 1 318 ? -10.041 8.252 21.502 1.00 93.25 318 SER A N 1
ATOM 2544 C CA . SER A 1 318 ? -11.505 8.411 21.434 1.00 93.25 318 SER A CA 1
ATOM 2545 C C . SER A 1 318 ? -12.071 8.144 20.031 1.00 93.25 318 SER A C 1
ATOM 2547 O O . SER A 1 318 ? -13.244 7.769 19.886 1.00 93.25 318 SER A O 1
ATOM 2549 N N . LYS A 1 319 ? -11.224 8.299 19.004 1.00 93.06 319 LYS A N 1
ATOM 2550 C CA . LYS A 1 319 ? -11.527 8.130 17.580 1.00 93.06 319 LYS A CA 1
ATOM 2551 C C . LYS A 1 319 ? -10.402 7.375 16.863 1.00 93.06 319 LYS A C 1
ATOM 2553 O O . LYS A 1 319 ? -9.229 7.660 17.074 1.00 93.06 319 LYS A O 1
ATOM 2558 N N . ILE A 1 320 ? -10.774 6.446 15.984 1.00 95.12 320 ILE A N 1
ATOM 2559 C CA . ILE A 1 320 ? -9.850 5.674 15.133 1.00 95.12 320 ILE A CA 1
ATOM 2560 C C . ILE A 1 320 ? -10.337 5.659 13.684 1.00 95.12 320 ILE A C 1
ATOM 2562 O O . ILE A 1 320 ? -11.538 5.757 13.424 1.00 95.12 320 ILE A O 1
ATOM 2566 N N . VAL A 1 321 ? -9.419 5.517 12.731 1.00 96.00 321 VAL A N 1
ATOM 2567 C CA . VAL A 1 321 ? -9.722 5.337 11.308 1.00 96.00 321 VAL A CA 1
ATOM 2568 C C . VAL A 1 321 ? -10.281 3.940 11.086 1.00 96.00 321 VAL A C 1
ATOM 2570 O O . VAL A 1 321 ? -9.603 2.934 11.266 1.00 96.00 321 VAL A O 1
ATOM 2573 N N . ARG A 1 322 ? -11.524 3.868 10.631 1.00 94.81 322 ARG A N 1
ATOM 2574 C CA . ARG A 1 322 ? -12.141 2.623 10.186 1.00 94.81 322 ARG A CA 1
ATOM 2575 C C . ARG A 1 322 ? -11.642 2.220 8.810 1.00 94.81 322 ARG A C 1
ATOM 2577 O O . ARG A 1 322 ? -11.361 1.050 8.571 1.00 94.81 322 ARG A O 1
ATOM 2584 N N . SER A 1 323 ? -11.596 3.173 7.886 1.00 95.81 323 SER A N 1
ATOM 2585 C CA . SER A 1 323 ? -11.133 2.938 6.524 1.00 95.81 323 SER A CA 1
ATOM 2586 C C . SER A 1 323 ? -10.544 4.202 5.916 1.00 95.81 323 SER A C 1
ATOM 2588 O O . SER A 1 323 ? -10.904 5.313 6.295 1.00 95.81 323 SER A O 1
ATOM 2590 N N . VAL A 1 324 ? -9.617 4.033 4.977 1.00 97.25 324 VAL A N 1
ATOM 2591 C CA . VAL A 1 324 ? -8.984 5.139 4.254 1.00 97.25 324 VAL A CA 1
ATOM 2592 C C . VAL A 1 324 ? -8.874 4.824 2.774 1.00 97.25 324 VAL A C 1
ATOM 2594 O O . VAL A 1 324 ? -8.482 3.717 2.398 1.00 97.25 324 VAL A O 1
ATOM 2597 N N . ARG A 1 325 ? -9.206 5.793 1.927 1.00 96.75 325 ARG A N 1
ATOM 2598 C CA . ARG A 1 325 ? -9.036 5.737 0.472 1.00 96.75 325 ARG A CA 1
ATOM 2599 C C . ARG A 1 325 ? -8.179 6.895 0.049 1.00 96.75 325 ARG A C 1
ATOM 2601 O O . ARG A 1 325 ? -8.419 8.009 0.487 1.00 96.75 325 ARG A O 1
ATOM 2608 N N . GLY A 1 326 ? -7.198 6.663 -0.802 1.00 96.25 326 GLY A N 1
ATOM 2609 C CA . GLY A 1 326 ? -6.388 7.775 -1.252 1.00 96.25 326 GLY A CA 1
ATOM 2610 C C . GLY A 1 326 ? -5.635 7.513 -2.525 1.00 96.25 326 GLY A C 1
ATOM 2611 O O . GLY A 1 326 ? -5.595 6.397 -3.035 1.00 96.25 326 GLY A O 1
ATOM 2612 N N . LYS A 1 327 ? -5.038 8.581 -3.029 1.00 95.31 327 LYS A N 1
ATOM 2613 C CA . LYS A 1 327 ? -4.095 8.559 -4.134 1.00 95.31 327 LYS A CA 1
ATOM 2614 C C . LYS A 1 327 ? -2.736 9.016 -3.660 1.00 95.31 327 LYS A C 1
ATOM 2616 O O . LYS A 1 327 ? -2.629 9.844 -2.755 1.00 95.31 327 LYS A O 1
ATOM 2621 N N . TYR A 1 328 ? -1.717 8.511 -4.329 1.00 95.25 328 TYR A N 1
ATOM 2622 C CA . TYR A 1 328 ? -0.341 8.920 -4.119 1.00 95.25 328 TYR A CA 1
ATOM 2623 C C . TYR A 1 328 ? 0.327 9.220 -5.457 1.00 95.25 328 TYR A C 1
ATOM 2625 O O . TYR A 1 328 ? -0.054 8.668 -6.496 1.00 95.25 328 TYR A O 1
ATOM 2633 N N . MET A 1 329 ? 1.347 10.069 -5.408 1.00 94.38 329 MET A N 1
ATOM 2634 C CA . MET A 1 329 ? 2.327 10.202 -6.475 1.00 94.38 329 MET A CA 1
ATOM 2635 C C . MET A 1 329 ? 3.707 10.537 -5.920 1.00 94.38 329 MET A C 1
ATOM 2637 O O . MET A 1 329 ? 3.838 11.181 -4.875 1.00 94.38 329 MET A O 1
ATOM 2641 N N . GLY A 1 330 ? 4.730 10.130 -6.657 1.00 93.88 330 GLY A N 1
ATOM 2642 C CA . GLY A 1 330 ? 6.119 10.390 -6.325 1.00 93.88 330 GLY A CA 1
ATOM 2643 C C . GLY A 1 330 ? 7.044 10.069 -7.486 1.00 93.88 330 GLY A C 1
ATOM 2644 O O . GLY A 1 330 ? 6.631 9.543 -8.523 1.00 93.88 330 GLY A O 1
ATOM 2645 N N . PHE A 1 331 ? 8.315 10.378 -7.292 1.00 94.75 331 PHE A N 1
ATOM 2646 C CA . PHE A 1 331 ? 9.368 10.035 -8.231 1.00 94.75 331 PHE A CA 1
ATOM 2647 C C . PHE A 1 331 ? 10.258 8.948 -7.654 1.00 94.75 331 PHE A C 1
ATOM 2649 O O . PHE A 1 331 ? 10.359 8.778 -6.438 1.00 94.75 331 PHE A O 1
ATOM 2656 N N . GLY A 1 332 ? 10.903 8.218 -8.550 1.00 95.75 332 GLY A N 1
ATOM 2657 C CA . GLY A 1 332 ? 11.864 7.206 -8.181 1.00 95.75 332 GLY A CA 1
ATOM 2658 C C . GLY A 1 332 ? 12.944 6.983 -9.224 1.00 95.75 332 GLY A C 1
ATOM 2659 O O . GLY A 1 332 ? 12.939 7.528 -10.335 1.00 95.75 332 GLY A O 1
ATOM 2660 N N . TYR A 1 333 ? 13.863 6.115 -8.845 1.00 96.50 333 TYR A N 1
ATOM 2661 C CA . TYR A 1 333 ? 14.949 5.615 -9.657 1.00 96.50 333 TYR A CA 1
ATOM 2662 C C . TYR A 1 333 ? 14.876 4.094 -9.721 1.00 96.50 333 TYR A C 1
ATOM 2664 O O . TYR A 1 333 ? 14.795 3.422 -8.693 1.00 96.50 333 TYR A O 1
ATOM 2672 N N . ALA A 1 334 ? 14.942 3.577 -10.943 1.00 96.31 334 ALA A N 1
ATOM 2673 C CA . ALA A 1 334 ? 15.106 2.165 -11.238 1.00 96.31 334 ALA A CA 1
ATOM 2674 C C . ALA A 1 334 ? 16.376 1.985 -12.080 1.00 96.31 334 ALA A C 1
ATOM 2676 O O . ALA A 1 334 ? 16.506 2.581 -13.160 1.00 96.31 334 ALA A O 1
ATOM 2677 N N . ASN A 1 335 ? 17.317 1.160 -11.613 1.00 96.38 335 ASN A N 1
ATOM 2678 C CA . ASN A 1 335 ? 18.537 0.877 -12.366 1.00 96.38 335 ASN A CA 1
ATOM 2679 C C . ASN A 1 335 ? 18.240 -0.086 -13.525 1.00 96.38 335 ASN A C 1
ATOM 2681 O O . ASN A 1 335 ? 18.261 -1.307 -13.386 1.00 96.38 335 ASN A O 1
ATOM 2685 N N . LEU A 1 336 ? 18.002 0.484 -14.708 1.00 94.94 336 LEU A N 1
ATOM 2686 C CA . LEU A 1 336 ? 17.643 -0.271 -15.910 1.00 94.94 336 LEU A CA 1
ATOM 2687 C C . LEU A 1 336 ? 18.682 -1.322 -16.305 1.00 94.94 336 LEU A C 1
ATOM 2689 O O . LEU A 1 336 ? 18.309 -2.376 -16.806 1.00 94.94 336 LEU A O 1
ATOM 2693 N N . LYS A 1 337 ? 19.978 -1.058 -16.091 1.00 94.44 337 LYS A N 1
ATOM 2694 C CA . LYS A 1 337 ? 21.028 -2.029 -16.437 1.00 94.44 337 LYS A CA 1
ATOM 2695 C C . LYS A 1 337 ? 20.902 -3.284 -15.582 1.00 94.44 337 LYS A C 1
ATOM 2697 O O . LYS A 1 337 ? 20.987 -4.378 -16.125 1.00 94.44 337 LYS A O 1
ATOM 2702 N N . GLN A 1 338 ? 20.670 -3.097 -14.285 1.00 93.06 338 GLN A N 1
ATOM 2703 C CA . GLN A 1 338 ? 20.478 -4.183 -13.330 1.00 93.06 338 GLN A CA 1
ATOM 2704 C C . GLN A 1 338 ? 19.188 -4.959 -13.611 1.00 93.06 338 GLN A C 1
ATOM 2706 O O . GLN A 1 338 ? 19.214 -6.183 -13.679 1.00 93.06 338 GLN A O 1
ATOM 2711 N N . ILE A 1 339 ? 18.078 -4.259 -13.856 1.00 92.81 339 ILE A N 1
ATOM 2712 C CA . ILE A 1 339 ? 16.795 -4.902 -14.182 1.00 92.81 339 ILE A CA 1
ATOM 2713 C C . ILE A 1 339 ? 16.922 -5.740 -15.462 1.00 92.81 339 ILE A C 1
ATOM 2715 O O . ILE A 1 339 ? 16.484 -6.887 -15.496 1.00 92.81 339 ILE A O 1
ATOM 2719 N N . ILE A 1 340 ? 17.574 -5.210 -16.503 1.00 91.94 340 ILE A N 1
ATOM 2720 C CA . ILE A 1 340 ? 17.812 -5.950 -17.751 1.00 91.94 340 ILE A CA 1
ATOM 2721 C C . ILE A 1 340 ? 18.737 -7.152 -17.512 1.00 91.94 340 ILE A C 1
ATOM 2723 O O . ILE A 1 340 ? 18.454 -8.236 -18.019 1.00 91.94 340 ILE A O 1
ATOM 2727 N N . SER A 1 341 ? 19.821 -6.996 -16.740 1.00 92.06 341 SER A N 1
ATOM 2728 C CA . SER A 1 341 ? 20.721 -8.118 -16.431 1.00 92.06 341 SER A CA 1
ATOM 2729 C C . SER A 1 341 ? 20.055 -9.203 -15.587 1.00 92.06 341 SER A C 1
ATOM 2731 O O . SER A 1 341 ? 20.457 -10.359 -15.672 1.00 92.06 341 SER A O 1
ATOM 2733 N N . ASN A 1 342 ? 19.022 -8.842 -14.823 1.00 90.50 342 ASN A N 1
ATOM 2734 C CA . ASN A 1 342 ? 18.222 -9.747 -14.001 1.00 90.50 342 ASN A CA 1
ATOM 2735 C C . ASN A 1 342 ? 16.977 -10.269 -14.740 1.00 90.50 342 ASN A C 1
ATOM 2737 O O . ASN A 1 342 ? 15.998 -10.650 -14.103 1.00 90.50 342 ASN A O 1
ATOM 2741 N N . GLU A 1 343 ? 16.988 -10.286 -16.078 1.00 90.88 343 GLU A N 1
ATOM 2742 C CA . GLU A 1 343 ? 15.888 -10.812 -16.903 1.00 90.88 343 GLU A CA 1
ATOM 2743 C C . GLU A 1 343 ? 14.542 -10.120 -16.625 1.00 90.88 343 GLU A C 1
ATOM 2745 O O . GLU A 1 343 ? 13.491 -10.759 -16.612 1.00 90.88 343 GLU A O 1
ATOM 2750 N N . MET A 1 344 ? 14.563 -8.806 -16.378 1.00 89.06 344 MET A N 1
ATOM 2751 C CA . MET A 1 344 ? 13.377 -8.007 -16.044 1.00 89.06 344 MET A CA 1
ATOM 2752 C C . MET A 1 344 ? 12.702 -8.411 -14.724 1.00 89.06 344 MET A C 1
ATOM 2754 O O . MET A 1 344 ? 11.543 -8.068 -14.484 1.00 89.06 344 MET A O 1
ATOM 2758 N N . LYS A 1 345 ? 13.414 -9.114 -13.839 1.00 89.81 345 LYS A N 1
ATOM 2759 C CA . LYS A 1 345 ? 12.978 -9.344 -12.458 1.00 89.81 345 LYS A CA 1
ATOM 2760 C C . LYS A 1 345 ? 13.357 -8.130 -11.617 1.00 89.81 345 LYS A C 1
ATOM 2762 O O . LYS A 1 345 ? 14.479 -7.640 -11.715 1.00 89.81 345 LYS A O 1
ATOM 2767 N N . ILE A 1 346 ? 12.406 -7.658 -10.817 1.00 92.12 346 ILE A N 1
ATOM 2768 C CA . ILE A 1 346 ? 12.589 -6.546 -9.882 1.00 92.12 346 ILE A CA 1
ATOM 2769 C C . ILE A 1 346 ? 12.438 -7.113 -8.478 1.00 92.12 346 ILE A C 1
ATOM 2771 O O . ILE A 1 346 ? 11.401 -7.692 -8.152 1.00 92.12 346 ILE A O 1
ATOM 2775 N N . GLY A 1 347 ? 13.489 -6.981 -7.681 1.00 91.12 347 GLY A N 1
ATOM 2776 C CA . GLY A 1 347 ? 13.522 -7.403 -6.290 1.00 91.12 347 GLY A CA 1
ATOM 2777 C C . GLY A 1 347 ? 13.223 -6.270 -5.302 1.00 91.12 347 GLY A C 1
ATOM 2778 O O . GLY A 1 347 ? 13.114 -5.100 -5.686 1.00 91.12 347 GLY A O 1
ATOM 2779 N N . PRO A 1 348 ? 13.145 -6.608 -4.005 1.00 91.62 348 PRO A N 1
ATOM 2780 C CA . PRO A 1 348 ? 13.017 -5.623 -2.942 1.00 91.62 348 PRO A CA 1
ATOM 2781 C C . PRO A 1 348 ? 14.157 -4.597 -2.989 1.00 91.62 348 PRO A C 1
ATOM 2783 O O . PRO A 1 348 ? 15.325 -4.966 -3.142 1.00 91.62 348 PRO A O 1
ATOM 2786 N N . GLY A 1 349 ? 13.820 -3.313 -2.843 1.00 88.94 349 GLY A N 1
ATOM 2787 C CA . GLY A 1 349 ? 14.792 -2.212 -2.763 1.00 88.94 349 GLY A CA 1
ATOM 2788 C C . GLY A 1 349 ? 15.482 -1.839 -4.081 1.00 88.94 349 GLY A C 1
ATOM 2789 O O . GLY A 1 349 ? 16.364 -0.983 -4.067 1.00 88.94 349 GLY A O 1
ATOM 2790 N N . GLU A 1 350 ? 15.091 -2.439 -5.212 1.00 93.19 350 GLU A N 1
ATOM 2791 C CA . GLU A 1 350 ? 15.615 -2.096 -6.550 1.00 93.19 350 GLU A CA 1
ATOM 2792 C C . GLU A 1 350 ? 14.906 -0.891 -7.199 1.00 93.19 350 GLU A C 1
ATOM 2794 O O . GLU A 1 350 ? 15.288 -0.427 -8.278 1.00 93.19 350 GLU A O 1
ATOM 2799 N N . VAL A 1 351 ? 13.872 -0.368 -6.534 1.00 94.69 351 VAL A N 1
ATOM 2800 C CA . VAL A 1 351 ? 13.217 0.896 -6.870 1.00 94.69 351 VAL A CA 1
ATOM 2801 C C . VAL A 1 351 ? 13.301 1.808 -5.654 1.00 94.69 351 VAL A C 1
ATOM 2803 O O . VAL A 1 351 ? 12.765 1.508 -4.588 1.00 94.69 351 VAL A O 1
ATOM 2806 N N . GLN A 1 352 ? 13.989 2.932 -5.819 1.00 94.50 352 GLN A N 1
ATOM 2807 C CA . GLN A 1 352 ? 14.212 3.907 -4.755 1.00 94.50 352 GLN A CA 1
ATOM 2808 C C . GLN A 1 352 ? 13.389 5.152 -5.019 1.00 94.50 352 GLN A C 1
ATOM 2810 O O . GLN A 1 352 ? 13.340 5.623 -6.154 1.00 94.50 352 GLN A O 1
ATOM 2815 N N . LEU A 1 353 ? 12.768 5.711 -3.984 1.00 95.06 353 LEU A N 1
ATOM 2816 C CA . LEU A 1 353 ? 12.178 7.037 -4.107 1.00 95.06 353 LEU A CA 1
ATOM 2817 C C . LEU A 1 353 ? 13.286 8.067 -4.323 1.00 95.06 353 LEU A C 1
ATOM 2819 O O . LEU A 1 353 ? 14.378 7.958 -3.769 1.00 95.06 353 LEU A O 1
ATOM 2823 N N . SER A 1 354 ? 13.018 9.046 -5.175 1.00 94.75 354 SER A N 1
ATOM 2824 C CA . SER A 1 354 ? 14.015 10.021 -5.595 1.00 94.75 354 SER A CA 1
ATOM 2825 C C . SER A 1 354 ? 13.402 11.403 -5.778 1.00 94.75 354 SER A C 1
ATOM 2827 O O . SER A 1 354 ? 12.186 11.585 -5.699 1.00 94.75 354 SER A O 1
ATOM 2829 N N . SER A 1 355 ? 14.257 12.395 -6.021 1.00 92.81 355 SER A N 1
ATOM 2830 C CA . SER A 1 355 ? 13.837 13.764 -6.296 1.00 92.81 355 SER A CA 1
ATOM 2831 C C . SER A 1 355 ? 14.427 14.240 -7.619 1.00 92.81 355 SER A C 1
ATOM 2833 O O . SER A 1 355 ? 15.656 14.268 -7.756 1.00 92.81 355 SER A O 1
ATOM 2835 N N . PRO A 1 356 ? 13.590 14.662 -8.587 1.00 91.69 356 PRO A N 1
ATOM 2836 C CA . PRO A 1 356 ? 14.071 15.207 -9.854 1.00 91.69 356 PRO A CA 1
ATOM 2837 C C . PRO A 1 356 ? 14.798 16.549 -9.670 1.00 91.69 356 PRO A C 1
ATOM 2839 O O . PRO A 1 356 ? 15.531 16.971 -10.558 1.00 91.69 356 PRO A O 1
ATOM 2842 N N . HIS A 1 357 ? 14.617 17.211 -8.523 1.00 91.00 357 HIS A N 1
ATOM 2843 C CA . HIS A 1 357 ? 15.210 18.514 -8.219 1.00 91.00 357 HIS A CA 1
ATOM 2844 C C . HIS A 1 357 ? 16.575 18.421 -7.529 1.00 91.00 357 HIS A C 1
ATOM 2846 O O . HIS A 1 357 ? 17.266 19.430 -7.398 1.00 91.00 357 HIS A O 1
ATOM 2852 N N . HIS A 1 358 ? 16.985 17.228 -7.092 1.00 94.06 358 HIS A N 1
ATOM 2853 C CA . HIS A 1 358 ? 18.288 17.043 -6.467 1.00 94.06 358 HIS A CA 1
ATOM 2854 C C . HIS A 1 358 ? 19.416 17.188 -7.513 1.00 94.06 358 HIS A C 1
ATOM 2856 O O . HIS A 1 358 ? 19.340 16.563 -8.573 1.00 94.06 358 HIS A O 1
ATOM 2862 N N . PRO A 1 359 ? 20.508 17.932 -7.242 1.00 92.25 359 PRO A N 1
ATOM 2863 C CA . PRO A 1 359 ? 21.525 18.274 -8.249 1.00 92.25 359 PRO A CA 1
ATOM 2864 C C . PRO A 1 359 ? 22.232 17.064 -8.884 1.00 92.25 359 PRO A C 1
ATOM 2866 O O . PRO A 1 359 ? 22.611 17.103 -10.057 1.00 92.25 359 PRO A O 1
ATOM 2869 N N . VAL A 1 360 ? 22.408 15.986 -8.112 1.00 92.56 360 VAL A N 1
ATOM 2870 C CA . VAL A 1 360 ? 23.016 14.722 -8.571 1.00 92.56 360 VAL A CA 1
ATOM 2871 C C . VAL A 1 360 ? 21.943 13.695 -8.953 1.00 92.56 360 VAL A C 1
ATOM 2873 O O . VAL A 1 360 ? 21.796 13.352 -10.125 1.00 92.56 360 VAL A O 1
ATOM 2876 N N . VAL A 1 361 ? 21.151 13.245 -7.972 1.00 95.00 361 VAL A N 1
ATOM 2877 C CA . VAL A 1 361 ? 20.085 12.237 -8.124 1.00 95.00 361 VAL A CA 1
ATOM 2878 C C . VAL A 1 361 ? 19.000 12.613 -9.144 1.00 95.00 361 VAL A C 1
ATOM 2880 O O . VAL A 1 361 ? 18.430 11.727 -9.785 1.00 95.00 361 VAL A O 1
ATOM 2883 N N . GLY A 1 362 ? 18.738 13.901 -9.382 1.00 93.31 362 GLY A N 1
ATOM 2884 C CA . GLY A 1 362 ? 17.733 14.338 -10.354 1.00 93.31 362 GLY A CA 1
ATOM 2885 C C . GLY A 1 362 ? 18.000 13.824 -11.770 1.00 93.31 362 GLY A C 1
ATOM 2886 O O . GLY A 1 362 ? 17.072 13.453 -12.480 1.00 93.31 362 GLY A O 1
ATOM 2887 N N . ALA A 1 363 ? 19.274 13.674 -12.150 1.00 91.38 363 ALA A N 1
ATOM 2888 C CA . ALA A 1 363 ? 19.656 13.109 -13.446 1.00 91.38 363 ALA A CA 1
ATOM 2889 C C . ALA A 1 363 ? 19.374 11.600 -13.567 1.00 91.38 363 ALA A C 1
ATOM 2891 O O . ALA A 1 363 ? 19.209 11.097 -14.682 1.00 91.38 363 ALA A O 1
ATOM 2892 N N . LEU A 1 364 ? 19.362 10.893 -12.433 1.00 94.75 364 LEU A N 1
ATOM 2893 C CA . LEU A 1 364 ? 19.102 9.455 -12.342 1.00 94.75 364 LEU A CA 1
ATOM 2894 C C . LEU A 1 364 ? 17.603 9.157 -12.264 1.00 94.75 364 LEU A C 1
ATOM 2896 O O . LEU A 1 364 ? 17.169 8.113 -12.738 1.00 94.75 364 LEU A O 1
ATOM 2900 N N . THR A 1 365 ? 16.820 10.083 -11.706 1.00 94.88 365 THR A N 1
ATOM 2901 C CA . THR A 1 365 ? 15.365 9.964 -11.561 1.00 94.88 365 THR A CA 1
ATOM 2902 C C . THR A 1 365 ? 14.712 9.690 -12.915 1.00 94.88 365 THR A C 1
ATOM 2904 O O . THR A 1 365 ? 14.690 10.540 -13.803 1.00 94.88 365 THR A O 1
ATOM 2907 N N . ASN A 1 366 ? 14.191 8.476 -13.075 1.00 95.00 366 ASN A N 1
ATOM 2908 C CA . ASN A 1 366 ? 13.638 7.977 -14.334 1.00 95.00 366 ASN A CA 1
ATOM 2909 C C . ASN A 1 366 ? 12.264 7.326 -14.166 1.00 95.00 366 ASN A C 1
ATOM 2911 O O . ASN A 1 366 ? 11.685 6.897 -15.160 1.00 95.00 366 ASN A O 1
ATOM 2915 N N . THR A 1 367 ? 11.754 7.233 -12.939 1.00 94.88 367 THR A N 1
ATOM 2916 C CA . THR A 1 367 ? 10.502 6.555 -12.615 1.00 94.88 367 THR A CA 1
ATOM 2917 C C . THR A 1 367 ? 9.505 7.546 -12.037 1.00 94.88 367 THR A C 1
ATOM 2919 O O . THR A 1 367 ? 9.830 8.328 -11.146 1.00 94.88 367 THR A O 1
ATOM 2922 N N . PHE A 1 368 ? 8.272 7.500 -12.528 1.00 94.19 368 PHE A N 1
ATOM 2923 C CA . PHE A 1 368 ? 7.133 8.198 -11.949 1.00 94.19 368 PHE A CA 1
ATOM 2924 C C . PHE A 1 368 ? 6.145 7.173 -11.393 1.00 94.19 368 PHE A C 1
ATOM 2926 O O . PHE A 1 368 ? 5.656 6.310 -12.128 1.00 94.19 368 PHE A O 1
ATOM 2933 N N . LEU A 1 369 ? 5.881 7.261 -10.093 1.00 94.69 369 LEU A N 1
ATOM 2934 C CA . LEU A 1 369 ? 5.010 6.363 -9.345 1.00 94.69 369 LEU A CA 1
ATOM 2935 C C . LEU A 1 369 ? 3.702 7.085 -9.060 1.00 94.69 369 LEU A C 1
ATOM 2937 O O . LEU A 1 369 ? 3.717 8.204 -8.551 1.00 94.69 369 LEU A O 1
ATOM 2941 N N . PHE A 1 370 ? 2.574 6.454 -9.358 1.00 94.69 370 PHE A N 1
ATOM 2942 C CA . PHE A 1 370 ? 1.268 6.998 -9.003 1.00 94.69 370 PHE A CA 1
ATOM 2943 C C . PHE A 1 370 ? 0.223 5.897 -8.915 1.00 94.69 370 PHE A C 1
ATOM 2945 O O . PHE A 1 370 ? 0.300 4.883 -9.610 1.00 94.69 370 PHE A O 1
ATOM 2952 N N . GLY A 1 371 ? -0.789 6.107 -8.087 1.00 94.88 371 GLY A N 1
ATOM 2953 C CA . GLY A 1 371 ? -1.814 5.098 -7.894 1.00 94.88 371 GLY A CA 1
ATOM 2954 C C . GLY A 1 371 ? -2.792 5.443 -6.796 1.00 94.88 371 GLY A C 1
ATOM 2955 O O . GLY A 1 371 ? -2.986 6.605 -6.437 1.00 94.88 371 GLY A O 1
ATOM 2956 N N . THR A 1 372 ? -3.402 4.394 -6.274 1.00 96.75 372 THR A N 1
ATOM 2957 C CA . THR A 1 372 ? -4.411 4.413 -5.224 1.00 96.75 372 THR A CA 1
ATOM 2958 C C . THR A 1 372 ? -3.972 3.528 -4.072 1.00 96.75 372 THR A C 1
ATOM 2960 O O . THR A 1 372 ? -3.316 2.511 -4.283 1.00 96.75 372 THR A O 1
ATOM 2963 N N . PHE A 1 373 ? -4.390 3.868 -2.865 1.00 97.94 373 PHE A N 1
ATOM 2964 C CA . PHE A 1 373 ? -4.224 3.015 -1.702 1.00 97.94 373 PHE A CA 1
ATOM 2965 C C . PHE A 1 373 ? -5.535 2.859 -0.941 1.00 97.94 373 PHE A C 1
ATOM 2967 O O . PHE A 1 373 ? -6.390 3.755 -0.943 1.00 97.94 373 PHE A O 1
ATOM 2974 N N . LYS A 1 374 ? -5.673 1.716 -0.273 1.00 98.00 374 LYS A N 1
ATOM 2975 C CA . LYS A 1 374 ? -6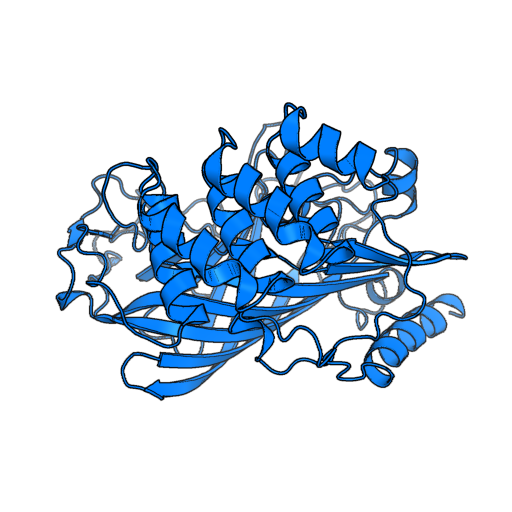.779 1.411 0.630 1.00 98.00 374 LYS A CA 1
ATOM 2976 C C . LYS A 1 374 ? -6.229 0.866 1.943 1.00 98.00 374 LYS A C 1
ATOM 2978 O O . LYS A 1 374 ? -5.342 0.028 1.942 1.00 98.00 374 LYS A O 1
ATOM 2983 N N . GLY A 1 375 ? -6.793 1.314 3.054 1.00 97.31 375 GLY A N 1
ATOM 2984 C CA . GLY A 1 375 ? -6.595 0.702 4.368 1.00 97.31 375 GLY A CA 1
ATOM 2985 C C . GLY A 1 375 ? -7.937 0.515 5.062 1.00 97.31 375 GLY A C 1
ATOM 2986 O O . GLY A 1 375 ? -8.902 1.234 4.758 1.00 97.31 375 GLY A O 1
ATOM 2987 N N . LYS A 1 376 ? -8.018 -0.452 5.971 1.00 96.44 376 LYS A N 1
ATOM 2988 C CA . LYS A 1 376 ? -9.157 -0.629 6.874 1.00 96.44 376 LYS A CA 1
ATOM 2989 C C . LYS A 1 376 ? -8.699 -1.253 8.188 1.00 96.44 376 LYS A C 1
ATOM 2991 O O . LYS A 1 376 ? -7.708 -1.981 8.204 1.00 96.44 376 LYS A O 1
ATOM 2996 N N . LEU A 1 377 ? -9.427 -0.964 9.259 1.00 95.50 377 LEU A N 1
ATOM 2997 C CA . LEU A 1 377 ? -9.281 -1.678 10.520 1.00 95.50 377 LEU A CA 1
ATOM 2998 C C . LEU A 1 377 ? -9.541 -3.170 10.254 1.00 95.50 377 LEU A C 1
ATOM 3000 O O . LEU A 1 377 ? -10.551 -3.516 9.633 1.00 95.50 377 LEU A O 1
ATOM 3004 N N . SER A 1 378 ? -8.591 -4.017 10.634 1.00 94.94 378 SER A N 1
ATOM 3005 C CA . SER A 1 378 ? -8.553 -5.431 10.249 1.00 94.94 378 SER A CA 1
ATOM 3006 C C . SER A 1 378 ? -8.026 -6.277 11.396 1.00 94.94 378 SER A C 1
ATOM 3008 O O . SER A 1 378 ? -7.435 -5.744 12.328 1.00 94.94 378 SER A O 1
ATOM 3010 N N . ASP A 1 379 ? -8.270 -7.572 11.292 1.00 95.00 379 ASP A N 1
ATOM 3011 C CA . ASP A 1 379 ? -7.660 -8.617 12.107 1.00 95.00 379 ASP A CA 1
ATOM 3012 C C . ASP A 1 379 ? -6.385 -9.051 11.377 1.00 95.00 379 ASP A C 1
ATOM 3014 O O . ASP A 1 379 ? -6.463 -9.604 10.280 1.00 95.00 379 ASP A O 1
ATOM 3018 N N . LEU A 1 380 ? -5.228 -8.621 11.878 1.00 93.00 380 LEU A N 1
ATOM 3019 C CA . LEU A 1 380 ? -3.941 -8.737 11.189 1.00 93.00 380 LEU A CA 1
ATOM 3020 C C . LEU A 1 380 ? -3.240 -10.063 11.480 1.00 93.00 380 LEU A C 1
ATOM 3022 O O . LEU A 1 380 ? -2.370 -10.458 10.701 1.00 93.00 380 LEU A O 1
ATOM 3026 N N . ASP A 1 381 ? -3.583 -10.722 12.588 1.00 93.00 381 ASP A N 1
ATOM 3027 C CA . ASP A 1 381 ? -3.010 -12.003 13.008 1.00 93.00 381 ASP A CA 1
ATOM 3028 C C . ASP A 1 381 ? -4.021 -13.168 13.028 1.00 93.00 381 ASP A C 1
ATOM 3030 O O . ASP A 1 381 ? -3.679 -14.268 13.473 1.00 93.00 381 ASP A O 1
ATOM 3034 N N . ASP A 1 382 ? -5.210 -12.951 12.451 1.00 92.44 382 ASP A N 1
ATOM 3035 C CA . ASP A 1 382 ? -6.305 -13.915 12.274 1.00 92.44 382 ASP A CA 1
ATOM 3036 C C . ASP A 1 382 ? -6.801 -14.527 13.597 1.00 92.44 382 ASP A C 1
ATOM 3038 O O . ASP A 1 382 ? -7.203 -15.698 13.665 1.00 92.44 382 ASP A O 1
ATOM 3042 N N . ASP A 1 383 ? -6.781 -13.745 14.674 1.00 93.50 383 ASP A N 1
ATOM 3043 C CA . ASP A 1 383 ? -7.146 -14.210 16.010 1.00 93.50 383 ASP A CA 1
ATOM 3044 C C . ASP A 1 383 ? -8.574 -13.847 16.445 1.00 93.50 383 ASP A C 1
ATOM 3046 O O . ASP A 1 383 ? -9.019 -14.186 17.551 1.00 93.50 383 ASP A O 1
ATOM 3050 N N . GLY A 1 384 ? -9.324 -13.223 15.537 1.00 92.12 384 GLY A N 1
ATOM 3051 C CA . GLY A 1 384 ? -10.718 -12.838 15.700 1.00 92.12 384 GLY A CA 1
ATOM 3052 C C . GLY A 1 384 ? -10.915 -11.425 16.242 1.00 92.12 384 GLY A C 1
ATOM 3053 O O . GLY A 1 384 ? -12.073 -11.004 16.370 1.00 92.12 384 GLY A O 1
ATOM 3054 N N . TYR A 1 385 ? -9.841 -10.691 16.545 1.00 94.62 385 TYR A N 1
ATOM 3055 C CA . TYR A 1 385 ? -9.899 -9.323 17.052 1.00 94.62 385 TYR A CA 1
ATOM 3056 C C . TYR A 1 385 ? -9.436 -8.302 16.012 1.00 94.62 385 TYR A C 1
ATOM 3058 O O . TYR A 1 385 ? -8.600 -8.566 15.166 1.00 94.62 385 TYR A O 1
ATOM 3066 N N . LEU A 1 386 ? -9.978 -7.089 16.081 1.00 95.25 386 LEU A N 1
ATOM 3067 C CA . LEU A 1 386 ? -9.515 -5.969 15.264 1.00 95.25 386 LEU A CA 1
ATOM 3068 C C . LEU A 1 386 ? -8.267 -5.326 15.871 1.00 95.25 386 LEU A C 1
ATOM 3070 O O . LEU A 1 386 ? -8.290 -4.898 17.023 1.00 95.25 386 LEU A O 1
ATOM 3074 N N . ASP A 1 387 ? -7.218 -5.138 15.088 1.00 96.19 387 ASP A N 1
ATOM 3075 C CA . ASP A 1 387 ? -5.974 -4.528 15.545 1.00 96.19 387 ASP A CA 1
ATOM 3076 C C . ASP A 1 387 ? -5.985 -3.012 15.369 1.00 96.19 387 ASP A C 1
ATOM 3078 O O . ASP A 1 387 ? -5.928 -2.490 14.254 1.00 96.19 387 ASP A O 1
ATOM 3082 N N . ILE A 1 388 ? -6.045 -2.273 16.482 1.00 96.56 388 ILE A N 1
ATOM 3083 C CA . ILE A 1 388 ? -5.962 -0.808 16.439 1.00 96.56 388 ILE A CA 1
ATOM 3084 C C . ILE A 1 388 ? -4.506 -0.375 16.242 1.00 96.56 388 ILE A C 1
ATOM 3086 O O . ILE A 1 388 ? -4.207 0.411 15.348 1.00 96.56 388 ILE A O 1
ATOM 3090 N N . ASN A 1 389 ? -3.597 -0.846 17.092 1.00 96.31 389 ASN A N 1
ATOM 3091 C CA . ASN A 1 389 ? -2.185 -0.453 17.068 1.00 96.31 389 ASN A CA 1
ATOM 3092 C C . ASN A 1 389 ? -1.248 -1.564 17.575 1.00 96.31 389 ASN A C 1
ATOM 3094 O O . ASN A 1 389 ? -0.212 -1.291 18.182 1.00 96.31 389 ASN A O 1
ATOM 3098 N N . THR A 1 390 ? -1.628 -2.826 17.396 1.00 94.81 390 THR A N 1
ATOM 3099 C CA . THR A 1 390 ? -0.847 -3.973 17.886 1.00 94.81 390 THR A CA 1
ATOM 3100 C C . THR A 1 390 ? 0.409 -4.221 17.053 1.00 94.81 390 THR A C 1
ATOM 3102 O O . THR A 1 390 ? 1.377 -4.792 17.557 1.00 94.81 390 THR A O 1
ATOM 3105 N N . GLU A 1 391 ? 0.439 -3.749 15.804 1.00 94.00 391 GLU A N 1
ATOM 3106 C CA . GLU A 1 391 ? 1.629 -3.836 14.971 1.00 94.00 391 GLU A CA 1
ATOM 3107 C C . GLU A 1 391 ? 2.635 -2.720 15.320 1.00 94.00 391 GLU A C 1
ATOM 3109 O O . GLU A 1 391 ? 2.273 -1.534 15.265 1.00 94.00 391 GLU A O 1
ATOM 3114 N N . PRO A 1 392 ? 3.888 -3.068 15.689 1.00 94.38 392 PRO A N 1
ATOM 3115 C CA . PRO A 1 392 ? 4.919 -2.094 16.041 1.00 94.38 392 PRO A CA 1
ATOM 3116 C C . PRO A 1 392 ? 5.307 -1.214 14.852 1.00 94.38 392 PRO A C 1
ATOM 3118 O O . PRO A 1 392 ? 5.396 -1.693 13.726 1.00 94.38 392 PRO A O 1
ATOM 3121 N N . CYS A 1 393 ? 5.625 0.052 15.125 1.00 94.75 393 CYS A N 1
ATOM 3122 C CA . CYS A 1 393 ? 6.150 0.993 14.136 1.00 94.75 393 CYS A CA 1
ATOM 3123 C C . CYS A 1 393 ? 7.558 1.448 14.536 1.00 94.75 393 CYS A C 1
ATOM 3125 O O . CYS A 1 393 ? 7.739 2.179 15.498 1.00 94.75 393 CYS A O 1
ATOM 3127 N N . HIS A 1 394 ? 8.568 1.143 13.745 1.00 95.81 394 HIS A N 1
ATOM 3128 C CA . HIS A 1 394 ? 9.971 1.518 13.921 1.00 95.81 394 HIS A CA 1
ATOM 3129 C C . HIS A 1 394 ? 10.229 2.994 13.589 1.00 95.81 394 HIS A C 1
ATOM 3131 O O . HIS A 1 394 ? 11.292 3.366 13.103 1.00 95.81 394 HIS A O 1
ATOM 3137 N N . GLY A 1 395 ? 9.246 3.854 13.836 1.00 95.06 395 GLY A N 1
ATOM 3138 C CA . GLY A 1 395 ? 9.319 5.294 13.677 1.00 95.06 395 GLY A CA 1
ATOM 3139 C C . GLY A 1 395 ? 8.849 5.995 14.945 1.00 95.06 395 GLY A C 1
ATOM 3140 O O . GLY A 1 395 ? 7.918 5.549 15.611 1.00 95.06 395 GLY A O 1
ATOM 3141 N N . THR A 1 396 ? 9.459 7.126 15.278 1.00 95.69 396 THR A N 1
ATOM 3142 C CA . THR A 1 396 ? 8.945 8.024 16.314 1.00 95.69 396 THR A CA 1
ATOM 3143 C C . THR A 1 396 ? 7.749 8.816 15.779 1.00 95.69 396 THR A C 1
ATOM 3145 O O . THR A 1 396 ? 7.563 8.969 14.571 1.00 95.69 396 THR A O 1
ATOM 3148 N N . VAL A 1 397 ? 6.962 9.430 16.669 1.00 95.31 397 VAL A N 1
ATOM 3149 C CA . VAL A 1 397 ? 5.878 10.359 16.272 1.00 95.31 397 VAL A CA 1
ATOM 3150 C C . VAL A 1 397 ? 6.384 11.592 15.505 1.00 95.31 397 VAL A C 1
ATOM 3152 O O . VAL A 1 397 ? 5.607 12.301 14.868 1.00 95.31 397 VAL A O 1
ATOM 3155 N N . ASN A 1 398 ? 7.693 11.850 15.548 1.00 95.06 398 ASN A N 1
ATOM 3156 C CA . ASN A 1 398 ? 8.350 12.913 14.794 1.00 95.06 398 ASN A CA 1
ATOM 3157 C C . ASN A 1 398 ? 8.869 12.441 13.428 1.00 95.06 398 ASN A C 1
ATOM 3159 O O . ASN A 1 398 ? 9.420 13.256 12.692 1.00 95.06 398 ASN A O 1
ATOM 3163 N N . GLY A 1 399 ? 8.655 11.171 13.071 1.00 94.38 399 GLY A N 1
ATOM 3164 C CA . GLY A 1 399 ? 9.081 10.589 11.802 1.00 94.38 399 GLY A CA 1
ATOM 3165 C C . GLY A 1 399 ? 10.565 10.247 11.736 1.00 94.38 399 GLY A C 1
ATOM 3166 O O . GLY A 1 399 ? 11.130 10.217 10.649 1.00 94.38 399 GLY A O 1
ATOM 3167 N N . GLU A 1 400 ? 11.202 10.022 12.882 1.00 94.69 400 GLU A N 1
ATOM 3168 C CA . GLU A 1 400 ? 12.592 9.567 12.958 1.00 94.69 400 GLU A CA 1
ATOM 3169 C C . GLU A 1 400 ? 12.617 8.043 13.087 1.00 94.69 400 GLU A C 1
ATOM 3171 O O . GLU A 1 400 ? 11.728 7.474 13.715 1.00 94.69 400 GLU A O 1
ATOM 3176 N N . LEU A 1 401 ? 13.630 7.378 12.535 1.00 94.19 401 LEU A N 1
ATOM 3177 C CA . LEU A 1 401 ? 13.783 5.927 12.664 1.00 94.19 401 LEU A CA 1
ATOM 3178 C C . LEU A 1 401 ? 14.040 5.523 14.129 1.00 94.19 401 LEU A C 1
ATOM 3180 O O . LEU A 1 401 ? 14.908 6.088 14.790 1.00 94.19 401 LEU A O 1
ATOM 3184 N N . ASP A 1 402 ? 13.299 4.533 14.619 1.00 94.44 402 ASP A N 1
ATOM 3185 C CA . ASP A 1 402 ? 13.437 3.870 15.921 1.00 94.44 402 ASP A CA 1
ATOM 3186 C C . ASP A 1 402 ? 13.462 2.351 15.703 1.00 94.44 402 ASP A C 1
ATOM 3188 O O . ASP A 1 402 ? 12.526 1.624 16.037 1.00 94.44 402 ASP A O 1
ATOM 3192 N N . TYR A 1 403 ? 14.554 1.870 15.109 1.00 91.56 403 TYR A N 1
ATOM 3193 C CA . TYR A 1 403 ? 14.774 0.451 14.819 1.00 91.56 403 TYR A CA 1
ATOM 3194 C C . TYR A 1 403 ? 14.687 -0.426 16.087 1.00 91.56 403 TYR A C 1
ATOM 3196 O O . TYR A 1 403 ? 14.263 -1.577 16.032 1.00 91.56 403 TYR A O 1
ATOM 3204 N N . GLY A 1 404 ? 15.094 0.108 17.241 1.00 90.69 404 GLY A N 1
ATOM 3205 C CA . GLY A 1 404 ? 15.088 -0.590 18.528 1.00 90.69 404 GLY A CA 1
ATOM 3206 C C . GLY A 1 404 ? 13.748 -0.635 19.269 1.00 90.69 404 GLY A C 1
ATOM 3207 O O . GLY A 1 404 ? 13.696 -1.282 20.312 1.00 90.69 404 GLY A O 1
ATOM 3208 N N . LEU A 1 405 ? 12.698 0.042 18.785 1.00 92.25 405 LEU A N 1
ATOM 3209 C CA . LEU A 1 405 ? 11.416 0.183 19.494 1.00 92.25 405 LEU A CA 1
ATOM 3210 C C . LEU A 1 405 ? 11.607 0.706 20.933 1.00 92.25 405 LEU A C 1
ATOM 3212 O O . LEU A 1 405 ? 11.108 0.148 21.912 1.00 92.25 405 LEU A O 1
ATOM 3216 N N . THR A 1 406 ? 12.371 1.792 21.062 1.00 90.81 406 THR A N 1
ATOM 3217 C CA . THR A 1 406 ? 12.760 2.408 22.347 1.00 90.81 406 THR A CA 1
ATOM 3218 C C . THR A 1 406 ? 12.083 3.754 22.610 1.00 90.81 406 THR A C 1
ATOM 3220 O O . THR A 1 406 ? 12.353 4.402 23.627 1.00 90.81 406 THR A O 1
ATOM 3223 N N . LEU A 1 407 ? 11.224 4.201 21.688 1.00 89.56 407 LEU A N 1
ATOM 3224 C CA . LEU A 1 407 ? 10.636 5.543 21.621 1.00 89.56 407 LEU A CA 1
ATOM 3225 C C . LEU A 1 407 ? 11.667 6.656 21.380 1.00 89.56 407 LEU A C 1
ATOM 3227 O O . LEU A 1 407 ? 11.360 7.840 21.551 1.00 89.56 407 LEU A O 1
ATOM 3231 N N . LYS A 1 408 ? 12.899 6.295 21.010 1.00 92.56 408 LYS A N 1
ATOM 3232 C CA . LYS A 1 408 ? 14.001 7.225 20.766 1.00 92.56 408 LYS A CA 1
ATOM 3233 C C . LYS A 1 408 ? 14.607 6.963 19.398 1.00 92.56 408 LYS A C 1
ATOM 3235 O O . LYS A 1 408 ? 14.804 5.797 19.056 1.00 92.56 408 LYS A O 1
ATOM 3240 N N . PRO A 1 409 ? 14.984 8.020 18.660 1.00 92.38 409 PRO A N 1
ATOM 3241 C CA . PRO A 1 409 ? 15.663 7.847 17.392 1.00 92.38 409 PRO A CA 1
ATOM 3242 C C . PRO A 1 409 ? 16.907 6.981 17.552 1.00 92.38 409 PRO A C 1
ATOM 3244 O O . PRO A 1 409 ? 17.754 7.247 18.411 1.00 92.38 409 PRO A O 1
ATOM 3247 N N . ASN A 1 410 ? 17.019 5.951 16.726 1.00 90.56 410 ASN A N 1
ATOM 3248 C CA . ASN A 1 410 ? 18.235 5.172 16.582 1.00 90.56 410 ASN A CA 1
ATOM 3249 C C . ASN A 1 410 ? 18.432 4.806 15.106 1.00 90.56 410 ASN A C 1
ATOM 3251 O O . ASN A 1 410 ? 17.466 4.466 14.419 1.00 90.56 410 ASN A O 1
ATOM 3255 N N . PRO A 1 411 ? 19.670 4.941 14.598 1.00 81.31 411 PRO A N 1
ATOM 3256 C CA . PRO A 1 411 ? 19.950 4.729 13.189 1.00 81.31 411 PRO A CA 1
ATOM 3257 C C . PRO A 1 411 ? 19.760 3.262 12.818 1.00 81.31 411 PRO A C 1
ATOM 3259 O O . PRO A 1 411 ? 19.825 2.367 13.666 1.00 81.31 411 PRO A O 1
ATOM 3262 N N . ASN A 1 412 ? 19.592 3.018 11.524 1.00 78.56 412 ASN A N 1
ATOM 3263 C CA . ASN A 1 412 ? 19.570 1.678 10.975 1.00 78.56 412 ASN A CA 1
ATOM 3264 C C . ASN A 1 412 ? 20.920 1.000 11.284 1.00 78.56 412 ASN A C 1
ATOM 3266 O O . ASN A 1 412 ? 21.967 1.468 10.826 1.00 78.56 412 ASN A O 1
ATOM 3270 N N . PRO A 1 413 ? 20.940 -0.106 12.047 1.00 73.44 413 PRO A N 1
ATOM 3271 C CA . PRO A 1 413 ? 22.193 -0.724 12.473 1.00 73.44 413 PRO A CA 1
ATOM 3272 C C . PRO A 1 413 ? 22.979 -1.353 11.311 1.00 73.44 413 PRO A C 1
ATOM 3274 O O . PRO A 1 413 ? 24.106 -1.796 11.519 1.00 73.44 413 PRO A O 1
ATOM 3277 N N . PHE A 1 414 ? 22.409 -1.394 10.101 1.00 70.50 414 PHE A N 1
ATOM 3278 C CA . PHE A 1 414 ? 23.039 -1.929 8.892 1.00 70.50 414 PHE A CA 1
ATOM 3279 C C . PHE A 1 414 ? 23.562 -0.853 7.936 1.00 70.50 414 PHE A C 1
ATOM 3281 O O . PHE A 1 414 ? 24.153 -1.211 6.928 1.00 70.50 414 PHE A O 1
ATOM 3288 N N . GLU A 1 415 ? 23.380 0.436 8.237 1.00 66.31 415 GLU A N 1
ATOM 3289 C CA . GLU A 1 415 ? 23.938 1.538 7.428 1.00 66.31 415 GLU A CA 1
ATOM 3290 C C . GLU A 1 415 ? 25.408 1.848 7.756 1.00 66.31 415 GLU A C 1
ATOM 3292 O O . GLU A 1 415 ? 26.062 2.574 7.018 1.00 66.31 415 GLU A O 1
ATOM 3297 N N . SER A 1 416 ? 25.947 1.300 8.851 1.00 54.44 416 SER A N 1
ATOM 3298 C CA . SER A 1 416 ? 27.349 1.499 9.267 1.00 54.44 416 SER A CA 1
ATOM 3299 C C . SER A 1 416 ? 28.288 0.325 8.943 1.00 54.44 416 SER A C 1
ATOM 3301 O O . SER A 1 416 ? 29.454 0.351 9.344 1.00 54.44 416 SER A O 1
ATOM 3303 N N . LEU A 1 417 ? 27.783 -0.695 8.241 1.00 47.91 417 LEU A N 1
ATOM 3304 C CA . LEU A 1 417 ? 28.527 -1.859 7.740 1.00 47.91 417 LEU A CA 1
ATOM 3305 C C . LEU A 1 417 ? 28.841 -1.678 6.257 1.00 47.91 417 LEU A C 1
ATOM 3307 O O . LEU A 1 417 ? 29.948 -2.107 5.858 1.00 47.91 417 LEU A O 1
#

Organism: NCBI:txid2530354